Protein 6AI4 (pdb70)

Organism: Escherichia coli O145:H28 (strain RM12581) (NCBI:txid1248823)

B-factor: mean 49.54, std 16.61, range [21.65, 126.53]

Secondary structure (DSSP, 8-state):
--EEEETTEEEEEEEE-TT--EEEEEE-S-GGGS-TT--SS---SS--HHHHHHHHHHHTTTS-EEEEEES---HHHHHHHHHHHHH-TTEEEEEGGGS--GGG---HHHHHHHHHHHHHSS-TTSS-HHHHHHHHHHHHT--STT--HHHHHHH--SHHHHHHHHHHHHHHGGGGG----S-EEEE-TT-EE-S----EEEETTEEEEEE--TT--EEEEEEEEESSTT-HHHHHHHHHHHT-SSPPTT--HHHHHHHHHTT--TTS-HHHHHHHHB---TTEE-/-EEEETTEEEEEEEE-TT--EEEEEE-S-GGGS-TT--SS--SSS--HHHHHHHHHHHTTTS-EEEEEES---HHHHHHHHHHHHH-TTEEEEEGGGS--GGG---HHHHHHHHHHHHH----HHHHHHHHHHHHT--TTT--HHHHHHH--SHHHHHHHHHHHHHHTTGGG----SSEEE--TT-EE-S----EEEETTEEEEEE---EEEEEEEEESSTT-HHHHHHHHHHHH-SSPPTT--HHHHHHHHHTT--TTS-HHHHHHHHB---TTEE-

Foldseek 3Di:
DDWDDDPPDIFDWDKQALQFEEEEEDEALCQVPDDFLAQSDDDDPVQNLVVQQVLVCVQSVNYAYEYEYEYDHDVRNVVSQVVVCVVGVRYDYQYPVPDPLVVLKDFQLVLLVVVLVVQVPDDPPPGDPVVNVVSVVVNVPDDPVRRILLSVLSVDRDVSVVVVVVLSCQQQAQVSVCVHDAKYKYAYSRKHFQHRQGMDIFGLFKAFAWDCPPVDTHTDRRIMIGNHHRRQLSVQLSVVVSNDRDDDPPPPSSVVSNCVVSVNDPPGDPVVVCVRRHDDTPRMDD/DWDDDPPGIFDWDKAALQQAAEEEDEDLCQVPDDFLDQSDDCDPVQNLVCQQVQLCVQSVVYAYEYEYADDHDVRNVVSVVVVCVVGVRYYYQYPVPDDLVVLKDFLLVLLCVVLVVDVVPHDVVVNVVSVVVNVVADPVRRILVVVLSVDRDVSVRLVVVLSVQLCQFVSVCSHDFWYWYAYSRKHFQHRFGMDIFGNQWAFAWDDVIGTDNRIITGRHHNDQLSVQLSVVSSNDSDQDPPNRSNVVSNCVVSVNDPPDDPVRVCVRRHDDTPRMDD

Sequence (564 aa):
SQTVSFAGKEYELKVIDEKTPILFQWFEPNPERYKKDEVPIVNTKQHPYLDNVTNAARIESDRMIGIFVDGDFSVNQKTAFSKLERDFENVMIIYREDVDFSMYDRKLSDIYHDIICEQRLRTEDKRDEYLLNLLEKELREISKAQDSLISMYAKKRNHAWFDFFRNLALLKAGEIFRSFGEGCIYLDMDMILTGKLGTIYAPDGISMHVDRRNDSVNIENSAIIVNRSNHPALLEGLSFMHSKVDAHPYYDGLGKGVKKYFNFTPLHNYNHFCDFIEFNHPNIIMQTVSFAGKEYELKVIDEKTPILFQWFEPNPERYKKDEVPIVNTKQHPYLDNVTNAARIESDRMIGIFVDGDFSVNQKTAFSKLERDFENVMIIYREDVDFSMYDRKLSDIYHDIICEQRLRRDEYLLNLLEKELREISKAQDSLISMYAKKRNHAWFDFFRNLALLKAGEIFRSFGEGCIYLDMDMILTGKLGTIYAPDGISMHVDRSVNIENSAIIVNRSNHPALLEGLSFMHSKVDAHPYYDGLGKGVKKYFNFTPLHNYNHFCDFIEFNHPNIIM

Nearest PDB structures (foldseek):
  5h5y-assembly1_A  TM=1.003E+00  e=2.023E-59  Escherichia coli
  6e66-assembly1_A  TM=9.365E-01  e=4.242E-40  Escherichia coli
  7ym7-assembly2_B  TM=9.101E-01  e=6.483E-37  Salmonella enterica
  5h61-assembly2_B  TM=8.926E-01  e=1.991E-37  Escherichia coli
  5h62-assembly1_A  TM=8.994E-01  e=8.845E-37  Escherichia coli

Solvent-accessible surface area: 28976 Å² total; per-residue (Å²): 158,125,62,52,73,13,44,87,121,127,13,105,44,57,74,2,72,98,82,5,0,0,0,1,7,42,13,0,56,56,20,129,136,38,166,149,98,69,20,0,4,31,60,75,155,122,81,30,37,22,72,8,0,9,12,1,2,130,31,4,70,88,6,34,0,0,0,0,0,10,13,105,20,53,123,35,14,85,78,6,1,53,127,14,63,209,81,45,171,14,5,41,13,10,32,41,116,109,25,85,7,77,108,12,48,66,119,8,21,58,0,12,98,72,37,5,57,76,24,114,132,121,72,158,126,145,86,66,101,172,63,7,92,76,15,51,99,66,38,173,122,41,51,201,95,92,24,23,2,20,37,52,11,16,120,47,80,83,152,27,2,54,55,12,0,19,14,0,0,0,2,22,0,2,57,6,6,214,106,79,30,121,4,0,0,6,1,47,5,44,6,23,1,7,17,121,8,22,61,13,127,0,6,18,0,0,2,2,18,4,40,103,63,138,145,53,36,71,27,65,32,31,0,0,0,0,30,61,28,61,0,47,0,5,73,49,3,16,70,50,19,32,46,78,17,79,28,142,120,219,39,54,8,4,1,84,0,0,57,118,57,0,80,22,46,139,170,65,73,83,84,107,0,0,91,25,0,34,8,97,30,127,45,10,45,29,189,82,48,66,16,52,72,133,120,14,102,50,57,83,3,90,106,120,2,0,0,0,0,10,41,13,10,74,58,6,150,190,48,142,180,100,62,21,0,3,32,53,69,108,120,77,17,35,26,58,3,0,8,17,0,1,142,28,4,82,104,5,37,0,0,0,0,0,11,16,95,21,54,122,52,14,85,72,9,1,60,115,13,66,160,80,39,176,14,6,46,11,7,39,39,112,110,25,88,6,74,112,14,48,69,123,12,29,56,1,15,101,74,50,4,72,114,42,130,135,235,165,61,107,174,70,11,83,82,17,43,84,65,28,155,133,36,67,209,89,86,17,18,0,22,44,30,9,13,130,43,79,68,80,8,2,60,52,9,0,11,5,0,0,0,0,22,1,5,104,4,1,217,96,81,32,133,1,0,0,6,1,44,5,68,3,16,0,13,19,120,9,27,67,14,126,0,6,17,0,0,2,2,18,3,45,135,134,33,85,28,56,31,29,0,0,0,0,30,62,33,71,0,46,0,2,77,40,0,17,63,35,20,33,54,69,29,63,24,136,90,219,52,55,8,2,1,93,0,0,57,123,62,0,89,22,42,133,158,65,68,79,80,109,0,0,88,27,0,36,3,107,25,111,40,10,64,55

Radius of gyration: 30.47 Å; Cα contacts (8 Å, |Δi|>4): 987; chains: 2; bounding box: 61×102×57 Å

Structure (mmCIF, N/CA/C/O backbone):
data_6AI4
#
_entry.id   6AI4
#
_cell.length_a   67.820
_cell.length_b   95.520
_cell.length_c   120.080
_cell.angle_alpha   90.00
_cell.angle_beta   90.00
_cell.angle_gamma   90.00
#
_symmetry.space_group_name_H-M   'P 21 2 21'
#
loop_
_entity.id
_entity.type
_entity.pdbx_description
1 polymer 'Non-LEE encoded effector protein NleB'
2 water water
#
loop_
_atom_site.group_PDB
_atom_site.id
_atom_site.type_symbol
_atom_site.label_atom_id
_atom_site.label_alt_id
_atom_site.label_comp_id
_atom_site.label_asym_id
_atom_site.label_entity_id
_atom_site.label_seq_id
_atom_site.pdbx_PDB_ins_code
_atom_site.Cartn_x
_atom_site.Cartn_y
_atom_site.Cartn_z
_atom_site.occupancy
_atom_site.B_iso_or_equiv
_atom_site.auth_seq_id
_atom_site.auth_comp_id
_atom_site.auth_asym_id
_atom_site.auth_atom_id
_atom_site.pdbx_PDB_model_num
ATOM 1 N N . SER A 1 21 ? 19.888 65.695 29.729 1.00 103.61 21 SER A N 1
ATOM 2 C CA . SER A 1 21 ? 21.211 65.730 29.034 1.00 94.86 21 SER A CA 1
ATOM 3 C C . SER A 1 21 ? 21.029 65.485 27.531 1.00 88.57 21 SER A C 1
ATOM 4 O O . SER A 1 21 ? 21.558 66.242 26.722 1.00 89.24 21 SER A O 1
ATOM 7 N N . GLN A 1 22 ? 20.281 64.427 27.191 1.00 74.35 22 GLN A N 1
ATOM 8 C CA . GLN A 1 22 ? 20.315 63.810 25.864 1.00 69.62 22 GLN A CA 1
ATOM 9 C C . GLN A 1 22 ? 19.398 64.597 24.909 1.00 62.51 22 GLN A C 1
ATOM 10 O O . GLN A 1 22 ? 18.176 64.575 25.030 1.00 52.80 22 GLN A O 1
ATOM 16 N N . THR A 1 23 ? 20.020 65.347 23.997 1.00 56.54 23 THR A N 1
ATOM 17 C CA . THR A 1 23 ? 19.313 66.165 23.033 1.00 50.93 23 THR A CA 1
ATOM 18 C C . THR A 1 23 ? 19.701 65.712 21.629 1.00 48.32 23 THR A C 1
ATOM 19 O O . THR A 1 23 ? 20.805 65.214 21.407 1.00 48.28 23 THR A O 1
ATOM 23 N N . VAL A 1 24 ? 18.760 65.888 20.701 1.00 43.84 24 VAL A N 1
ATOM 24 C CA . VAL A 1 24 ? 18.966 65.616 19.289 1.00 42.47 24 VAL A CA 1
ATOM 25 C C . VAL A 1 24 ? 18.597 66.900 18.546 1.00 39.59 24 VAL A C 1
ATOM 26 O O . VAL A 1 24 ? 17.997 67.820 19.112 1.00 46.85 24 VAL A O 1
ATOM 30 N N . SER A 1 25 ? 18.951 66.980 17.269 1.00 40.52 25 SER A N 1
ATOM 31 C CA . SER A 1 25 ? 18.576 68.154 16.543 1.00 44.30 25 SER A CA 1
ATOM 32 C C . SER A 1 25 ? 18.079 67.815 15.137 1.00 39.47 25 SER A C 1
ATOM 33 O O . SER A 1 25 ? 18.510 66.879 14.508 1.00 40.22 25 SER A O 1
ATOM 36 N N . PHE A 1 26 ? 17.145 68.640 14.664 1.00 41.68 26 PHE A N 1
ATOM 37 C CA . PHE A 1 26 ? 16.684 68.599 13.292 1.00 38.13 26 PHE A CA 1
ATOM 38 C C . PHE A 1 26 ? 16.424 70.024 12.797 1.00 35.99 26 PHE A C 1
ATOM 39 O O . PHE A 1 26 ? 15.870 70.863 13.522 1.00 40.33 26 PHE A O 1
ATOM 47 N N . ALA A 1 27 ? 16.807 70.266 11.539 1.00 40.52 27 ALA A N 1
ATOM 48 C CA . ALA A 1 27 ? 16.541 71.526 10.828 1.00 46.37 27 ALA A CA 1
ATOM 49 C C . ALA A 1 27 ? 17.121 72.705 11.619 1.00 41.04 27 ALA A C 1
ATOM 50 O O . ALA A 1 27 ? 16.479 73.760 11.716 1.00 42.64 27 ALA A O 1
ATOM 52 N N . GLY A 1 28 ? 18.298 72.485 12.227 1.00 40.48 28 GLY A N 1
ATOM 53 C CA . GLY A 1 28 ? 19.012 73.510 12.993 1.00 41.97 28 GLY A CA 1
ATOM 54 C C . GLY A 1 28 ? 18.403 73.841 14.351 1.00 43.99 28 GLY A C 1
ATOM 55 O O . GLY A 1 28 ? 18.743 74.862 14.939 1.00 40.76 28 GLY A O 1
ATOM 56 N N . LYS A 1 29 ? 17.543 72.978 14.898 1.00 45.27 29 LYS A N 1
ATOM 57 C CA . LYS A 1 29 ? 16.971 73.233 16.223 1.00 38.63 29 LYS A CA 1
ATOM 58 C C . LYS A 1 29 ? 17.151 71.997 17.117 1.00 43.86 29 LYS A C 1
ATOM 59 O O . LYS A 1 29 ? 17.000 70.846 16.680 1.00 39.26 29 LYS A O 1
ATOM 65 N N . GLU A 1 30 ? 17.442 72.258 18.397 1.00 46.51 30 GLU A N 1
ATOM 66 C CA . GLU A 1 30 ? 17.742 71.217 19.374 1.00 45.63 30 GLU A CA 1
ATOM 67 C C . GLU A 1 30 ? 16.463 70.816 20.115 1.00 42.41 30 GLU A C 1
ATOM 68 O O . GLU A 1 30 ? 15.632 71.685 20.463 1.00 39.62 30 GLU A O 1
ATOM 74 N N . TYR A 1 31 ? 16.323 69.503 20.357 1.00 35.98 31 TYR A N 1
ATOM 75 C CA . TYR A 1 31 ? 15.176 68.977 21.072 1.00 36.99 31 TYR A CA 1
ATOM 76 C C . TYR A 1 31 ? 15.650 67.991 22.143 1.00 36.29 31 TYR A C 1
ATOM 77 O O . TYR A 1 31 ? 16.514 67.164 21.905 1.00 37.60 31 TYR A O 1
ATOM 86 N N . GLU A 1 32 ? 15.017 68.065 23.308 1.00 37.28 32 GLU A N 1
ATOM 87 C CA . GLU 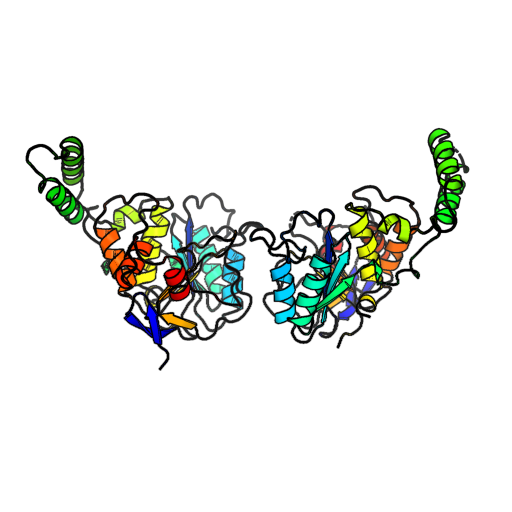A 1 32 ? 15.222 67.106 24.373 1.00 39.88 32 GLU A CA 1
ATOM 88 C C . GLU A 1 32 ? 14.641 65.758 23.946 1.00 38.80 32 GLU A C 1
ATOM 89 O O . GLU A 1 32 ? 13.520 65.692 23.429 1.00 40.48 32 GLU A O 1
ATOM 95 N N . LEU A 1 33 ? 15.393 64.677 24.158 1.00 35.36 33 LEU A N 1
ATOM 96 C CA . LEU A 1 33 ? 14.789 63.358 24.169 1.00 34.63 33 LEU A CA 1
ATOM 97 C C . LEU A 1 33 ? 14.012 63.206 25.470 1.00 33.93 33 LEU A C 1
ATOM 98 O O . LEU A 1 33 ? 14.578 63.360 26.512 1.00 39.27 33 LEU A O 1
ATOM 103 N N . LYS A 1 34 ? 12.707 62.960 25.374 1.00 31.34 34 LYS A N 1
ATOM 104 C CA . LYS A 1 34 ? 11.877 62.835 26.546 1.00 32.75 34 LYS A CA 1
ATOM 105 C C . LYS A 1 34 ? 11.522 61.371 26.742 1.00 33.05 34 LYS A C 1
ATOM 106 O O . LYS A 1 34 ? 11.461 60.589 25.789 1.00 34.29 34 LYS A O 1
ATOM 112 N N . VAL A 1 35 ? 11.313 60.996 27.997 1.00 32.64 35 VAL A N 1
ATOM 113 C CA . VAL A 1 35 ? 11.184 59.587 28.306 1.00 32.99 35 VAL A CA 1
ATOM 114 C C . VAL A 1 35 ? 9.719 59.164 28.141 1.00 29.18 35 VAL A C 1
ATOM 115 O O . VAL A 1 35 ? 8.817 59.859 28.521 1.00 27.92 35 VAL A O 1
ATOM 119 N N . ILE A 1 36 ? 9.539 58.010 27.518 1.00 32.12 36 ILE A N 1
ATOM 120 C CA . ILE A 1 36 ? 8.270 57.321 27.454 1.00 33.57 36 ILE A CA 1
ATOM 121 C C . ILE A 1 36 ? 8.410 56.111 28.364 1.00 28.61 36 ILE A C 1
ATOM 122 O O . ILE A 1 36 ? 8.967 55.125 27.970 1.00 26.82 36 ILE A O 1
ATOM 127 N N . ASP A 1 37 ? 7.916 56.237 29.599 1.00 32.87 37 ASP A N 1
ATOM 128 C CA . ASP A 1 37 ? 8.395 55.341 30.682 1.00 33.42 37 ASP A CA 1
ATOM 129 C C . ASP A 1 37 ? 7.647 54.003 30.619 1.00 34.61 37 ASP A C 1
ATOM 130 O O . ASP A 1 37 ? 6.692 53.819 29.859 1.00 35.63 37 ASP A O 1
ATOM 135 N N . GLU A 1 38 ? 8.080 53.066 31.471 1.00 35.83 38 GLU A N 1
ATOM 136 C CA . GLU A 1 38 ? 7.652 51.670 31.417 1.00 34.20 38 GLU A CA 1
ATOM 137 C C . GLU A 1 38 ? 6.210 51.464 31.906 1.00 32.16 38 GLU A C 1
ATOM 138 O O . GLU A 1 38 ? 5.760 50.377 31.830 1.00 34.27 38 GLU A O 1
ATOM 144 N N . LYS A 1 39 ? 5.497 52.475 32.389 1.00 36.21 39 LYS A N 1
ATOM 145 C CA . LYS A 1 39 ? 4.053 52.277 32.648 1.00 39.45 39 LYS A CA 1
ATOM 146 C C . LYS A 1 39 ? 3.178 52.959 31.585 1.00 38.42 39 LYS A C 1
ATOM 147 O O . LYS A 1 39 ? 1.950 53.020 31.769 1.00 42.65 39 LYS A O 1
ATOM 153 N N . THR A 1 40 ? 3.779 53.430 30.488 1.00 32.83 40 THR A N 1
ATOM 154 C CA . THR A 1 40 ? 3.014 53.931 29.388 1.00 31.15 40 THR A CA 1
ATOM 155 C C . THR A 1 40 ? 2.196 52.785 28.806 1.00 28.91 40 THR A C 1
ATOM 156 O O . THR A 1 40 ? 2.734 51.734 28.441 1.00 28.79 40 THR A O 1
ATOM 160 N N . PRO A 1 41 ? 0.871 52.947 28.665 1.00 27.63 41 PRO A N 1
ATOM 161 C CA . PRO A 1 41 ? 0.051 51.884 28.103 1.00 29.72 41 PRO A CA 1
ATOM 162 C C . PRO A 1 41 ? 0.171 51.788 26.584 1.00 26.09 41 PRO A C 1
ATOM 163 O O . PRO A 1 41 ? 0.598 52.745 25.932 1.00 30.55 41 PRO A O 1
ATOM 167 N N . ILE A 1 42 ? -0.272 50.649 26.057 1.00 25.77 42 ILE A N 1
ATOM 168 C CA . ILE A 1 42 ? -0.304 50.388 24.648 1.00 29.20 42 ILE A CA 1
ATOM 169 C C . ILE A 1 42 ? -1.758 50.445 24.184 1.00 31.25 42 ILE A C 1
ATOM 170 O O . ILE A 1 42 ? -2.631 49.833 24.801 1.00 29.77 42 ILE A O 1
ATOM 175 N N . LEU A 1 43 ? -1.996 51.143 23.076 1.00 30.14 43 LEU A N 1
ATOM 176 C CA . LEU A 1 43 ? -3.308 51.224 22.466 1.00 30.21 43 LEU A CA 1
ATOM 177 C C . LEU A 1 43 ? -3.268 50.621 21.058 1.00 31.74 43 LEU A C 1
ATOM 178 O O . LEU A 1 43 ? -2.392 50.962 20.231 1.00 32.10 43 LEU A O 1
ATOM 183 N N . PHE A 1 44 ? -4.203 49.714 20.787 1.00 30.14 44 PHE A N 1
ATOM 184 C CA . PHE A 1 44 ? -4.483 49.270 19.448 1.00 28.83 44 PHE A CA 1
ATOM 185 C C . PHE A 1 44 ? -5.884 49.762 19.074 1.00 29.15 44 PHE A C 1
ATOM 186 O O . PHE A 1 44 ? -6.707 50.029 19.961 1.00 32.25 44 PHE A O 1
ATOM 194 N N . GLN A 1 45 ? -6.181 49.833 17.772 1.00 26.54 45 GLN A N 1
ATOM 195 C CA . GLN A 1 45 ? -7.465 50.323 17.346 1.00 27.01 45 GLN A CA 1
ATOM 196 C C . GLN A 1 45 ? -8.062 49.373 16.302 1.00 27.75 45 GLN A C 1
ATOM 197 O O . GLN A 1 45 ? -7.393 48.965 15.375 1.00 24.45 45 GLN A O 1
ATOM 203 N N . TRP A 1 46 ? -9.361 49.061 16.429 1.00 23.78 46 TRP A N 1
ATOM 204 C CA . TRP A 1 46 ? -10.037 48.314 15.425 1.00 25.91 46 TRP A CA 1
ATOM 205 C C . TRP A 1 46 ? -11.417 48.916 15.222 1.00 26.87 46 TRP A C 1
ATOM 206 O O . TRP A 1 46 ? -12.211 48.875 16.124 1.00 22.71 46 TRP A O 1
ATOM 217 N N . PHE A 1 47 ? -11.689 49.465 14.031 1.00 26.22 47 PHE A N 1
ATOM 218 C CA . PHE A 1 47 ? -12.994 49.988 13.724 1.00 26.48 47 PHE A CA 1
ATOM 219 C C . PHE A 1 47 ? -13.656 49.082 12.688 1.00 29.44 47 PHE A C 1
ATOM 220 O O . PHE A 1 47 ? -13.105 48.849 11.608 1.00 28.49 47 PHE A O 1
ATOM 228 N N . GLU A 1 48 ? -14.859 48.591 13.025 1.00 27.15 48 GLU A N 1
ATOM 229 C CA . GLU A 1 48 ? -15.418 47.465 12.321 1.00 28.70 48 GLU A CA 1
ATOM 230 C C . GLU A 1 48 ? -16.641 47.885 11.516 1.00 26.55 48 GLU A C 1
ATOM 231 O O . GLU A 1 48 ? -17.716 48.101 12.062 1.00 27.41 48 GLU A O 1
ATOM 237 N N . PRO A 1 49 ? -16.532 48.014 10.183 1.00 30.09 49 PRO A N 1
ATOM 238 C CA . PRO A 1 49 ? -17.700 48.421 9.400 1.00 30.87 49 PRO A CA 1
ATOM 239 C C . PRO A 1 49 ? -18.790 47.345 9.282 1.00 31.05 49 PRO A C 1
ATOM 240 O O . PRO A 1 49 ? -19.961 47.689 9.101 1.00 33.66 49 PRO A O 1
ATOM 244 N N . ASN A 1 50 ? -18.415 46.069 9.417 1.00 29.85 50 ASN A N 1
ATOM 245 C CA . ASN A 1 50 ? -19.319 44.976 9.176 1.00 32.64 50 ASN A CA 1
ATOM 246 C C . ASN A 1 50 ? -19.229 43.952 10.300 1.00 34.90 50 ASN A C 1
ATOM 247 O O . ASN A 1 50 ? -18.638 42.885 10.139 1.00 33.03 50 ASN A O 1
ATOM 252 N N . PRO A 1 51 ? -19.837 44.230 11.474 1.00 35.68 51 PRO A N 1
ATOM 253 C CA . PRO A 1 51 ? -19.800 43.268 12.566 1.00 35.74 51 PRO A CA 1
ATOM 254 C C . PRO A 1 51 ? -20.535 41.960 12.263 1.00 36.01 51 PRO A C 1
ATOM 255 O O . PRO A 1 51 ? -20.442 41.044 13.060 1.00 31.81 51 PRO A O 1
ATOM 259 N N . GLU A 1 52 ? -21.238 41.881 11.130 1.00 39.92 52 GLU A N 1
ATOM 260 C CA . GLU A 1 52 ? -21.989 40.660 10.810 1.00 41.33 52 GLU A CA 1
ATOM 261 C C . GLU A 1 52 ? -21.086 39.597 10.178 1.00 39.93 52 GLU A C 1
ATOM 262 O O . GLU A 1 52 ? -21.549 38.489 9.996 1.00 41.49 52 GLU A O 1
ATOM 268 N N . ARG A 1 53 ? -19.825 39.946 9.860 1.00 44.67 53 ARG A N 1
ATOM 269 C CA . ARG A 1 53 ? -18.806 39.029 9.305 1.00 44.37 53 ARG A CA 1
ATOM 270 C C . ARG A 1 53 ? -18.206 38.080 10.357 1.00 41.24 53 ARG A C 1
ATOM 271 O O . ARG A 1 53 ? -17.187 37.460 10.083 1.00 42.73 53 ARG A O 1
ATOM 279 N N . TYR A 1 54 ? -18.805 37.945 11.542 1.00 39.71 54 TYR A N 1
ATOM 280 C CA . TYR A 1 54 ? -18.187 37.159 12.611 1.00 43.64 54 TYR A CA 1
ATOM 281 C C . TYR A 1 54 ? -19.196 36.142 13.153 1.00 43.63 54 TYR A C 1
ATOM 282 O O . TYR A 1 54 ? -20.382 36.405 13.219 1.00 48.20 54 TYR A O 1
ATOM 291 N N . LYS A 1 55 ? -18.699 34.961 13.509 1.00 44.32 55 LYS A N 1
ATOM 292 C CA . LYS A 1 55 ? -19.534 33.911 14.068 1.00 50.04 55 LYS A CA 1
ATOM 293 C C . LYS A 1 55 ? -20.111 34.356 15.411 1.00 45.28 55 LYS A C 1
ATOM 294 O O . LYS A 1 55 ? -19.703 35.352 15.981 1.00 47.56 55 LYS A O 1
ATOM 300 N N . LYS A 1 56 ? -21.088 33.596 15.895 1.00 51.01 56 LYS A N 1
ATOM 301 C CA . LYS A 1 56 ? -21.636 33.796 17.219 1.00 50.43 56 LYS A CA 1
ATOM 302 C C . LYS A 1 56 ? -20.538 33.678 18.282 1.00 48.43 56 LYS A C 1
ATOM 303 O O . LYS A 1 56 ? -19.722 32.739 18.254 1.00 44.71 56 LYS A O 1
ATOM 309 N N . ASP A 1 57 ? -20.538 34.638 19.214 1.00 47.35 57 ASP A N 1
ATOM 310 C CA . ASP A 1 57 ? -19.675 34.641 20.401 1.00 48.91 57 ASP A CA 1
ATOM 311 C C . ASP A 1 57 ? -18.207 34.956 20.088 1.00 46.45 57 ASP A C 1
ATOM 312 O O . ASP A 1 57 ? -17.389 34.868 20.993 1.00 42.18 57 ASP A O 1
ATOM 317 N N . GLU A 1 58 ? -17.849 35.307 18.847 1.00 43.76 58 GLU A N 1
ATOM 318 C CA . GLU A 1 58 ? -16.467 35.666 18.612 1.00 44.47 58 GLU A CA 1
ATOM 319 C C . GLU A 1 58 ? -16.302 37.191 18.654 1.00 40.07 58 GLU A C 1
ATOM 320 O O . GLU A 1 58 ? -17.199 37.961 18.263 1.00 33.51 58 GLU A O 1
ATOM 326 N N . VAL A 1 59 ? -15.115 37.592 19.130 1.00 37.17 59 VAL A N 1
ATOM 327 C CA . VAL A 1 59 ? -14.677 38.964 19.203 1.00 33.49 59 VAL A CA 1
ATOM 328 C C . VAL A 1 59 ? -14.643 39.538 17.794 1.00 31.70 59 VAL A C 1
ATOM 329 O O . VAL A 1 59 ? -13.969 39.017 16.910 1.00 30.15 59 VAL A O 1
ATOM 333 N N . PRO A 1 60 ? -15.393 40.616 17.519 1.00 29.99 60 PRO A N 1
ATOM 334 C CA . PRO A 1 60 ? -15.500 41.121 16.152 1.00 32.82 60 PRO A CA 1
ATOM 335 C C . PRO A 1 60 ? -14.244 41.884 15.688 1.00 32.03 60 PRO A C 1
ATOM 336 O O . PRO A 1 60 ? -14.332 43.010 15.207 1.00 31.85 60 PRO A O 1
ATOM 340 N N . ILE A 1 61 ? -13.089 41.245 15.872 1.00 32.11 61 ILE A N 1
ATOM 341 C CA . ILE A 1 61 ? -11.808 41.669 15.354 1.00 32.55 61 ILE A CA 1
ATOM 342 C C . ILE A 1 61 ? -11.260 40.547 14.465 1.00 35.95 61 ILE A C 1
ATOM 343 O O . ILE A 1 61 ? -11.385 39.375 14.820 1.00 38.64 61 ILE A O 1
ATOM 348 N N . VAL A 1 62 ? -10.617 40.916 13.346 1.00 33.26 62 VAL A N 1
ATOM 349 C CA . VAL A 1 62 ? -10.025 39.923 12.448 1.00 38.45 62 VAL A CA 1
ATOM 350 C C . VAL A 1 62 ? -8.965 39.104 13.191 1.00 33.21 62 VAL A C 1
ATOM 351 O O . VAL A 1 62 ? -8.236 39.604 14.015 1.00 35.40 62 VAL A 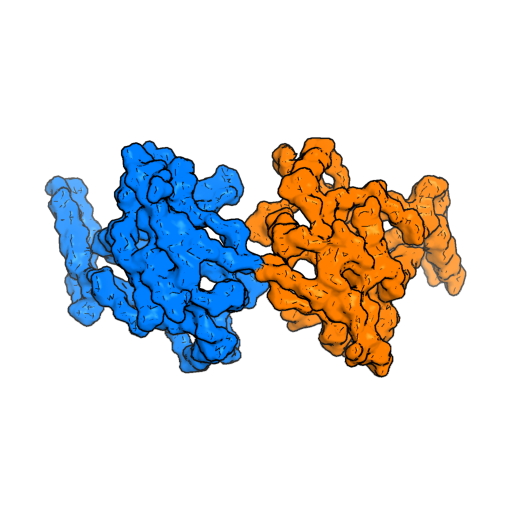O 1
ATOM 355 N N . ASN A 1 63 ? -8.890 37.812 12.884 1.00 36.42 63 ASN A N 1
ATOM 356 C CA . ASN A 1 63 ? -7.899 36.939 13.550 1.00 40.75 63 ASN A CA 1
ATOM 357 C C . ASN A 1 63 ? -7.531 35.712 12.685 1.00 42.51 63 ASN A C 1
ATOM 358 O O . ASN A 1 63 ? -7.339 34.600 13.193 1.00 39.39 63 ASN A O 1
ATOM 363 N N . THR A 1 64 ? -7.341 35.928 11.390 1.00 45.71 64 THR A N 1
ATOM 364 C CA . THR A 1 64 ? -6.937 34.868 10.466 1.00 45.61 64 THR A CA 1
ATOM 365 C C . THR A 1 64 ? -5.428 34.628 10.568 1.00 46.64 64 THR A C 1
ATOM 366 O O . THR A 1 64 ? -4.732 35.292 11.327 1.00 45.61 64 THR A O 1
ATOM 370 N N . LYS A 1 65 ? -4.930 33.665 9.789 1.00 53.67 65 LYS A N 1
ATOM 371 C CA . LYS A 1 65 ? -3.495 33.390 9.729 1.00 53.60 65 LYS A CA 1
ATOM 372 C C . LYS A 1 65 ? -2.770 34.562 9.061 1.00 47.47 65 LYS A C 1
ATOM 373 O O . LYS A 1 65 ? -1.729 34.987 9.526 1.00 50.66 65 LYS A O 1
ATOM 379 N N . GLN A 1 66 ? -3.338 35.078 7.972 1.00 48.34 66 GLN A N 1
ATOM 380 C CA . GLN A 1 66 ? -2.784 36.249 7.308 1.00 50.60 66 GLN A CA 1
ATOM 381 C C . GLN A 1 66 ? -2.803 37.459 8.259 1.00 50.42 66 GLN A C 1
ATOM 382 O O . GLN A 1 66 ? -1.771 38.111 8.438 1.00 50.77 66 GLN A O 1
ATOM 388 N N . HIS A 1 67 ? -3.972 37.762 8.851 1.00 46.20 67 HIS A N 1
ATOM 389 C CA . HIS A 1 67 ? -4.138 38.915 9.756 1.00 40.81 67 HIS A CA 1
ATOM 390 C C . HIS A 1 67 ? -4.534 38.443 11.158 1.00 36.18 67 HIS A C 1
ATOM 391 O O . HIS A 1 67 ? -5.688 38.596 11.571 1.00 31.80 67 HIS A O 1
ATOM 398 N N . PRO A 1 68 ? -3.577 37.932 11.966 1.00 34.00 68 PRO A N 1
ATOM 399 C CA . PRO A 1 68 ? -3.867 37.442 13.315 1.00 32.50 68 PRO A CA 1
ATOM 400 C C . PRO A 1 68 ? -3.941 38.573 14.347 1.00 30.63 68 PRO A C 1
ATOM 401 O O . PRO A 1 68 ? -3.238 38.557 15.370 1.00 31.30 68 PRO A O 1
ATOM 405 N N . TYR A 1 69 ? -4.775 39.566 14.051 1.00 29.66 69 TYR A N 1
ATOM 406 C CA . TYR A 1 69 ? -4.703 40.821 14.770 1.00 34.44 69 TYR A CA 1
ATOM 407 C C . TYR A 1 69 ? -5.050 40.621 16.249 1.00 34.73 69 TYR A C 1
ATOM 408 O O . TYR A 1 69 ? -4.472 41.254 17.124 1.00 32.75 69 TYR A O 1
ATOM 417 N N . LEU A 1 70 ? -6.006 39.736 16.539 1.00 37.51 70 LEU A N 1
ATOM 418 C CA . LEU A 1 70 ? -6.459 39.609 17.924 1.00 34.75 70 LEU A CA 1
ATOM 419 C C . LEU A 1 70 ? -5.391 38.902 18.746 1.00 31.30 70 LEU A C 1
ATOM 420 O O . LEU A 1 70 ? -5.132 39.303 19.873 1.00 28.46 70 LEU A O 1
ATOM 425 N N . ASP A 1 71 ? -4.777 37.881 18.152 1.00 32.19 71 ASP A N 1
ATOM 426 C CA . ASP A 1 71 ? -3.702 37.152 18.823 1.00 35.30 71 ASP A CA 1
ATOM 427 C C . ASP A 1 71 ? -2.520 38.091 19.054 1.00 30.89 71 ASP A C 1
ATOM 428 O O . ASP A 1 71 ? -1.921 38.066 20.135 1.00 30.77 71 ASP A O 1
ATOM 433 N N . ASN A 1 72 ? -2.208 38.933 18.058 1.00 29.88 72 ASN A N 1
ATOM 434 C CA . ASN A 1 72 ? -1.131 39.941 18.235 1.00 30.37 72 ASN A CA 1
ATOM 435 C C . ASN A 1 72 ? -1.432 40.831 19.436 1.00 25.81 72 ASN A C 1
ATOM 436 O O . ASN A 1 72 ? -0.572 41.076 20.279 1.00 27.61 72 ASN A O 1
ATOM 441 N N . VAL A 1 73 ? -2.679 41.251 19.564 1.00 26.81 73 VAL A N 1
ATOM 442 C CA . VAL A 1 73 ? -3.050 42.103 20.685 1.00 27.51 73 VAL A CA 1
ATOM 443 C C . VAL A 1 73 ? -2.961 41.304 21.985 1.00 26.62 73 VAL A C 1
ATOM 444 O O . VAL A 1 73 ? -2.512 41.816 23.015 1.00 28.56 73 VAL A O 1
ATOM 448 N N . THR A 1 74 ? -3.394 40.052 21.973 1.00 27.89 74 THR A N 1
ATOM 449 C CA . THR A 1 74 ? -3.333 39.323 23.245 1.00 27.38 74 THR A CA 1
ATOM 450 C C . THR A 1 74 ? -1.898 38.918 23.564 1.00 28.97 74 THR A C 1
ATOM 451 O O . THR A 1 74 ? -1.531 38.851 24.732 1.00 28.77 74 THR A O 1
ATOM 455 N N . ASN A 1 75 ? -1.112 38.652 22.516 1.00 30.48 75 ASN A N 1
ATOM 456 C CA . ASN A 1 75 ? 0.330 38.397 22.632 1.00 29.44 75 ASN A CA 1
ATOM 457 C C . ASN A 1 75 ? 0.999 39.567 23.358 1.00 33.02 75 ASN A C 1
ATOM 458 O O . ASN A 1 75 ? 1.798 39.355 24.275 1.00 36.13 75 ASN A O 1
ATOM 463 N N . ALA A 1 76 ? 0.686 40.807 22.938 1.00 31.86 76 ALA A N 1
ATOM 464 C CA . ALA A 1 76 ? 1.315 41.988 23.524 1.00 29.37 76 ALA A CA 1
ATOM 465 C C . ALA A 1 76 ? 0.955 42.115 25.014 1.00 28.98 76 ALA A C 1
ATOM 466 O O . ALA A 1 76 ? 1.817 42.436 25.838 1.00 28.01 76 ALA A O 1
ATOM 468 N N . ALA A 1 77 ? -0.317 41.887 25.353 1.00 28.21 77 ALA A N 1
ATOM 469 C CA . ALA A 1 77 ? -0.793 41.981 26.746 1.00 29.96 77 ALA A CA 1
ATOM 470 C C . ALA A 1 77 ? -0.137 40.911 27.625 1.00 32.58 77 ALA A C 1
ATOM 471 O O . ALA A 1 77 ? 0.183 41.180 28.782 1.00 31.81 77 ALA A O 1
ATOM 473 N N . ARG A 1 78 ? 0.006 39.700 27.081 1.00 33.13 78 ARG A N 1
ATOM 474 C CA . ARG A 1 78 ? 0.755 38.634 27.736 1.00 41.21 78 ARG A CA 1
ATOM 475 C C . ARG A 1 78 ? 2.178 39.115 28.053 1.00 39.40 78 ARG A C 1
ATOM 476 O O . ARG A 1 78 ? 2.620 39.033 29.199 1.00 44.38 78 ARG A O 1
ATOM 484 N N . ILE A 1 79 ? 2.900 39.586 27.028 1.00 38.40 79 ILE A N 1
ATOM 485 C CA . ILE A 1 79 ? 4.295 40.021 27.205 1.00 36.62 79 ILE A CA 1
ATOM 486 C C . ILE A 1 79 ? 4.366 41.226 28.152 1.00 33.87 79 ILE A C 1
ATOM 487 O O . ILE A 1 79 ? 5.205 41.284 29.026 1.00 30.48 79 ILE A O 1
ATOM 492 N N . GLU A 1 80 ? 3.535 42.242 27.932 1.00 35.68 80 GLU A N 1
ATOM 493 C CA . GLU A 1 80 ? 3.641 43.479 28.753 1.00 33.45 80 GLU A CA 1
ATOM 494 C C . GLU A 1 80 ? 2.683 43.408 29.947 1.00 36.40 80 GLU A C 1
ATOM 495 O O . GLU A 1 80 ? 1.804 44.255 30.119 1.00 35.11 80 GLU A O 1
ATOM 501 N N . SER A 1 81 ? 2.926 42.417 30.810 1.00 39.64 81 SER A N 1
ATOM 502 C CA . SER A 1 81 ? 2.039 42.064 31.930 1.00 37.37 81 SER A CA 1
ATOM 503 C C . SER A 1 81 ? 1.807 43.230 32.906 1.00 34.78 81 SER A C 1
ATOM 504 O O . SER A 1 81 ? 0.790 43.248 33.580 1.00 38.73 81 SER A O 1
ATOM 507 N N . ASP A 1 82 ? 2.739 44.177 33.016 1.00 39.10 82 ASP A N 1
ATOM 508 C CA . ASP A 1 82 ? 2.610 45.301 33.935 1.00 36.78 82 ASP A CA 1
ATOM 509 C C . ASP A 1 82 ? 2.214 46.613 33.252 1.00 38.37 82 ASP A C 1
ATOM 510 O O . ASP A 1 82 ? 2.272 47.678 33.907 1.00 40.29 82 ASP A O 1
ATOM 515 N N . ARG A 1 83 ? 1.795 46.582 31.981 1.00 33.46 83 ARG A N 1
ATOM 516 C CA . ARG A 1 83 ? 1.237 47.771 31.386 1.00 35.09 83 ARG A CA 1
ATOM 517 C C . ARG A 1 83 ? -0.225 47.512 31.044 1.00 31.67 83 ARG A C 1
ATOM 518 O O . ARG A 1 83 ? -0.649 46.382 30.831 1.00 32.25 83 ARG A O 1
ATOM 526 N N . MET A 1 84 ? -0.989 48.590 30.946 1.00 33.33 84 MET A N 1
ATOM 527 C CA . MET A 1 84 ? -2.366 48.477 30.457 1.00 33.88 84 MET A CA 1
ATOM 528 C C . MET A 1 84 ? -2.368 48.415 28.912 1.00 32.95 84 MET A C 1
ATOM 529 O O . MET A 1 84 ? -1.738 49.235 28.253 1.00 34.32 84 MET A O 1
ATOM 534 N N . ILE A 1 85 ? -2.960 47.358 28.348 1.00 31.86 85 ILE A N 1
ATOM 535 C CA . ILE A 1 85 ? -3.150 47.233 26.897 1.00 33.07 85 ILE A CA 1
ATOM 536 C C . ILE A 1 85 ? -4.601 47.619 26.573 1.00 35.74 85 ILE A C 1
ATOM 537 O O . ILE A 1 85 ? -5.560 47.101 27.169 1.00 35.28 85 ILE A O 1
ATOM 542 N N . GLY A 1 86 ? -4.757 48.551 25.637 1.00 30.62 86 GLY A N 1
ATOM 543 C CA . GLY A 1 86 ? -6.054 49.065 25.271 1.00 29.49 86 GLY A CA 1
ATOM 544 C C . GLY A 1 86 ? -6.431 48.655 23.859 1.00 27.90 86 GLY A C 1
ATOM 545 O O . GLY A 1 86 ? -5.573 48.513 22.985 1.00 29.46 86 GLY A O 1
ATOM 546 N N . ILE A 1 87 ? -7.732 48.452 23.656 1.00 26.16 87 ILE A N 1
ATOM 547 C CA . ILE A 1 87 ? -8.254 48.177 22.325 1.00 31.24 87 ILE A CA 1
ATOM 548 C C . ILE A 1 87 ? -9.372 49.175 22.088 1.00 28.21 87 ILE A C 1
ATOM 549 O O . ILE A 1 87 ? -10.401 49.092 22.711 1.00 28.85 87 ILE A O 1
ATOM 554 N N . PHE A 1 88 ? -9.117 50.121 21.193 1.00 30.27 88 PHE A N 1
ATOM 555 C CA . PHE A 1 88 ? -10.019 51.188 20.920 1.00 28.75 88 PHE A CA 1
ATOM 556 C C . PHE A 1 88 ? -10.875 50.779 19.721 1.00 29.05 88 PHE A C 1
ATOM 557 O O . PHE A 1 88 ? -10.336 50.593 18.634 1.00 26.80 88 PHE A O 1
ATOM 565 N N . VAL A 1 89 ? -12.190 50.608 19.940 1.00 27.44 89 VAL A N 1
ATOM 566 C CA . VAL A 1 89 ? -13.070 49.964 18.966 1.00 26.45 89 VAL A CA 1
ATOM 567 C C . VAL A 1 89 ? -14.285 50.851 18.646 1.00 27.22 89 VAL A C 1
ATOM 568 O O . VAL A 1 89 ? -14.682 51.718 19.401 1.00 27.04 89 VAL A O 1
ATOM 572 N N . ASP A 1 90 ? -14.916 50.572 17.508 1.00 25.52 90 ASP A N 1
ATOM 573 C CA . ASP A 1 90 ? -16.120 51.234 17.117 1.00 27.44 90 ASP A CA 1
ATOM 574 C C . ASP A 1 90 ? -16.808 50.399 16.042 1.00 27.64 90 ASP A C 1
ATOM 575 O O . ASP A 1 90 ? -16.187 49.582 15.364 1.00 30.53 90 ASP A O 1
ATOM 580 N N . GLY A 1 91 ? -18.115 50.613 15.913 1.00 29.44 91 GLY A N 1
ATOM 581 C CA . GLY A 1 91 ? -18.938 49.808 15.045 1.00 31.88 91 GLY A CA 1
ATOM 582 C C . GLY A 1 91 ? -20.235 49.474 15.753 1.00 31.75 91 GLY A C 1
ATOM 583 O O . GLY A 1 91 ? -20.385 49.692 16.949 1.00 30.48 91 GLY A O 1
ATOM 584 N N . ASP A 1 92 ? -21.195 48.969 14.999 1.00 34.25 92 ASP A N 1
ATOM 585 C CA . ASP A 1 92 ? -22.537 48.693 15.548 1.00 34.60 92 ASP A CA 1
ATOM 586 C C . ASP A 1 92 ? -22.574 47.250 16.064 1.00 32.49 92 ASP A C 1
ATOM 587 O O . ASP A 1 92 ? -23.228 46.417 15.506 1.00 35.53 92 ASP A O 1
ATOM 592 N N . PHE A 1 93 ? -21.785 46.981 17.100 1.00 31.67 93 PHE A N 1
ATOM 593 C CA . PHE A 1 93 ? -21.647 45.679 17.675 1.00 36.50 93 PHE A CA 1
ATOM 594 C C . PHE A 1 93 ? -22.967 45.249 18.321 1.00 35.67 93 PHE A C 1
ATOM 595 O O . PHE A 1 93 ? -23.642 46.037 18.955 1.00 40.92 93 PHE A O 1
ATOM 603 N N . SER A 1 94 ? -23.265 43.963 18.204 1.00 34.21 94 SER A N 1
ATOM 604 C CA . SER A 1 94 ? -24.432 43.368 18.854 1.00 39.54 94 SER A CA 1
ATOM 605 C C . SER A 1 94 ? -24.188 43.220 20.363 1.00 40.00 94 SER A C 1
ATOM 606 O O . SER A 1 94 ? -23.061 43.431 20.854 1.00 39.60 94 SER A O 1
ATOM 609 N N . VAL A 1 95 ? -25.243 42.871 21.106 1.00 40.21 95 VAL A N 1
ATOM 610 C CA . VAL A 1 95 ? -25.058 42.533 22.525 1.00 42.01 95 VAL A CA 1
ATOM 611 C C . VAL A 1 95 ? -24.123 41.322 22.642 1.00 37.31 95 VAL A C 1
ATOM 612 O O . VAL A 1 95 ? -23.340 41.218 23.580 1.00 35.15 95 VAL A O 1
ATOM 616 N N . ASN A 1 96 ? -24.197 40.399 21.690 1.00 36.66 96 ASN A N 1
ATOM 617 C CA . ASN A 1 96 ? -23.374 39.204 21.752 1.00 39.74 96 ASN A CA 1
ATOM 618 C C . ASN A 1 96 ? -21.868 39.517 21.604 1.00 40.75 96 ASN A C 1
ATOM 619 O O . ASN A 1 96 ? -21.015 38.902 22.290 1.00 36.82 96 ASN A O 1
ATOM 624 N N . GLN A 1 97 ? -21.529 40.454 20.712 1.00 35.13 97 GLN A N 1
ATOM 625 C CA . GLN A 1 97 ? -20.134 40.908 20.571 1.00 32.58 97 GLN A CA 1
ATOM 626 C C . GLN A 1 97 ? -19.694 41.687 21.814 1.00 28.76 97 GLN A C 1
ATOM 627 O O . GLN A 1 97 ? -18.552 41.547 22.302 1.00 29.72 97 GLN A O 1
ATOM 633 N N . LYS A 1 98 ? -20.580 42.534 22.323 1.00 29.43 98 LYS A N 1
ATOM 634 C CA . LYS A 1 98 ? -20.333 43.235 23.581 1.00 32.93 98 LYS A CA 1
ATOM 635 C C . LYS A 1 98 ? -19.954 42.225 24.669 1.00 34.40 98 LYS A C 1
ATOM 636 O O . LYS A 1 98 ? -18.978 42.429 25.421 1.00 33.30 98 LYS A O 1
ATOM 642 N N . THR A 1 99 ? -20.688 41.108 24.715 1.00 33.79 99 THR A N 1
ATOM 643 C CA . THR A 1 99 ? -20.410 40.027 25.666 1.00 32.26 99 THR A CA 1
ATOM 644 C C . THR A 1 99 ? -19.006 39.444 25.424 1.00 33.08 99 THR A C 1
ATOM 645 O O . THR A 1 99 ? -18.206 39.305 26.337 1.00 34.91 99 THR A O 1
ATOM 649 N N . ALA A 1 100 ? -18.719 39.088 24.177 1.00 32.90 100 ALA A N 1
ATOM 650 C CA . ALA A 1 100 ? -17.398 38.499 23.830 1.00 33.88 100 ALA A CA 1
ATOM 651 C C . ALA A 1 100 ? -16.253 39.482 24.104 1.00 29.92 100 ALA A C 1
ATOM 652 O O . ALA A 1 100 ? -15.176 39.077 24.496 1.00 32.16 100 ALA A O 1
ATOM 654 N N . PHE A 1 101 ? -16.490 40.775 23.863 1.00 32.98 101 PHE A N 1
ATOM 655 C CA . PHE A 1 101 ? -15.561 41.809 24.285 1.00 32.52 101 PHE A CA 1
ATOM 656 C C . PHE A 1 101 ? -15.358 41.808 25.806 1.00 34.61 101 PHE A C 1
ATOM 657 O O . PHE A 1 101 ? -14.235 41.984 26.282 1.00 30.84 101 PHE A O 1
ATOM 665 N N . SER A 1 102 ? -16.450 41.638 26.564 1.00 32.12 102 SER A N 1
ATOM 666 C CA . SER A 1 102 ? -16.345 41.639 28.022 1.00 32.20 102 SER A CA 1
ATOM 667 C C . SER A 1 102 ? -15.609 40.391 28.521 1.00 29.81 102 SER A C 1
ATOM 668 O O . SER A 1 102 ? -14.849 40.463 29.457 1.00 31.31 102 SER A O 1
ATOM 671 N N . LYS A 1 103 ? -15.825 39.244 27.876 1.00 34.28 103 LYS A N 1
ATOM 672 C CA . LYS A 1 103 ? -15.093 38.048 28.223 1.00 39.25 103 LYS A CA 1
ATOM 673 C C . LYS A 1 103 ? -13.587 38.246 27.987 1.00 43.78 103 LYS A C 1
ATOM 674 O O . LYS A 1 103 ? -12.749 37.833 28.812 1.00 38.32 103 LYS A O 1
ATOM 680 N N . LEU A 1 104 ? -13.239 38.864 26.852 1.00 43.19 104 LEU A N 1
ATOM 681 C CA . LEU A 1 104 ? -11.846 39.191 26.565 1.00 38.82 104 LEU A CA 1
ATOM 682 C C . LEU A 1 104 ? -11.261 40.061 27.686 1.00 39.10 104 LEU A C 1
ATOM 683 O O . LEU A 1 104 ? -10.165 39.816 28.161 1.00 39.81 104 LEU A O 1
ATOM 688 N N . GLU A 1 105 ? -11.983 41.089 28.118 1.00 36.24 105 GLU A N 1
ATOM 689 C CA . GLU A 1 105 ? -11.486 41.912 29.226 1.00 42.77 105 GLU A CA 1
ATOM 690 C C . GLU A 1 105 ? -11.182 41.040 30.454 1.00 48.19 105 GLU A C 1
ATOM 691 O O . GLU A 1 105 ? -10.183 41.258 31.149 1.00 53.54 105 GLU A O 1
ATOM 697 N N . ARG A 1 106 ? -12.035 40.048 30.725 1.00 50.90 106 ARG A N 1
ATOM 698 C CA . ARG A 1 106 ? -11.913 39.257 31.951 1.00 48.83 106 ARG A CA 1
ATOM 699 C C . ARG A 1 106 ? -10.876 38.147 31.839 1.00 45.25 106 ARG A C 1
ATOM 700 O O . ARG A 1 106 ? -10.400 37.687 32.858 1.00 47.78 106 ARG A O 1
ATOM 708 N N . ASP A 1 107 ? -10.531 37.719 30.629 1.00 44.20 107 ASP A N 1
ATOM 709 C CA . ASP A 1 107 ? -9.498 36.673 30.487 1.00 46.85 107 ASP A CA 1
ATOM 710 C C . ASP A 1 107 ? -8.085 37.256 30.643 1.00 44.93 107 ASP A C 1
ATOM 711 O O . ASP A 1 107 ? -7.125 36.513 30.761 1.00 43.85 107 ASP A O 1
ATOM 716 N N . PHE A 1 108 ? -7.962 38.587 30.634 1.00 49.72 108 PHE A N 1
ATOM 717 C CA . PHE A 1 108 ? -6.664 39.250 30.644 1.00 49.12 108 PHE A CA 1
ATOM 718 C C . PHE A 1 108 ? -6.723 40.404 31.641 1.00 47.35 108 PHE A C 1
ATOM 719 O O . PHE A 1 108 ? -7.374 41.417 31.405 1.00 60.59 108 PHE A O 1
ATOM 727 N N . GLU A 1 109 ? -6.019 40.237 32.747 1.00 46.55 109 GLU A N 1
ATOM 728 C CA . GLU A 1 109 ? -5.866 41.243 33.769 1.00 50.97 109 GLU A CA 1
ATOM 729 C C . GLU A 1 109 ? -5.694 42.650 33.167 1.00 50.02 109 GLU A C 1
ATOM 730 O O . GLU A 1 109 ? -6.213 43.632 33.710 1.00 50.84 109 GLU A O 1
ATOM 736 N N . ASN A 1 110 ? -4.923 42.777 32.078 1.00 42.41 110 ASN A N 1
ATOM 737 C CA . ASN A 1 110 ? -4.424 44.091 31.687 1.00 38.73 110 ASN A CA 1
ATOM 738 C C . ASN A 1 110 ? -4.948 44.556 30.316 1.00 37.33 110 ASN A C 1
ATOM 739 O O . ASN A 1 110 ? -4.344 45.436 29.705 1.00 42.81 110 ASN A O 1
ATOM 744 N N . VAL A 1 111 ? -6.079 44.019 29.851 1.00 36.92 111 VAL A N 1
ATOM 745 C CA . VAL A 1 111 ? -6.735 44.444 28.611 1.00 35.99 111 VAL A CA 1
ATOM 746 C C . VAL A 1 111 ? -8.037 45.167 28.966 1.00 35.84 111 VAL A C 1
ATOM 747 O O . VAL A 1 111 ? -8.856 44.628 29.687 1.00 35.35 111 VAL A O 1
ATOM 751 N N . MET A 1 112 ? -8.244 46.360 28.402 1.00 38.28 112 MET A N 1
ATOM 752 C CA . MET A 1 112 ? -9.546 46.964 28.456 1.00 41.23 112 MET A CA 1
ATOM 753 C C . MET A 1 112 ? -10.030 47.341 27.056 1.00 38.42 112 MET A C 1
ATOM 754 O O . MET A 1 112 ? -9.253 47.765 26.222 1.00 34.64 112 MET A O 1
ATOM 759 N N . ILE A 1 113 ? -11.346 47.189 26.855 1.00 32.76 113 ILE A N 1
ATOM 760 C CA . ILE A 1 113 ? -12.024 47.590 25.644 1.00 30.63 113 ILE A CA 1
ATOM 761 C C . ILE A 1 113 ? -12.522 49.015 25.833 1.00 29.31 113 ILE A C 1
ATOM 762 O O . ILE A 1 113 ? -13.089 49.337 26.842 1.00 32.61 113 ILE A O 1
ATOM 767 N N . ILE A 1 114 ? -12.238 49.878 24.859 1.00 28.24 114 ILE A N 1
ATOM 768 C CA . ILE A 1 114 ? -12.585 51.273 24.903 1.00 27.35 114 ILE A CA 1
ATOM 769 C C . ILE A 1 114 ? -13.501 51.524 23.699 1.00 32.03 114 ILE A C 1
ATOM 770 O O . ILE A 1 114 ? -13.053 51.519 22.549 1.00 27.52 114 ILE A O 1
ATOM 775 N N . TYR A 1 115 ? -14.808 51.642 23.961 1.00 26.74 115 TYR A N 1
ATOM 776 C CA . TYR A 1 115 ? -15.776 51.916 22.899 1.00 25.45 115 TYR A CA 1
ATOM 777 C C . TYR A 1 115 ? -15.786 53.397 22.582 1.00 24.96 115 TYR A C 1
ATOM 778 O O . TYR A 1 115 ? -15.947 54.248 23.465 1.00 26.83 115 TYR A O 1
ATOM 787 N N . ARG A 1 116 ? -15.687 53.712 21.292 1.00 27.38 116 ARG A N 1
ATOM 788 C CA . ARG A 1 116 ? -15.643 55.120 20.858 1.00 28.58 116 ARG A CA 1
ATOM 789 C C . ARG A 1 116 ? -16.809 55.919 21.468 1.00 31.22 116 ARG A C 1
ATOM 790 O O . ARG A 1 116 ? -16.603 57.001 22.047 1.00 32.77 116 ARG A O 1
ATOM 798 N N . GLU A 1 117 ? -18.034 55.410 21.334 1.00 29.54 117 GLU A N 1
ATOM 799 C CA . GLU A 1 117 ? -19.204 56.159 21.841 1.00 36.62 117 GLU A CA 1
ATOM 800 C C . GLU A 1 117 ? -19.091 56.490 23.346 1.00 33.59 117 GLU A C 1
ATOM 801 O O . GLU A 1 117 ? -19.688 57.433 23.799 1.00 34.97 117 GLU A O 1
ATOM 807 N N . ASP A 1 118 ? -18.291 55.746 24.106 1.00 35.48 118 ASP A N 1
ATOM 808 C CA . ASP A 1 118 ? -18.147 55.993 25.557 1.00 35.85 118 ASP A CA 1
ATOM 809 C C . ASP A 1 118 ? -17.081 57.031 25.900 1.00 38.94 118 ASP A C 1
ATOM 810 O O . ASP A 1 118 ? -17.022 57.437 27.045 1.00 43.85 118 ASP A O 1
ATOM 815 N N . VAL A 1 119 ? -16.240 57.454 24.943 1.00 33.96 119 VAL A N 1
ATOM 816 C CA . VAL A 1 119 ? -15.187 58.418 25.228 1.00 31.31 119 VAL A CA 1
ATOM 817 C C . VAL A 1 119 ? -15.705 59.832 24.959 1.00 31.67 119 VAL A C 1
ATOM 818 O O . VAL A 1 119 ? -16.248 60.098 23.895 1.00 33.55 119 VAL A O 1
ATOM 822 N N . ASP A 1 120 ? -15.497 60.746 25.915 1.00 32.68 120 ASP A N 1
ATOM 823 C CA . ASP A 1 120 ? -15.751 62.163 25.692 1.00 33.39 120 ASP A CA 1
ATOM 824 C C . ASP A 1 120 ? -14.587 62.718 24.870 1.00 35.57 120 ASP A C 1
ATOM 825 O O . ASP A 1 120 ? -13.473 62.908 25.381 1.00 36.45 120 ASP A O 1
ATOM 830 N N . PHE A 1 121 ? -14.845 62.940 23.577 1.00 34.26 121 PHE A N 1
ATOM 831 C CA . PHE A 1 121 ? -13.896 63.656 22.735 1.00 32.30 121 PHE A CA 1
ATOM 832 C C . PHE A 1 121 ? -14.314 65.120 22.541 1.00 31.93 121 PHE A C 1
ATOM 833 O O . PHE A 1 121 ? -13.727 65.788 21.722 1.00 28.03 121 PHE A O 1
ATOM 841 N N . SER A 1 122 ? -15.306 65.614 23.281 1.00 32.70 122 SER A N 1
ATOM 842 C CA . SER A 1 122 ? -15.962 66.914 22.954 1.00 34.15 122 SER A CA 1
ATOM 843 C C . SER A 1 122 ? -14.959 68.049 22.997 1.00 34.28 122 SER A C 1
ATOM 844 O O . SER A 1 122 ? -15.133 69.046 22.331 1.00 36.53 122 SER A O 1
ATOM 847 N N . MET A 1 123 ? -13.874 67.883 23.751 1.00 38.26 123 MET A N 1
ATOM 848 C CA . MET A 1 123 ? -12.888 68.942 23.871 1.00 36.24 123 MET A CA 1
ATOM 849 C C . MET A 1 123 ? -12.190 69.214 22.532 1.00 38.28 123 MET A C 1
ATOM 850 O O . MET A 1 123 ? -11.548 70.263 22.367 1.00 40.65 123 MET A O 1
ATOM 855 N N . TYR A 1 124 ? -12.317 68.308 21.560 1.00 36.97 124 TYR A N 1
ATOM 856 C CA . TYR A 1 124 ? -11.603 68.457 20.286 1.00 34.12 124 TYR A CA 1
ATOM 857 C C . TYR A 1 124 ? -12.551 68.774 19.131 1.00 32.29 124 TYR A C 1
ATOM 858 O O . TYR A 1 124 ? -12.118 68.900 17.970 1.00 31.79 124 TYR A O 1
ATOM 867 N N . ASP A 1 125 ? -13.837 68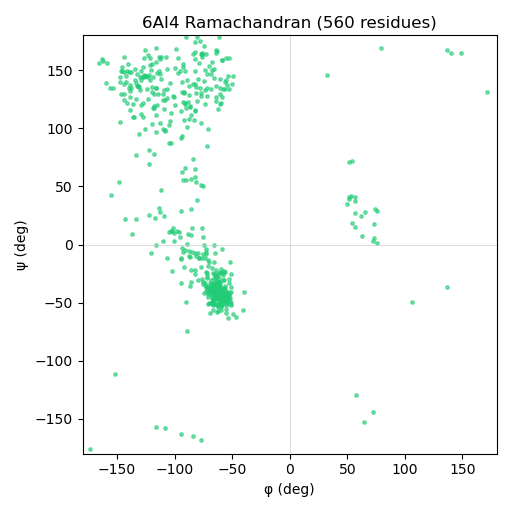.935 19.423 1.00 30.06 125 ASP A N 1
ATOM 868 C CA . ASP A 1 125 ? -14.812 69.136 18.376 1.00 30.90 125 ASP A CA 1
ATOM 869 C C . ASP A 1 125 ? -14.755 70.561 17.837 1.00 34.62 125 ASP A C 1
ATOM 870 O O . ASP A 1 125 ? -14.148 71.444 18.432 1.00 37.26 125 ASP A O 1
ATOM 875 N N . ARG A 1 126 ? -15.383 70.758 16.670 1.00 36.27 126 ARG A N 1
ATOM 876 C CA . ARG A 1 126 ? -15.628 72.064 16.094 1.00 35.69 126 ARG A CA 1
ATOM 877 C C . ARG A 1 126 ? -16.964 71.967 15.354 1.00 37.62 126 ARG A C 1
ATOM 878 O O . ARG A 1 126 ? -17.346 70.896 14.862 1.00 34.02 126 ARG A O 1
ATOM 886 N N . LYS A 1 127 ? -17.685 73.084 15.297 1.00 35.28 127 LYS A N 1
ATOM 887 C CA . LYS A 1 127 ? -18.951 73.083 14.591 1.00 39.11 127 LYS A CA 1
ATOM 888 C C . LYS A 1 127 ? -18.661 73.082 13.092 1.00 36.96 127 LYS A C 1
ATOM 889 O O . LYS A 1 127 ? -17.748 73.767 12.619 1.00 37.38 127 LYS A O 1
ATOM 895 N N . LEU A 1 128 ? -19.461 72.330 12.338 1.00 36.59 128 LEU A N 1
ATOM 896 C CA . LEU A 1 128 ? -19.374 72.375 10.893 1.00 37.00 128 LEU A CA 1
ATOM 897 C C . LEU A 1 128 ? -19.599 73.801 10.360 1.00 37.76 128 LEU A C 1
ATOM 898 O O . LEU A 1 128 ? -18.910 74.219 9.422 1.00 33.84 128 LEU A O 1
ATOM 903 N N . SER A 1 129 ? -20.519 74.563 10.964 1.00 40.52 129 SER A N 1
ATOM 904 C CA . SER A 1 129 ? -20.803 75.926 10.473 1.00 40.09 129 SER A CA 1
ATOM 905 C C . SER A 1 129 ? -19.554 76.788 10.596 1.00 36.87 129 SER A C 1
ATOM 906 O O . SER A 1 129 ? -19.160 77.476 9.623 1.00 36.11 129 SER A O 1
ATOM 909 N N . ASP A 1 130 ? -18.897 76.716 11.754 1.00 37.66 130 ASP A N 1
ATOM 910 C CA . ASP A 1 130 ? -17.626 77.447 11.926 1.00 39.19 130 ASP A CA 1
ATOM 911 C C . ASP A 1 130 ? -16.647 77.118 10.791 1.00 37.70 130 ASP A C 1
ATOM 912 O O . ASP A 1 130 ? -15.975 78.019 10.274 1.00 40.59 130 ASP A O 1
ATOM 917 N N . ILE A 1 131 ? -16.569 75.841 10.385 1.00 36.22 131 ILE A N 1
ATOM 918 C CA . ILE A 1 131 ? -15.592 75.424 9.361 1.00 31.05 131 ILE A CA 1
ATOM 919 C C . ILE A 1 131 ? -16.009 75.988 8.001 1.00 30.28 131 ILE A C 1
ATOM 920 O O . ILE A 1 131 ? -15.205 76.578 7.296 1.00 30.27 131 ILE A O 1
ATOM 925 N N . TYR A 1 132 ? -17.272 75.790 7.627 1.00 31.88 132 TYR A N 1
ATOM 926 C CA . TYR A 1 132 ? -17.805 76.386 6.392 1.00 34.67 132 TYR A CA 1
ATOM 927 C C . TYR A 1 132 ? -17.557 77.900 6.366 1.00 36.44 132 TYR A C 1
ATOM 928 O O . TYR A 1 132 ? -17.036 78.436 5.368 1.00 38.16 132 TYR A O 1
ATOM 937 N N . HIS A 1 133 ? -17.856 78.585 7.477 1.00 40.67 133 HIS A N 1
ATOM 938 C CA . HIS A 1 133 ? -17.627 80.036 7.547 1.00 43.24 133 HIS A CA 1
ATOM 939 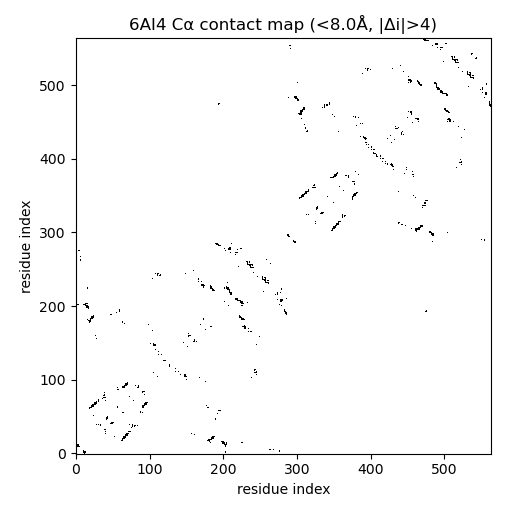C C . HIS A 1 133 ? -16.192 80.376 7.145 1.00 42.79 133 HIS A C 1
ATOM 940 O O . HIS A 1 133 ? -15.977 81.287 6.349 1.00 42.07 133 HIS A O 1
ATOM 947 N N . ASP A 1 134 ? -15.217 79.631 7.672 1.00 41.78 134 ASP A N 1
ATOM 948 C CA . ASP A 1 134 ? -13.822 79.894 7.338 1.00 41.04 134 ASP A CA 1
ATOM 949 C C . ASP A 1 134 ? -13.598 79.672 5.840 1.00 41.64 134 ASP A C 1
ATOM 950 O O . ASP A 1 134 ? -13.197 80.584 5.118 1.00 43.34 134 ASP A O 1
ATOM 955 N N . ILE A 1 135 ? -13.899 78.460 5.370 1.00 38.02 135 ILE A N 1
ATOM 956 C CA . ILE A 1 135 ? -13.672 78.119 3.967 1.00 39.93 135 ILE A CA 1
ATOM 957 C C . ILE A 1 135 ? -14.329 79.173 3.066 1.00 35.14 135 ILE A C 1
ATOM 958 O O . ILE A 1 135 ? -13.718 79.658 2.120 1.00 38.82 135 ILE A O 1
ATOM 963 N N . ILE A 1 136 ? -15.593 79.495 3.346 1.00 37.44 136 ILE A N 1
ATOM 964 C CA . ILE A 1 136 ? -16.328 80.416 2.497 1.00 42.50 136 ILE A CA 1
ATOM 965 C C . ILE A 1 136 ? -15.640 81.789 2.488 1.00 41.84 136 ILE A C 1
ATOM 966 O O . ILE A 1 136 ? -15.444 82.383 1.439 1.00 46.34 136 ILE A O 1
ATOM 971 N N . CYS A 1 137 ? -15.212 82.266 3.655 1.00 47.06 137 CYS A N 1
ATOM 972 C CA . CYS A 1 137 ? -14.464 83.504 3.701 1.00 52.34 137 CYS A CA 1
ATOM 973 C C . CYS A 1 137 ? -13.229 83.443 2.797 1.00 55.14 137 CYS A C 1
ATOM 974 O O . CYS A 1 137 ? -13.066 84.265 1.888 1.00 57.47 137 CYS A O 1
ATOM 977 N N . GLU A 1 138 ? -12.344 82.480 3.053 1.00 49.83 138 GLU A N 1
ATOM 978 C CA . GLU A 1 138 ? -11.098 82.401 2.299 1.00 55.51 138 GLU A CA 1
ATOM 979 C C . GLU A 1 138 ? -11.385 82.391 0.784 1.00 58.35 138 GLU A C 1
ATOM 980 O O . GLU A 1 138 ? -10.581 82.918 -0.003 1.00 60.61 138 GLU A O 1
ATOM 986 N N . GLN A 1 139 ? -12.508 81.796 0.369 1.00 54.58 139 GLN A N 1
ATOM 987 C CA . GLN A 1 139 ? -12.875 81.764 -1.051 1.00 58.19 139 GLN A CA 1
ATOM 988 C C . GLN A 1 139 ? -13.202 83.182 -1.550 1.00 59.44 139 GLN A C 1
ATOM 989 O O . GLN A 1 139 ? -12.700 83.610 -2.591 1.00 65.46 139 GLN A O 1
ATOM 995 N N . ARG A 1 140 ? -14.031 83.912 -0.799 1.00 59.89 140 ARG A N 1
ATOM 996 C CA . ARG A 1 140 ? -14.422 85.279 -1.171 1.00 63.39 140 ARG A CA 1
ATOM 997 C C . ARG A 1 140 ? -13.224 86.239 -1.176 1.00 65.39 140 ARG A C 1
ATOM 998 O O . ARG A 1 140 ? -13.296 87.279 -1.813 1.00 70.35 140 ARG A O 1
ATOM 1006 N N . LEU A 1 141 ? -12.146 85.910 -0.457 1.00 69.12 141 LEU A N 1
ATOM 1007 C CA . LEU A 1 141 ? -10.958 86.773 -0.398 1.00 71.49 141 LEU A CA 1
ATOM 1008 C C . LEU A 1 141 ? -10.049 86.449 -1.587 1.00 76.16 141 LEU A C 1
ATOM 1009 O O . LEU A 1 141 ? -8.869 86.114 -1.437 1.00 68.61 141 LEU A O 1
ATOM 1014 N N . ARG A 1 142 ? -10.641 86.568 -2.774 1.00 82.04 142 ARG A N 1
ATOM 1015 C CA . ARG A 1 142 ? -9.982 86.352 -4.042 1.00 94.87 142 ARG A CA 1
ATOM 1016 C C . ARG A 1 142 ? -10.598 87.347 -5.035 1.00 100.66 142 ARG A C 1
ATOM 1017 O O . ARG A 1 142 ? -11.758 87.750 -4.891 1.00 103.31 142 ARG A O 1
ATOM 1025 N N . THR A 1 143 ? -9.815 87.728 -6.040 1.00 103.42 143 THR A N 1
ATOM 1026 C CA . THR A 1 143 ? -10.154 88.834 -6.936 1.00 102.89 143 THR A CA 1
ATOM 1027 C C . THR A 1 143 ? -11.530 88.623 -7.573 1.00 100.83 143 THR A C 1
ATOM 1028 O O . THR A 1 143 ? -12.017 87.507 -7.679 1.00 96.26 143 THR A O 1
ATOM 1032 N N . GLU A 1 144 ? -12.112 89.715 -8.068 1.00 107.31 144 GLU A N 1
ATOM 1033 C CA . GLU A 1 144 ? -13.507 89.736 -8.542 1.00 105.42 144 GLU A CA 1
ATOM 1034 C C . GLU A 1 144 ? -13.795 88.591 -9.530 1.00 100.14 144 GLU A C 1
ATOM 1035 O O . GLU A 1 144 ? -14.946 88.180 -9.655 1.00 94.74 144 GLU A O 1
ATOM 1041 N N . ASP A 1 145 ? -12.770 88.082 -10.232 1.00 98.74 145 ASP A N 1
ATOM 1042 C CA . ASP A 1 145 ? -13.017 87.181 -11.359 1.00 97.34 145 ASP A CA 1
ATOM 1043 C C . ASP A 1 145 ? -12.091 85.958 -11.420 1.00 92.61 145 ASP A C 1
ATOM 1044 O O . ASP A 1 145 ? -12.147 85.233 -12.414 1.00 96.80 145 ASP A O 1
ATOM 1049 N N . LYS A 1 146 ? -11.279 85.688 -10.393 1.00 90.32 146 LYS A N 1
ATOM 1050 C CA . LYS A 1 146 ? -10.610 84.377 -10.308 1.00 84.86 146 LYS A CA 1
ATOM 1051 C C . LYS A 1 146 ? -11.214 83.538 -9.168 1.00 78.07 146 LYS A C 1
ATOM 1052 O O . LYS A 1 146 ? -10.571 82.643 -8.632 1.00 77.31 146 LYS A O 1
ATOM 1058 N N . ARG A 1 147 ? -12.467 83.822 -8.808 1.00 75.46 147 ARG A N 1
ATOM 1059 C CA . ARG A 1 147 ? -13.145 83.114 -7.739 1.00 71.67 147 ARG A CA 1
ATOM 1060 C C . ARG A 1 147 ? -13.938 81.933 -8.293 1.00 63.76 147 ARG A C 1
ATOM 1061 O O . ARG A 1 147 ? -14.379 81.926 -9.430 1.00 69.10 147 ARG A O 1
ATOM 1069 N N . ASP A 1 148 ? -14.162 80.958 -7.420 1.00 52.55 148 ASP A N 1
ATOM 1070 C CA . ASP A 1 148 ? -14.823 79.761 -7.789 1.00 49.15 148 ASP A CA 1
ATOM 1071 C C . ASP A 1 148 ? -16.310 79.910 -7.458 1.00 47.75 148 ASP A C 1
ATOM 1072 O O . ASP A 1 148 ? -16.763 79.571 -6.371 1.00 48.41 148 ASP A O 1
ATOM 1077 N N . GLU A 1 149 ? -17.087 80.386 -8.427 1.00 48.86 149 GLU A N 1
ATOM 1078 C CA . GLU A 1 149 ? -18.517 80.535 -8.204 1.00 47.94 149 GLU A CA 1
ATOM 1079 C C . GLU A 1 149 ? -19.169 79.171 -7.992 1.00 43.34 149 GLU A C 1
ATOM 1080 O O . GLU A 1 149 ? -20.068 79.043 -7.158 1.00 42.94 149 GLU A O 1
ATOM 1086 N N . TYR A 1 150 ? -18.739 78.151 -8.746 1.00 44.50 150 TYR A N 1
ATOM 1087 C CA . TYR A 1 150 ? -19.295 76.822 -8.532 1.00 42.56 150 TYR A CA 1
ATOM 1088 C C . TYR A 1 150 ? -19.051 76.361 -7.093 1.00 38.14 150 TYR A C 1
ATOM 1089 O O . TYR A 1 150 ? -19.969 75.882 -6.436 1.00 38.58 150 TYR A O 1
ATOM 1098 N N . LEU A 1 151 ? -17.815 76.496 -6.607 1.00 36.47 151 LEU A N 1
ATOM 1099 C CA . LEU A 1 151 ? -17.493 75.960 -5.270 1.00 36.54 151 LEU A CA 1
ATOM 1100 C C . LEU A 1 151 ? -18.268 76.738 -4.192 1.00 36.07 151 LEU A C 1
ATOM 1101 O O . LEU A 1 151 ? -18.882 76.139 -3.302 1.00 35.16 151 LEU A O 1
ATOM 1106 N N . LEU A 1 152 ? -18.253 78.074 -4.269 1.00 39.77 152 LEU A N 1
ATOM 1107 C CA . LEU A 1 152 ? -18.944 78.912 -3.265 1.00 38.84 152 LEU A CA 1
ATOM 1108 C C . LEU A 1 152 ? -20.433 78.576 -3.206 1.00 43.62 152 LEU A C 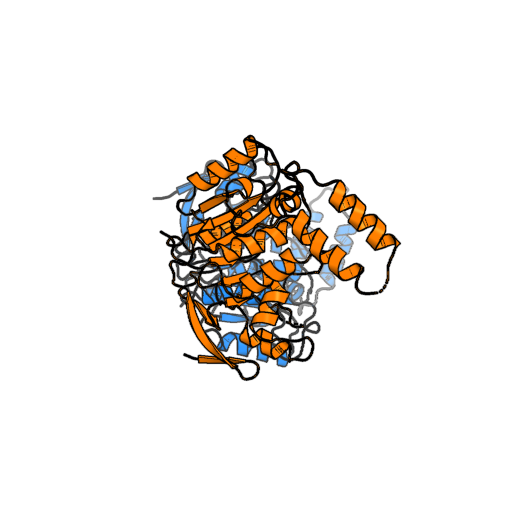1
ATOM 1109 O O . LEU A 1 152 ? -21.014 78.555 -2.112 1.00 40.78 152 LEU A O 1
ATOM 1114 N N . ASN A 1 153 ? -21.040 78.279 -4.361 1.00 45.24 153 ASN A N 1
ATOM 1115 C CA . ASN A 1 153 ? -22.469 77.964 -4.365 1.00 45.02 153 ASN A CA 1
ATOM 1116 C C . ASN A 1 153 ? -22.713 76.658 -3.619 1.00 41.86 153 ASN A C 1
ATOM 1117 O O . ASN A 1 153 ? -23.623 76.569 -2.789 1.00 41.87 153 ASN A O 1
ATOM 1122 N N . LEU A 1 154 ? -21.899 75.642 -3.901 1.00 38.04 154 LEU A N 1
ATOM 1123 C CA . LEU A 1 154 ? -22.075 74.391 -3.220 1.00 41.65 154 LEU A CA 1
ATOM 1124 C C . LEU A 1 154 ? -21.779 74.553 -1.714 1.00 36.28 154 LEU A C 1
ATOM 1125 O O . LEU A 1 154 ? -22.463 73.990 -0.879 1.00 35.48 154 LEU A O 1
ATOM 1130 N N . LEU A 1 155 ? -20.766 75.347 -1.360 1.00 36.75 155 LEU A N 1
ATOM 1131 C CA . LEU A 1 155 ? -20.427 75.518 0.066 1.00 35.98 155 LEU A CA 1
ATOM 1132 C C . LEU A 1 155 ? -21.570 76.211 0.827 1.00 39.39 155 LEU A C 1
ATOM 1133 O O . LEU A 1 155 ? -21.938 75.790 1.941 1.00 33.03 155 LEU A O 1
ATOM 1138 N N . GLU A 1 156 ? -22.110 77.295 0.255 1.00 42.64 156 GLU A N 1
ATOM 1139 C CA . GLU A 1 156 ? -23.170 78.063 0.924 1.00 44.85 156 GLU A CA 1
ATOM 1140 C C . GLU A 1 156 ? -24.434 77.220 1.047 1.00 43.32 156 GLU A C 1
ATOM 1141 O O . GLU A 1 156 ? -25.135 77.288 2.045 1.00 47.41 156 GLU A O 1
ATOM 1147 N N . LYS A 1 157 ? -24.716 76.411 0.033 1.00 47.66 157 LYS A N 1
ATOM 1148 C CA . LYS A 1 157 ? -25.852 75.516 0.111 1.00 50.10 157 LYS A CA 1
ATOM 1149 C C . LYS A 1 157 ? -25.597 74.432 1.162 1.00 48.08 157 LYS A C 1
ATOM 1150 O O . LYS A 1 157 ? -26.478 74.075 1.922 1.00 52.32 157 LYS A O 1
ATOM 1156 N N . GLU A 1 158 ? -24.380 73.915 1.229 1.00 53.59 158 GLU A N 1
ATOM 1157 C CA . GLU A 1 158 ? -24.059 72.921 2.264 1.00 50.50 158 GLU A CA 1
ATOM 1158 C C . GLU A 1 158 ? -24.156 73.556 3.656 1.00 45.82 158 GLU A C 1
ATOM 1159 O O . GLU A 1 158 ? -24.567 72.894 4.615 1.00 46.76 158 GLU A O 1
ATOM 1165 N N . LEU A 1 159 ? -23.775 74.829 3.770 1.00 40.37 159 LEU A N 1
ATOM 1166 C CA . LEU A 1 159 ? -23.872 75.511 5.061 1.00 43.93 159 LEU A CA 1
ATOM 1167 C C . LEU A 1 159 ? -25.333 75.576 5.517 1.00 45.99 159 LEU A C 1
ATOM 1168 O O . LEU A 1 159 ? -25.618 75.257 6.657 1.00 45.23 159 LEU A O 1
ATOM 1173 N N . ARG A 1 160 ? -26.242 75.972 4.619 1.00 45.56 160 ARG A N 1
ATOM 1174 C CA . ARG A 1 160 ? -27.658 76.165 4.980 1.00 50.46 160 ARG A CA 1
ATOM 1175 C C . ARG A 1 160 ? -28.279 74.859 5.482 1.00 51.04 160 ARG A C 1
ATOM 1176 O O . ARG A 1 160 ? -29.140 74.897 6.352 1.00 66.48 160 ARG A O 1
ATOM 1184 N N . GLU A 1 161 ? -27.835 73.707 4.968 1.00 51.20 161 GLU A N 1
ATOM 1185 C CA . GLU A 1 161 ? -28.529 72.443 5.248 1.00 53.56 161 GLU A CA 1
ATOM 1186 C C . GLU A 1 161 ? -28.077 71.765 6.551 1.00 53.80 161 GLU A C 1
ATOM 1187 O O . GLU A 1 161 ? -28.505 70.649 6.802 1.00 54.60 161 GLU A O 1
ATOM 1193 N N . ILE A 1 162 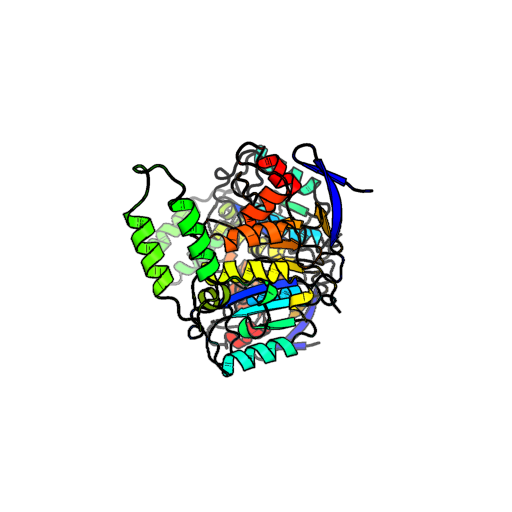? -27.253 72.413 7.378 1.00 53.42 162 ILE A N 1
ATOM 1194 C CA . ILE A 1 162 ? -26.781 71.779 8.618 1.00 54.20 162 ILE A CA 1
ATOM 1195 C C . ILE A 1 162 ? -27.806 72.026 9.728 1.00 53.82 162 ILE A C 1
ATOM 1196 O O . ILE A 1 162 ? -28.050 73.163 10.122 1.00 50.62 162 ILE A O 1
ATOM 1201 N N . SER A 1 163 ? -28.373 70.946 10.262 1.00 60.10 163 SER A N 1
ATOM 1202 C CA . SER A 1 163 ? -29.197 71.060 11.463 1.00 66.23 163 SER A CA 1
ATOM 1203 C C . SER A 1 163 ? -28.313 71.444 12.660 1.00 70.35 163 SER A C 1
ATOM 1204 O O . SER A 1 163 ? -27.129 71.113 12.716 1.00 66.25 163 SER A O 1
ATOM 1207 N N . LYS A 1 164 ? -28.894 72.159 13.624 1.00 68.91 164 LYS A N 1
ATOM 1208 C CA . LYS A 1 164 ? -28.195 72.447 14.865 1.00 71.36 164 LYS A CA 1
ATOM 1209 C C . LYS A 1 164 ? -27.987 71.150 15.666 1.00 71.18 164 LYS A C 1
ATOM 1210 O O . LYS A 1 164 ? -27.112 71.096 16.531 1.00 69.46 164 LYS A O 1
ATOM 1216 N N . ALA A 1 165 ? -28.781 70.110 15.385 1.00 68.39 165 ALA A N 1
ATOM 1217 C CA . ALA A 1 165 ? -28.541 68.791 15.986 1.00 69.08 165 ALA A CA 1
ATOM 1218 C C . ALA A 1 165 ? -27.173 68.248 15.540 1.00 69.33 165 ALA A C 1
ATOM 1219 O O . ALA A 1 165 ? -26.430 67.700 16.343 1.00 73.40 165 ALA A O 1
ATOM 1221 N N . GLN A 1 166 ? -26.845 68.418 14.254 1.00 66.70 166 GLN A N 1
ATOM 1222 C CA . GLN A 1 166 ? -25.710 67.739 13.634 1.00 66.19 166 GLN A CA 1
ATOM 1223 C C . GLN A 1 166 ? -24.618 68.733 13.225 1.00 56.72 166 GLN A C 1
ATOM 1224 O O . GLN A 1 166 ? -23.905 68.495 12.265 1.00 55.65 166 GLN A O 1
ATOM 1230 N N . ASP A 1 167 ? -24.468 69.829 13.967 1.00 50.69 167 ASP A N 1
ATOM 1231 C CA . ASP A 1 167 ? -23.452 70.815 13.656 1.00 49.08 167 ASP A CA 1
ATOM 1232 C C . ASP A 1 167 ? -22.174 70.492 14.442 1.00 47.37 167 ASP A C 1
ATOM 1233 O O . ASP A 1 167 ? -21.644 71.339 15.135 1.00 50.33 167 ASP A O 1
ATOM 1238 N N . SER A 1 168 ? -21.680 69.261 14.270 1.00 45.34 168 SER A N 1
ATOM 1239 C CA . SER A 1 168 ? -20.532 68.701 15.012 1.00 41.60 168 SER A CA 1
ATOM 1240 C C . SER A 1 168 ? -19.625 67.969 14.019 1.00 33.06 168 SER A C 1
ATOM 1241 O O . SER A 1 168 ? -20.041 67.031 13.379 1.00 32.93 168 SER A O 1
ATOM 1244 N N . LEU A 1 169 ? -18.370 68.383 13.910 1.00 34.36 169 LEU A N 1
ATOM 1245 C CA . LEU A 1 169 ? -17.402 67.633 13.094 1.00 31.23 169 LEU A CA 1
ATOM 1246 C C . LEU A 1 169 ? -17.330 66.199 13.629 1.00 29.07 169 LEU A C 1
ATOM 1247 O O . LEU A 1 169 ? -17.465 65.237 12.879 1.00 29.23 169 LEU A O 1
ATOM 1252 N N . ILE A 1 170 ? -17.233 66.046 14.946 1.00 30.79 170 ILE A N 1
ATOM 1253 C CA . ILE A 1 170 ? -17.072 64.726 15.528 1.00 33.14 170 ILE A CA 1
ATOM 1254 C C . ILE A 1 170 ? -18.276 63.856 15.178 1.00 36.30 170 ILE A C 1
ATOM 1255 O O . ILE A 1 170 ? -18.111 62.683 14.760 1.00 32.36 170 ILE A O 1
ATOM 1260 N N . SER A 1 171 ? -19.486 64.396 15.350 1.00 40.91 171 SER A N 1
ATOM 1261 C CA . SER A 1 171 ? -20.684 63.582 15.132 1.00 43.20 171 SER A CA 1
ATOM 1262 C C . SER A 1 171 ? -20.763 63.134 13.663 1.00 40.06 171 SER A C 1
ATOM 1263 O O . SER A 1 171 ? -21.221 62.029 13.366 1.00 43.49 171 SER A O 1
ATOM 1266 N N . MET A 1 172 ? -20.302 63.979 12.743 1.00 37.44 172 MET A N 1
ATOM 1267 C CA . MET A 1 172 ? -20.287 63.592 11.339 1.00 37.63 172 MET A CA 1
ATOM 1268 C C . MET A 1 172 ? -19.302 62.430 11.115 1.00 36.29 172 MET A C 1
ATOM 1269 O O . MET A 1 172 ? -19.616 61.495 10.371 1.00 40.86 172 MET A O 1
ATOM 1274 N N . TYR A 1 173 ? -18.125 62.447 11.764 1.00 34.04 173 TYR A N 1
ATOM 1275 C CA . TYR A 1 173 ? -17.186 61.338 11.573 1.00 30.92 173 TYR A CA 1
ATOM 1276 C C . TYR A 1 173 ? -17.649 60.067 12.286 1.00 31.63 173 TYR A C 1
ATOM 1277 O O . TYR A 1 173 ? -17.433 58.989 11.749 1.00 31.34 173 TYR A O 1
ATOM 1286 N N . ALA A 1 174 ? -18.329 60.183 13.441 1.00 30.47 174 ALA A N 1
ATOM 1287 C CA . ALA A 1 174 ? -18.840 58.988 14.126 1.00 30.90 174 ALA A CA 1
ATOM 1288 C C . ALA A 1 174 ? -19.825 58.199 13.244 1.00 34.47 174 ALA A C 1
ATOM 1289 O O . ALA A 1 174 ? -20.078 57.041 13.508 1.00 36.85 174 ALA A O 1
ATOM 1291 N N . LYS A 1 175 ? -20.419 58.833 12.226 1.00 37.07 175 LYS A N 1
ATOM 1292 C CA . LYS A 1 175 ? -21.391 58.166 11.374 1.00 41.54 175 LYS A CA 1
ATOM 1293 C C . LYS A 1 175 ? -20.689 57.407 10.248 1.00 41.79 175 LYS A C 1
ATOM 1294 O O . LYS A 1 175 ? -21.183 56.368 9.827 1.00 48.74 175 LYS A O 1
ATOM 1300 N N . LYS A 1 176 ? -19.551 57.924 9.771 1.00 41.73 176 LYS A N 1
ATOM 1301 C CA . LYS A 1 176 ? -18.830 57.311 8.671 1.00 39.48 176 LYS A CA 1
ATOM 1302 C C . LYS A 1 176 ? -18.420 55.872 9.011 1.00 39.93 176 LYS A C 1
ATOM 1303 O O . LYS A 1 176 ? -18.321 55.489 10.187 1.00 38.01 176 LYS A O 1
ATOM 1309 N N . ARG A 1 177 ? -18.156 55.082 7.964 1.00 39.08 177 ARG A N 1
ATOM 1310 C CA . ARG A 1 177 ? -17.823 53.655 8.141 1.00 39.01 177 ARG A CA 1
ATOM 1311 C C . ARG A 1 177 ? -16.612 53.217 7.312 1.00 38.54 177 ARG A C 1
ATOM 1312 O O . ARG A 1 177 ? -16.429 52.024 7.106 1.00 41.17 177 ARG A O 1
ATOM 1320 N N . ASN A 1 178 ? -15.755 54.158 6.918 1.00 38.21 178 ASN A N 1
ATOM 1321 C CA . ASN A 1 178 ? -14.612 53.886 6.024 1.00 37.38 178 ASN A CA 1
ATOM 1322 C C . ASN A 1 178 ? -13.299 54.163 6.768 1.00 34.04 178 ASN A C 1
ATOM 1323 O O . ASN A 1 178 ? -13.257 54.155 7.989 1.00 33.97 178 ASN A O 1
ATOM 1328 N N . HIS A 1 179 ? -12.230 54.429 6.017 1.00 34.85 179 HIS A N 1
ATOM 1329 C CA . HIS A 1 179 ? -10.913 54.680 6.573 1.00 37.65 179 HIS A CA 1
ATOM 1330 C C . HIS A 1 179 ? -10.835 56.049 7.253 1.00 32.47 179 HIS A C 1
ATOM 1331 O O . HIS A 1 179 ? -10.145 56.179 8.264 1.00 31.50 179 HIS A O 1
ATOM 1338 N N . ALA A 1 180 ? -11.516 57.052 6.707 1.00 26.87 180 ALA A N 1
ATOM 1339 C CA . ALA A 1 180 ? -11.566 58.392 7.335 1.00 27.49 180 ALA A CA 1
ATOM 1340 C C . ALA A 1 180 ? -12.188 58.317 8.742 1.00 27.12 180 ALA A C 1
ATOM 1341 O O . ALA A 1 180 ? -11.752 59.017 9.620 1.00 27.14 180 ALA A O 1
ATOM 1343 N N . TRP A 1 181 ? -13.189 57.453 8.933 1.00 25.84 181 TRP A N 1
ATOM 1344 C CA . TRP A 1 181 ? -13.718 57.089 10.250 1.00 25.47 181 TRP A CA 1
ATOM 1345 C C . TRP A 1 181 ? -12.582 56.703 11.204 1.00 24.69 181 TRP A C 1
ATOM 1346 O O . TRP A 1 181 ? -12.374 57.345 12.238 1.00 24.59 181 TRP A O 1
ATOM 1357 N N . PHE A 1 182 ? -11.823 55.678 10.840 1.00 25.14 182 PHE A N 1
ATOM 1358 C CA . PHE A 1 182 ? -10.691 55.177 11.614 1.00 27.38 182 PHE A CA 1
ATOM 1359 C C . PHE A 1 182 ? -9.665 56.281 11.911 1.00 26.06 182 PHE A C 1
ATOM 1360 O O . PHE A 1 182 ? -9.227 56.440 13.063 1.00 25.05 182 PHE A O 1
ATOM 1368 N N . ASP A 1 183 ? -9.223 57.001 10.882 1.00 25.11 183 ASP A N 1
ATOM 1369 C CA . ASP A 1 183 ? -8.108 57.939 11.010 1.00 28.64 183 ASP A CA 1
ATOM 1370 C C . ASP A 1 183 ? -8.501 59.143 11.889 1.00 31.02 183 ASP A C 1
ATOM 1371 O O . ASP A 1 183 ? -7.696 59.643 12.699 1.00 28.74 183 ASP A O 1
ATOM 1376 N N . PHE A 1 184 ? -9.731 59.613 11.724 1.00 26.12 184 PHE A N 1
ATOM 1377 C CA . PHE A 1 184 ? -10.219 60.765 12.482 1.00 27.30 184 PHE A CA 1
ATOM 1378 C C . PHE A 1 184 ? -10.163 60.454 13.984 1.00 28.08 184 PHE A C 1
ATOM 1379 O O . PHE A 1 184 ? -9.564 61.208 14.779 1.00 27.03 184 PHE A O 1
ATOM 1387 N N . PHE A 1 185 ? -10.746 59.330 14.383 1.00 27.59 185 PHE A N 1
ATOM 1388 C CA . PHE A 1 185 ? -10.755 58.976 15.785 1.00 30.82 185 PHE A CA 1
ATOM 1389 C C . PHE A 1 185 ? -9.414 58.413 16.284 1.00 31.85 185 PHE A C 1
ATOM 1390 O O . PHE A 1 185 ? -9.177 58.437 17.484 1.00 31.14 185 PHE A O 1
ATOM 1398 N N . ARG A 1 186 ? -8.546 57.944 15.390 1.00 29.10 186 ARG A N 1
ATOM 1399 C CA . ARG A 1 186 ? -7.176 57.678 15.772 1.00 27.26 186 ARG A CA 1
ATOM 1400 C C . ARG A 1 186 ? -6.469 58.972 16.200 1.00 29.11 186 ARG A C 1
ATOM 1401 O O . ARG A 1 186 ? -5.711 58.997 17.183 1.00 28.29 186 ARG A O 1
ATOM 1409 N N . ASN A 1 187 ? -6.652 60.048 15.430 1.00 28.99 187 ASN A N 1
ATOM 1410 C CA . ASN A 1 187 ? -6.004 61.276 15.776 1.00 25.65 187 ASN A CA 1
ATOM 1411 C C . ASN A 1 187 ? -6.483 61.750 17.147 1.00 26.25 187 ASN A C 1
ATOM 1412 O O . ASN A 1 187 ? -5.648 62.131 18.006 1.00 22.07 187 ASN A O 1
ATOM 1417 N N . LEU A 1 188 ? -7.801 61.708 17.395 1.00 23.97 188 LEU A N 1
ATOM 1418 C CA . LEU A 1 188 ? -8.326 62.153 18.668 1.00 25.34 188 LEU A CA 1
ATOM 1419 C C . LEU A 1 188 ? -7.849 61.271 19.841 1.00 28.22 188 LEU A C 1
ATOM 1420 O O . LEU A 1 188 ? -7.547 61.788 20.920 1.00 31.87 188 LEU A O 1
ATOM 1425 N N . ALA A 1 189 ? -7.784 59.953 19.662 1.00 29.16 189 ALA A N 1
ATOM 1426 C CA . ALA A 1 189 ? -7.275 59.063 20.707 1.00 27.41 189 ALA A CA 1
ATOM 1427 C C . ALA A 1 189 ? -5.807 59.386 21.037 1.00 29.12 189 ALA A C 1
ATOM 1428 O O . ALA A 1 189 ? -5.398 59.321 22.171 1.00 25.96 189 ALA A O 1
ATOM 1430 N N . LEU A 1 190 ? -5.023 59.757 20.027 1.00 30.29 190 LEU A N 1
ATOM 1431 C CA . LEU A 1 190 ? -3.636 60.075 20.259 1.00 31.06 190 LEU A CA 1
ATOM 1432 C C . LEU A 1 190 ? -3.510 61.354 21.096 1.00 33.20 190 LEU A C 1
ATOM 1433 O O . LEU A 1 190 ? -2.603 61.454 21.899 1.00 32.02 190 LEU A O 1
ATOM 1438 N N . LEU A 1 191 ? -4.426 62.308 20.918 1.00 32.05 191 LEU A N 1
ATOM 1439 C CA . LEU A 1 191 ? -4.409 63.509 21.737 1.00 32.68 191 LEU A CA 1
ATOM 1440 C C . LEU A 1 191 ? -4.814 63.169 23.169 1.00 31.83 191 LEU A C 1
ATOM 1441 O O . LEU A 1 191 ? -4.295 63.739 24.122 1.00 33.58 191 LEU A O 1
ATOM 1446 N N . LYS A 1 192 ? -5.744 62.246 23.339 1.00 34.69 192 LYS A N 1
ATOM 1447 C CA . LYS A 1 192 ? -6.116 61.874 24.696 1.00 36.35 192 LYS A CA 1
ATOM 1448 C C . LYS A 1 192 ? -4.981 61.096 25.373 1.00 35.29 192 LYS A C 1
ATOM 1449 O O . LYS A 1 192 ? -4.758 61.256 26.571 1.00 35.93 192 LYS A O 1
ATOM 1455 N N . ALA A 1 193 ? -4.327 60.223 24.600 1.00 34.03 193 ALA A N 1
ATOM 1456 C CA . ALA A 1 193 ? -3.195 59.423 25.027 1.00 35.94 193 ALA A CA 1
ATOM 1457 C C . ALA A 1 193 ? -3.625 58.591 26.247 1.00 35.66 193 ALA A C 1
ATOM 1458 O O . ALA A 1 193 ? -4.674 57.924 26.206 1.00 32.87 193 ALA A O 1
ATOM 1460 N N . GLY A 1 194 ? -2.859 58.616 27.336 1.00 34.25 194 GLY A N 1
ATOM 1461 C CA . GLY A 1 194 ? -3.204 57.829 28.518 1.00 31.94 194 GLY A CA 1
ATOM 1462 C C . GLY A 1 194 ? -4.592 58.142 29.064 1.00 33.08 194 GLY A C 1
ATOM 1463 O O . GLY A 1 194 ? -5.236 57.271 29.638 1.00 33.23 194 GLY A O 1
ATOM 1464 N N . GLU A 1 195 ? -5.063 59.382 28.906 1.00 37.34 195 GLU A N 1
ATOM 1465 C CA . GLU A 1 195 ? -6.372 59.748 29.422 1.00 40.31 195 GLU A CA 1
ATOM 1466 C C . GLU A 1 195 ? -7.459 58.844 28.831 1.00 40.80 195 GLU A C 1
ATOM 1467 O O . GLU A 1 195 ? -8.456 58.577 29.494 1.00 44.27 195 GLU A O 1
ATOM 1473 N N . ILE A 1 196 ? -7.282 58.349 27.603 1.00 38.27 196 ILE A N 1
ATOM 1474 C CA . ILE A 1 196 ? -8.333 57.519 27.013 1.00 37.14 196 ILE A CA 1
ATOM 1475 C C . ILE A 1 196 ? -8.599 56.307 27.911 1.00 36.60 196 ILE A C 1
ATOM 1476 O O . ILE A 1 196 ? -9.647 55.715 27.841 1.00 40.27 196 ILE A O 1
ATOM 1481 N N . PHE A 1 197 ? -7.624 55.897 28.714 1.00 39.35 197 PHE A N 1
ATOM 1482 C CA . PHE A 1 197 ? -7.826 54.729 29.573 1.00 42.20 197 PHE A CA 1
ATOM 1483 C C . PHE A 1 197 ? -8.627 55.046 30.849 1.00 42.31 197 PHE A C 1
ATOM 1484 O O . PHE A 1 197 ? -8.934 54.139 31.580 1.00 41.31 197 PHE A O 1
ATOM 1492 N N . ARG A 1 198 ? -8.923 56.322 31.128 1.00 51.80 198 ARG A N 1
ATOM 1493 C CA . ARG A 1 198 ? -9.843 56.719 32.211 1.00 58.66 198 ARG A CA 1
ATOM 1494 C C . ARG A 1 198 ? -11.291 56.376 31.827 1.00 69.16 198 ARG A C 1
ATOM 1495 O O . ARG A 1 198 ? -11.621 55.230 31.464 1.00 73.10 198 ARG A O 1
ATOM 1503 N N . SER A 1 209 ? -2.167 50.268 36.898 1.00 57.24 209 SER A N 1
ATOM 1504 C CA . SER A 1 209 ? -1.815 51.688 36.789 1.00 66.40 209 SER A CA 1
ATOM 1505 C C . SER A 1 209 ? -1.437 52.035 35.341 1.00 63.81 209 SER A C 1
ATOM 1506 O O . SER A 1 209 ? -1.117 51.161 34.548 1.00 55.11 209 SER A O 1
ATOM 1509 N N . PHE A 1 210 ? -1.469 53.329 35.008 1.00 70.57 210 PHE A N 1
ATOM 1510 C CA . PHE A 1 210 ? -1.005 53.794 33.693 1.00 69.22 210 PHE A CA 1
ATOM 1511 C C . PHE A 1 210 ? -0.591 55.260 33.796 1.00 60.84 210 PHE A C 1
ATOM 1512 O O . PHE A 1 210 ? -1.312 56.069 34.375 1.00 68.19 210 PHE A O 1
ATOM 1520 N N . GLY A 1 211 ? 0.568 55.575 33.214 1.00 54.20 211 GLY A N 1
ATOM 1521 C CA . GLY A 1 211 ? 1.026 56.953 33.083 1.00 51.41 211 GLY A CA 1
ATOM 1522 C C . GLY A 1 211 ? 0.295 57.677 31.965 1.00 48.68 211 GLY A C 1
ATOM 1523 O O . GLY A 1 211 ? -0.683 57.189 31.417 1.00 50.58 211 GLY A O 1
ATOM 1524 N N . GLU A 1 212 ? 0.798 58.855 31.603 1.00 49.10 212 GLU A N 1
ATOM 1525 C CA . GLU A 1 212 ? 0.015 59.794 30.807 1.00 52.03 212 GLU A CA 1
ATOM 1526 C C . GLU A 1 212 ? 0.280 59.667 29.294 1.00 48.28 212 GLU A C 1
ATOM 1527 O O . GLU A 1 212 ? -0.466 60.254 28.501 1.00 45.45 212 GLU A O 1
ATOM 1533 N N . GLY A 1 213 ? 1.312 58.933 28.881 1.00 38.79 213 GLY A N 1
ATOM 1534 C CA . GLY A 1 213 ? 1.620 58.845 27.474 1.00 33.35 213 GLY A CA 1
ATOM 1535 C C . GLY A 1 213 ? 0.787 57.777 26.804 1.00 33.10 213 GLY A C 1
ATOM 1536 O O . GLY A 1 213 ? -0.206 57.300 27.354 1.00 32.44 213 GLY A O 1
ATOM 1537 N N . CYS A 1 214 ? 1.201 57.393 25.593 1.00 29.72 214 CYS A N 1
ATOM 1538 C CA . CYS A 1 214 ? 0.580 56.321 24.922 1.00 25.32 214 CYS A CA 1
ATOM 1539 C C . CYS A 1 214 ? 1.504 55.758 23.837 1.00 22.97 214 CYS A C 1
ATOM 1540 O O . CYS A 1 214 ? 2.134 56.502 23.128 1.00 22.93 214 CYS A O 1
ATOM 1543 N N . ILE A 1 215 ? 1.533 54.431 23.718 1.00 23.66 215 ILE A N 1
ATOM 1544 C CA . ILE A 1 215 ? 2.208 53.730 22.649 1.00 26.76 215 ILE A CA 1
ATOM 1545 C C . ILE A 1 215 ? 1.119 53.155 21.738 1.00 24.59 215 ILE A C 1
ATOM 1546 O O . ILE A 1 215 ? 0.539 52.109 22.011 1.00 24.75 215 ILE A O 1
ATOM 1551 N N . TYR A 1 216 ? 0.859 53.866 20.649 1.00 26.73 216 TYR A N 1
ATOM 1552 C CA . TYR A 1 216 ? -0.150 53.440 19.689 1.00 25.46 216 TYR A CA 1
ATOM 1553 C C . TYR A 1 216 ? 0.496 52.484 18.694 1.00 25.27 216 TYR A C 1
ATOM 1554 O O . TYR A 1 216 ? 1.410 52.845 18.025 1.00 27.93 216 TYR A O 1
ATOM 1563 N N . LEU A 1 217 ? -0.004 51.248 18.631 1.00 27.67 217 LEU A N 1
ATOM 1564 C CA . LEU A 1 217 ? 0.507 50.270 17.688 1.00 23.93 217 LEU A CA 1
ATOM 1565 C C . LEU A 1 217 ? -0.622 49.772 16.779 1.00 30.00 217 LEU A C 1
ATOM 1566 O O . LEU A 1 217 ? -1.780 49.625 17.181 1.00 27.25 217 LEU A O 1
ATOM 1571 N N . ASP A 1 218 ? -0.245 49.485 15.536 1.00 28.41 218 ASP A N 1
ATOM 1572 C CA . ASP A 1 218 ? -1.045 48.734 14.628 1.00 29.56 218 ASP A CA 1
ATOM 1573 C C . ASP A 1 218 ? -1.145 47.273 15.107 1.00 29.34 218 ASP A C 1
ATOM 1574 O O . ASP A 1 218 ? -0.212 46.700 15.647 1.00 26.98 218 ASP A O 1
ATOM 1579 N N . MET A 1 219 ? -2.293 46.649 14.848 1.00 31.38 219 MET A N 1
ATOM 1580 C CA . MET A 1 219 ? -2.542 45.282 15.313 1.00 33.48 219 MET A CA 1
ATOM 1581 C C . MET A 1 219 ? -1.692 44.269 14.538 1.00 34.06 219 MET A C 1
ATOM 1582 O O . MET A 1 219 ? -1.609 43.151 14.968 1.00 31.19 219 MET A O 1
ATOM 1587 N N . ASP A 1 220 ? -1.066 44.641 13.415 1.00 34.41 220 ASP A N 1
ATOM 1588 C CA . ASP A 1 220 ? -0.259 43.671 12.699 1.00 33.39 220 ASP A CA 1
ATOM 1589 C C . ASP A 1 220 ? 1.170 43.637 13.227 1.00 34.85 220 ASP A C 1
ATOM 1590 O O . ASP A 1 220 ? 1.926 42.782 12.811 1.00 38.00 220 ASP A O 1
ATOM 1595 N N . MET A 1 221 ? 1.508 44.544 14.151 1.00 35.34 221 MET A N 1
ATOM 1596 C CA . MET A 1 221 ? 2.806 44.552 14.811 1.00 34.42 221 MET A CA 1
ATOM 1597 C C . MET A 1 221 ? 2.851 43.484 15.903 1.00 37.40 221 MET A C 1
ATOM 1598 O O . MET A 1 221 ? 1.878 43.293 16.648 1.00 41.09 221 MET A O 1
ATOM 1603 N N . ILE A 1 222 ? 3.961 42.741 15.936 1.00 35.84 222 ILE A N 1
ATOM 1604 C CA . ILE A 1 222 ? 4.150 41.614 16.820 1.00 33.44 222 ILE A CA 1
ATOM 1605 C C . ILE A 1 222 ? 5.270 41.937 17.789 1.00 31.56 222 ILE A C 1
ATOM 1606 O O . ILE A 1 222 ? 6.402 42.106 17.382 1.00 36.27 222 ILE A O 1
ATOM 1611 N N . LEU A 1 223 ? 4.944 41.930 19.072 1.00 29.87 223 LEU A N 1
ATOM 1612 C CA . LEU A 1 223 ? 5.948 42.027 20.102 1.00 30.31 223 LEU A CA 1
ATOM 1613 C C . LEU A 1 223 ? 6.607 40.662 20.319 1.00 35.44 223 LEU A C 1
ATOM 1614 O O . LEU A 1 223 ? 5.956 39.621 20.237 1.00 31.45 223 LEU A O 1
ATOM 1619 N N . THR A 1 224 ? 7.921 40.713 20.570 1.00 34.28 224 THR A N 1
ATOM 1620 C CA . THR A 1 224 ? 8.755 39.540 20.807 1.00 36.46 224 THR A CA 1
ATOM 1621 C C . THR A 1 224 ? 9.435 39.582 22.173 1.00 34.36 224 THR A C 1
ATOM 1622 O O . THR A 1 224 ? 10.094 38.616 22.513 1.00 44.04 224 THR A O 1
ATOM 1626 N N . GLY A 1 225 ? 9.317 40.700 22.896 1.00 33.49 225 GLY A N 1
ATOM 1627 C CA . GLY A 1 225 ? 9.836 40.870 24.246 1.00 33.32 225 GLY A CA 1
ATOM 1628 C C . GLY A 1 225 ? 9.379 42.203 24.814 1.00 35.68 225 GLY A C 1
ATOM 1629 O O . GLY A 1 225 ? 8.618 42.925 24.180 1.00 37.21 225 GLY A O 1
ATOM 1630 N N . LYS A 1 226 ? 9.847 42.533 26.015 1.00 35.89 226 LYS A N 1
ATOM 1631 C CA . LYS A 1 226 ? 9.477 43.747 26.685 1.00 37.81 226 LYS A CA 1
ATOM 1632 C C . LYS A 1 226 ? 10.011 44.968 25.924 1.00 39.60 226 LYS A C 1
ATOM 1633 O O . LYS A 1 226 ? 11.027 44.911 25.238 1.00 41.64 226 LYS A O 1
ATOM 1639 N N . LEU A 1 227 ? 9.299 46.089 26.048 1.00 39.59 227 LEU A N 1
ATOM 1640 C CA . LEU A 1 227 ? 9.705 47.340 25.407 1.00 35.24 227 LEU A CA 1
ATOM 1641 C C . LEU A 1 227 ? 10.678 48.143 26.266 1.00 32.52 227 LEU A C 1
ATOM 1642 O O . LEU A 1 227 ? 11.535 48.815 25.726 1.00 36.44 227 LEU A O 1
ATOM 1647 N N . GLY A 1 228 ? 10.502 48.106 27.575 1.00 35.26 228 GLY A N 1
ATOM 1648 C CA . GLY A 1 228 ? 11.293 48.920 28.454 1.00 35.45 228 GLY A CA 1
ATOM 1649 C C . GLY A 1 228 ? 11.042 50.397 28.234 1.00 37.88 228 GLY A C 1
ATOM 1650 O O . GLY A 1 228 ? 9.945 50.834 27.825 1.00 41.77 228 GLY A O 1
ATOM 1651 N N . THR A 1 229 ? 12.067 51.185 28.552 1.00 35.95 229 THR A N 1
ATOM 1652 C CA . THR A 1 229 ? 12.007 52.626 28.545 1.00 33.23 229 THR A CA 1
ATOM 1653 C C . THR A 1 229 ? 12.357 53.120 27.141 1.00 36.68 229 THR A C 1
ATOM 1654 O O . THR A 1 229 ? 13.385 52.693 26.588 1.00 35.12 229 THR A O 1
ATOM 1658 N N . ILE A 1 230 ? 11.490 53.979 26.578 1.00 34.86 230 ILE A N 1
ATOM 1659 C CA . ILE A 1 230 ? 11.618 54.529 25.211 1.00 35.42 230 ILE A CA 1
ATOM 1660 C C . ILE A 1 230 ? 11.877 56.029 25.348 1.00 31.96 230 ILE A C 1
ATOM 1661 O O . ILE A 1 230 ? 11.386 56.686 26.274 1.00 32.03 230 ILE A O 1
ATOM 1666 N N . TYR A 1 231 ? 12.617 56.580 24.386 1.00 29.16 231 TYR A N 1
ATOM 1667 C CA . TYR A 1 231 ? 12.871 58.023 24.279 1.00 29.31 231 TYR A CA 1
ATOM 1668 C C . TYR A 1 231 ? 12.398 58.524 22.905 1.00 28.95 231 TYR A C 1
ATOM 1669 O O . TYR A 1 231 ? 12.521 57.825 21.917 1.00 31.75 231 TYR A O 1
ATOM 1678 N N . ALA A 1 232 ? 11.864 59.744 22.846 1.00 27.53 232 ALA A N 1
ATOM 1679 C CA . ALA A 1 232 ? 11.400 60.321 21.584 1.00 27.66 232 ALA A CA 1
ATOM 1680 C C . ALA A 1 232 ? 11.697 61.809 21.604 1.00 28.73 232 ALA A C 1
ATOM 1681 O O . ALA A 1 232 ? 11.654 62.440 22.651 1.00 29.54 232 ALA A O 1
ATOM 1683 N N . PRO A 1 233 ? 11.979 62.411 20.435 1.00 27.52 233 PRO A N 1
ATOM 1684 C CA . PRO A 1 233 ? 12.190 63.859 20.351 1.00 28.92 233 PRO A CA 1
ATOM 1685 C C . PRO A 1 233 ? 10.940 64.656 20.755 1.00 32.86 233 PRO A C 1
ATOM 1686 O O . PRO A 1 233 ? 9.850 64.537 20.129 1.00 29.80 233 PRO A O 1
ATOM 1690 N N . ASP A 1 234 ? 11.078 65.416 21.839 1.00 31.80 234 ASP A N 1
ATOM 1691 C CA . ASP A 1 234 ? 9.976 66.130 22.412 1.00 34.65 234 ASP A CA 1
ATOM 1692 C C . ASP A 1 234 ? 8.852 65.155 22.763 1.00 32.12 234 ASP A C 1
ATOM 1693 O O . ASP A 1 234 ? 7.665 65.524 22.798 1.00 37.60 234 ASP A O 1
ATOM 1698 N N . GLY A 1 235 ? 9.234 63.902 23.024 1.00 33.22 235 GLY A N 1
ATOM 1699 C CA . GLY A 1 235 ? 8.298 62.856 23.422 1.00 32.04 235 GLY A CA 1
ATOM 1700 C C . GLY A 1 235 ? 7.273 62.474 22.347 1.00 29.49 235 GLY A C 1
ATOM 1701 O O . GLY A 1 235 ? 6.203 62.004 22.702 1.00 29.29 235 GLY A O 1
ATOM 1702 N N . ILE A 1 236 ? 7.616 62.640 21.063 1.00 25.97 236 ILE A N 1
ATOM 1703 C CA . ILE A 1 236 ? 6.824 62.089 19.974 1.00 27.85 236 ILE A CA 1
ATOM 1704 C C . ILE A 1 236 ? 7.746 61.365 18.992 1.00 27.80 236 ILE A C 1
ATOM 1705 O O . ILE A 1 236 ? 8.806 61.858 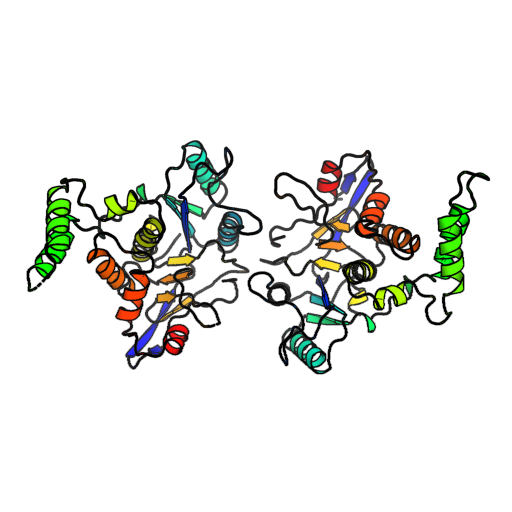18.679 1.00 31.54 236 ILE A O 1
ATOM 1710 N N . SER A 1 237 ? 7.312 60.174 18.545 1.00 28.30 237 SER A N 1
ATOM 1711 C CA . SER A 1 237 ? 7.932 59.425 17.475 1.00 29.24 237 SER A CA 1
ATOM 1712 C C . SER A 1 237 ? 6.871 58.693 16.640 1.00 28.95 237 SER A C 1
ATOM 1713 O O . SER A 1 237 ? 5.741 58.432 17.104 1.00 29.68 237 SER A O 1
ATOM 1716 N N . MET A 1 238 ? 7.284 58.298 15.427 1.00 26.84 238 MET A N 1
ATOM 1717 C CA . MET A 1 238 ? 6.440 57.697 14.434 1.00 25.05 238 MET A CA 1
ATOM 1718 C C . MET A 1 238 ? 7.207 56.607 13.680 1.00 27.88 238 MET A C 1
ATOM 1719 O O . MET A 1 238 ? 8.398 56.754 13.366 1.00 25.24 238 MET A O 1
ATOM 1724 N N . HIS A 1 239 ? 6.490 55.537 13.309 1.00 28.56 239 HIS A N 1
ATOM 1725 C CA . HIS A 1 239 ? 7.047 54.486 12.492 1.00 30.78 239 HIS A CA 1
ATOM 1726 C C . HIS A 1 239 ? 7.601 55.058 11.173 1.00 31.36 239 HIS A C 1
ATOM 1727 O O . HIS A 1 239 ? 6.950 55.869 10.506 1.00 30.66 239 HIS A O 1
ATOM 1734 N N . VAL A 1 240 ? 8.811 54.625 10.814 1.00 31.30 240 VAL A N 1
ATOM 1735 C CA . VAL A 1 240 ? 9.345 54.834 9.483 1.00 34.03 240 VAL A CA 1
ATOM 1736 C C . VAL A 1 240 ? 9.587 53.468 8.849 1.00 35.02 240 VAL A C 1
ATOM 1737 O O . VAL A 1 240 ? 10.397 52.672 9.346 1.00 34.19 240 VAL A O 1
ATOM 1741 N N . ASP A 1 241 ? 8.877 53.211 7.751 1.00 36.40 241 ASP A N 1
ATOM 1742 C CA . ASP A 1 241 ? 8.998 51.942 7.038 1.00 40.62 241 ASP A CA 1
ATOM 1743 C C . ASP A 1 241 ? 10.215 51.988 6.103 1.00 40.42 241 ASP A C 1
ATOM 1744 O O . ASP A 1 241 ? 10.239 52.756 5.150 1.00 40.23 241 ASP A O 1
ATOM 1749 N N . ARG A 1 242 ? 11.205 51.139 6.372 1.00 43.58 242 ARG A N 1
ATOM 1750 C CA . ARG A 1 242 ? 12.468 51.135 5.630 1.00 47.01 242 ARG A CA 1
ATOM 1751 C C . ARG A 1 242 ? 12.622 49.862 4.780 1.00 57.56 242 ARG A C 1
ATOM 1752 O O . ARG A 1 242 ? 13.687 49.243 4.770 1.00 59.54 242 ARG A O 1
ATOM 1760 N N . ARG A 1 243 ? 11.577 49.490 4.034 1.00 62.10 243 ARG A N 1
ATOM 1761 C CA . ARG A 1 243 ? 11.588 48.268 3.222 1.00 64.43 243 ARG A CA 1
ATOM 1762 C C . ARG A 1 243 ? 11.487 48.660 1.747 1.00 67.71 243 ARG A C 1
ATOM 1763 O O . ARG A 1 243 ? 10.832 49.644 1.407 1.00 67.29 243 ARG A O 1
ATOM 1771 N N . ASN A 1 244 ? 12.133 47.857 0.893 1.00 73.09 244 ASN A N 1
ATOM 1772 C CA . ASN A 1 244 ? 12.193 48.036 -0.570 1.00 71.02 244 ASN A CA 1
ATOM 1773 C C . ASN A 1 244 ? 13.138 49.185 -0.938 1.00 79.11 244 ASN A C 1
ATOM 1774 O O . ASN A 1 244 ? 12.929 49.857 -1.959 1.00 76.93 244 ASN A O 1
ATOM 1779 N N . ASP A 1 245 ? 14.165 49.395 -0.102 1.00 85.87 245 ASP A N 1
ATOM 1780 C CA . ASP A 1 245 ? 15.136 50.496 -0.229 1.00 85.66 245 ASP A CA 1
ATOM 1781 C C . ASP A 1 245 ? 14.435 51.861 -0.298 1.00 82.21 245 ASP A C 1
ATOM 1782 O O . ASP A 1 245 ? 15.044 52.848 -0.728 1.00 67.35 245 ASP A O 1
ATOM 1787 N N . SER A 1 246 ? 13.166 51.904 0.133 1.00 78.34 246 SER A N 1
ATOM 1788 C CA . SER A 1 246 ? 12.379 53.130 0.244 1.00 74.38 246 SER A CA 1
ATOM 1789 C C . SER A 1 246 ? 12.221 53.488 1.721 1.00 65.46 246 SER A C 1
ATOM 1790 O O . SER A 1 246 ? 12.426 52.645 2.605 1.00 59.49 246 SER A O 1
ATOM 1793 N N . VAL A 1 247 ? 11.873 54.755 1.963 1.00 52.51 247 VAL A N 1
ATOM 1794 C CA . VAL A 1 247 ? 11.758 55.282 3.295 1.00 47.50 247 VAL A CA 1
ATOM 1795 C C . VAL A 1 247 ? 10.476 56.096 3.394 1.00 43.00 247 VAL A C 1
ATOM 1796 O O . VAL A 1 247 ? 10.369 57.150 2.798 1.00 46.47 247 VAL A O 1
ATOM 1800 N N . ASN A 1 248 ? 9.495 55.585 4.138 1.00 42.12 248 ASN A N 1
ATOM 1801 C CA . ASN A 1 248 ? 8.209 56.260 4.246 1.00 44.06 248 ASN A CA 1
ATOM 1802 C C . ASN A 1 248 ? 7.850 56.377 5.723 1.00 41.05 248 ASN A C 1
ATOM 1803 O O . ASN A 1 248 ? 7.954 55.409 6.480 1.00 40.69 248 ASN A O 1
ATOM 1808 N N . ILE A 1 249 ? 7.426 57.576 6.114 1.00 38.29 249 ILE A N 1
ATOM 1809 C CA . ILE A 1 249 ? 6.796 57.760 7.400 1.00 39.19 249 ILE A CA 1
ATOM 1810 C C . ILE A 1 249 ? 5.382 57.174 7.326 1.00 36.25 249 ILE A C 1
ATOM 1811 O O . ILE A 1 249 ? 4.666 57.459 6.396 1.00 34.83 249 ILE A O 1
ATOM 1816 N N . GLU A 1 250 ? 5.013 56.387 8.344 1.00 36.45 250 GLU A N 1
ATOM 1817 C CA . GLU A 1 250 ? 3.725 55.703 8.437 1.00 36.95 250 GLU A CA 1
ATOM 1818 C C . GLU A 1 250 ? 3.057 56.041 9.762 1.00 33.32 250 GLU A C 1
ATOM 1819 O O . GLU A 1 250 ? 3.719 56.169 10.801 1.00 32.91 250 GLU A O 1
ATOM 1825 N N . ASN A 1 251 ? 1.730 56.125 9.759 1.00 31.14 251 ASN A N 1
ATOM 1826 C CA . ASN A 1 251 ? 0.999 56.419 11.010 1.00 31.65 251 ASN A CA 1
ATOM 1827 C C . ASN A 1 251 ? 0.683 55.127 11.776 1.00 32.96 251 ASN A C 1
ATOM 1828 O O . ASN A 1 251 ? -0.098 55.153 12.715 1.00 35.24 251 ASN A O 1
ATOM 1833 N N . SER A 1 252 ? 1.239 53.986 11.357 1.00 32.42 252 SER A N 1
ATOM 1834 C CA . SER A 1 252 ? 0.818 52.694 11.926 1.00 34.63 252 SER A CA 1
ATOM 1835 C C . SER A 1 252 ? 1.309 52.531 13.372 1.00 41.12 252 SER A C 1
ATOM 1836 O O . SER A 1 252 ? 0.777 51.714 14.112 1.00 41.06 252 SER A O 1
ATOM 1839 N N . ALA A 1 253 ? 2.309 53.325 13.765 1.00 37.75 253 ALA A N 1
ATOM 1840 C CA . ALA A 1 253 ? 2.825 53.302 15.116 1.00 34.42 253 ALA A CA 1
ATOM 1841 C C . ALA A 1 253 ? 3.208 54.730 15.496 1.00 31.91 253 ALA A C 1
ATOM 1842 O O . ALA A 1 253 ? 3.957 55.400 14.773 1.00 27.14 253 ALA A O 1
ATOM 1844 N N . ILE A 1 254 ? 2.640 55.203 16.601 1.00 26.73 254 ILE A N 1
ATOM 1845 C CA . ILE A 1 254 ? 2.952 56.513 17.124 1.00 27.76 254 ILE A CA 1
ATOM 1846 C C . ILE A 1 254 ? 3.093 56.435 18.641 1.00 25.03 254 ILE A C 1
ATOM 1847 O O . ILE A 1 254 ? 2.265 55.808 19.322 1.00 30.42 254 ILE A O 1
ATOM 1852 N N . ILE A 1 255 ? 4.158 57.082 19.133 1.00 27.34 255 ILE A N 1
ATOM 1853 C CA . ILE A 1 255 ? 4.528 57.180 20.561 1.00 30.25 255 ILE A CA 1
ATOM 1854 C C . ILE A 1 255 ? 4.402 58.633 21.002 1.00 27.58 255 ILE A C 1
ATOM 1855 O O . ILE A 1 255 ? 4.947 59.502 20.356 1.00 28.14 255 ILE A O 1
ATOM 1860 N N . VAL A 1 256 ? 3.701 58.881 22.113 1.00 28.34 256 VAL A N 1
ATOM 1861 C CA . VAL A 1 256 ? 3.619 60.229 22.668 1.00 28.64 256 VAL A CA 1
ATOM 1862 C C . VAL A 1 256 ? 3.891 60.142 24.172 1.00 27.83 256 VAL A C 1
ATOM 1863 O O . VAL A 1 256 ? 3.513 59.174 24.834 1.00 28.33 256 VAL A O 1
ATOM 1867 N N . ASN A 1 257 ? 4.514 61.181 24.714 1.00 26.66 257 ASN A N 1
ATOM 1868 C CA . ASN A 1 257 ? 4.867 61.145 26.143 1.00 28.17 257 ASN A CA 1
ATOM 1869 C C . ASN A 1 257 ? 3.783 61.797 27.000 1.00 30.35 257 ASN A C 1
ATOM 1870 O O . ASN A 1 257 ? 3.903 61.788 28.197 1.00 29.93 257 ASN A O 1
ATOM 1875 N N . ARG A 1 258 ? 2.726 62.362 26.398 1.00 32.86 258 ARG A N 1
ATOM 1876 C CA . ARG A 1 258 ? 1.778 63.157 27.159 1.00 33.75 258 ARG A CA 1
ATOM 1877 C C . ARG A 1 258 ? 0.519 63.366 26.325 1.00 36.33 258 ARG A C 1
ATOM 1878 O O . ARG A 1 258 ? 0.582 63.331 25.090 1.00 32.49 258 ARG A O 1
ATOM 1886 N N . SER A 1 259 ? -0.595 63.625 27.023 1.00 33.85 259 SER A N 1
ATOM 1887 C CA . SER A 1 259 ? -1.851 63.984 26.388 1.00 35.42 259 SER A CA 1
ATOM 1888 C C . SER A 1 259 ? -1.766 65.388 25.763 1.00 33.82 259 SER A C 1
ATOM 1889 O O . SER A 1 259 ? -0.960 66.222 26.162 1.00 33.61 259 SER A O 1
ATOM 1892 N N . ASN A 1 260 ? -2.578 65.620 24.719 1.00 30.97 260 ASN A N 1
ATOM 1893 C CA . ASN A 1 260 ? -2.637 66.899 23.987 1.00 29.73 260 ASN A CA 1
ATOM 1894 C C . ASN A 1 260 ? -1.246 67.359 23.537 1.00 30.34 260 ASN A C 1
ATOM 1895 O O . ASN A 1 260 ? -0.946 68.548 23.558 1.00 33.06 260 ASN A O 1
ATOM 1900 N N . HIS A 1 261 ? -0.420 66.429 23.074 1.00 30.75 261 HIS A N 1
ATOM 1901 C CA . HIS A 1 261 ? 0.912 66.800 22.570 1.00 30.69 261 HIS A CA 1
ATOM 1902 C C . HIS A 1 261 ? 0.773 67.899 21.524 1.00 33.44 261 HIS A C 1
ATOM 1903 O O . HIS A 1 261 ? -0.093 67.832 20.647 1.00 37.65 261 HIS A O 1
ATOM 1910 N N . PRO A 1 262 ? 1.592 68.966 21.594 1.00 34.68 262 PRO A N 1
ATOM 1911 C CA . PRO A 1 262 ? 1.441 70.075 20.656 1.00 35.38 262 PRO A CA 1
ATOM 1912 C C . PRO A 1 262 ? 1.693 69.697 19.189 1.00 32.36 262 PRO A C 1
ATOM 1913 O O . PRO A 1 262 ? 1.170 70.352 18.316 1.00 31.39 262 PRO A O 1
ATOM 1917 N N . ALA A 1 263 ? 2.513 68.683 18.914 1.00 34.94 263 ALA A N 1
ATOM 1918 C CA . ALA A 1 263 ? 2.688 68.268 17.509 1.00 33.79 263 ALA A CA 1
ATOM 1919 C C . ALA A 1 263 ? 1.376 67.696 16.955 1.00 31.05 263 ALA A C 1
ATOM 1920 O O . ALA A 1 263 ? 1.103 67.876 15.786 1.00 30.42 263 ALA A O 1
ATOM 1922 N N . LEU A 1 264 ? 0.583 67.054 17.820 1.00 30.96 264 LEU A N 1
ATOM 1923 C CA . LEU A 1 264 ? -0.726 66.528 17.479 1.00 30.36 264 LEU A CA 1
ATOM 1924 C C . LEU A 1 264 ? -1.784 67.639 17.477 1.00 33.50 264 LEU A C 1
ATOM 1925 O O . LEU A 1 264 ? -2.763 67.562 16.713 1.00 30.18 264 LEU A O 1
ATOM 1930 N N . LEU A 1 265 ? -1.632 68.685 18.298 1.00 37.06 265 LEU A N 1
ATOM 1931 C CA . LEU A 1 265 ? -2.598 69.795 18.219 1.00 35.16 265 LEU A CA 1
ATOM 1932 C C . LEU A 1 265 ? -2.457 70.520 16.884 1.00 30.53 265 LEU A C 1
ATOM 1933 O O . LEU A 1 265 ? -3.467 70.939 16.322 1.00 29.92 265 LEU A O 1
ATOM 1938 N N . GLU A 1 266 ? -1.238 70.619 16.354 1.00 31.16 266 GLU A N 1
ATOM 1939 C CA . GLU A 1 266 ? -1.084 71.071 14.973 1.00 32.30 266 GLU A CA 1
ATOM 1940 C C . GLU A 1 266 ? -1.943 70.210 14.036 1.00 30.64 266 GLU A C 1
ATOM 1941 O O . GLU A 1 266 ? -2.612 70.721 13.163 1.00 31.30 266 GLU A O 1
ATOM 1947 N N . GLY A 1 267 ? -1.946 68.898 14.222 1.00 28.37 267 GLY A N 1
ATOM 1948 C CA . GLY A 1 267 ? -2.752 68.067 13.372 1.00 29.55 267 GLY A CA 1
ATOM 1949 C C . GLY A 1 267 ? -4.227 68.341 13.575 1.00 30.77 267 GLY A C 1
ATOM 1950 O O . GLY A 1 267 ? -5.016 68.284 12.613 1.00 31.83 267 GLY A O 1
ATOM 1951 N N . LEU A 1 268 ? -4.614 68.653 14.811 1.00 30.15 268 LEU A N 1
ATOM 1952 C CA . LEU A 1 268 ? -6.022 68.982 15.079 1.00 33.74 268 LEU A CA 1
ATOM 1953 C C . LEU A 1 268 ? -6.406 70.239 14.279 1.00 35.98 268 LEU A C 1
ATOM 1954 O O . LEU A 1 268 ? -7.478 70.285 13.651 1.00 35.85 268 LEU A O 1
ATOM 1959 N N . SER A 1 269 ? -5.529 71.242 14.258 1.00 31.68 269 SER A N 1
ATOM 1960 C CA . SER A 1 269 ? -5.797 72.458 13.490 1.00 35.01 269 SER A CA 1
ATOM 1961 C C . SER A 1 269 ? -6.088 72.114 12.010 1.00 38.06 269 SER A C 1
ATOM 1962 O O . SER A 1 269 ? -7.134 72.504 11.469 1.00 35.80 269 SER A O 1
ATOM 1965 N N . PHE A 1 270 ? -5.228 71.315 11.366 1.00 33.97 270 PHE A N 1
ATOM 1966 C CA . PHE A 1 270 ? -5.520 70.836 9.988 1.00 32.44 270 PHE A CA 1
ATOM 1967 C C . PHE A 1 270 ? -6.892 70.132 9.888 1.00 31.46 270 PHE A C 1
ATOM 1968 O O . PHE A 1 270 ? -7.657 70.373 8.948 1.00 30.83 270 PHE A O 1
ATOM 1976 N N . MET A 1 271 ? -7.209 69.240 10.821 1.00 30.67 271 MET A N 1
ATOM 1977 C CA . MET A 1 271 ? -8.468 68.519 10.800 1.00 31.30 271 MET A CA 1
ATOM 1978 C C . MET A 1 271 ? -9.665 69.489 10.837 1.00 38.08 271 MET A C 1
ATOM 1979 O O . MET A 1 271 ? -10.666 69.259 10.153 1.00 34.94 271 MET A O 1
ATOM 1984 N N . HIS A 1 272 ? -9.543 70.561 11.638 1.00 36.73 272 HIS A N 1
ATOM 1985 C CA . HIS A 1 272 ? -10.558 71.588 11.821 1.00 36.71 272 HIS A CA 1
ATOM 1986 C C . HIS A 1 272 ? -10.690 72.542 10.615 1.00 33.07 272 HIS A C 1
ATOM 1987 O O . HIS A 1 272 ? -11.643 73.314 10.549 1.00 36.60 272 HIS A O 1
ATOM 1994 N N . SER A 1 273 ? -9.764 72.518 9.669 1.00 31.79 273 SER A N 1
ATOM 1995 C CA . SER A 1 273 ? -9.835 73.433 8.524 1.00 28.79 273 SER A CA 1
ATOM 1996 C C . SER A 1 273 ? -10.602 72.821 7.353 1.00 28.50 273 SER A C 1
ATOM 1997 O O . SER A 1 273 ? -10.758 73.480 6.343 1.00 31.29 273 SER A O 1
ATOM 2000 N N . LYS A 1 274 ? -11.007 71.554 7.463 1.00 32.36 274 LYS A N 1
ATOM 2001 C CA . LYS A 1 274 ? -11.698 70.835 6.390 1.00 33.67 274 LYS A CA 1
ATOM 2002 C C . LYS A 1 274 ? -12.981 70.251 6.962 1.00 29.45 274 LYS A C 1
ATOM 2003 O O . LYS A 1 274 ? -13.064 70.010 8.144 1.00 30.50 274 LYS A O 1
ATOM 2009 N N . VAL A 1 275 ? -13.978 70.070 6.092 1.00 32.46 275 VAL A N 1
ATOM 2010 C CA . VAL A 1 275 ? -15.173 69.346 6.432 1.00 35.78 275 VAL A CA 1
ATOM 2011 C C . VAL A 1 275 ? -14.931 67.872 6.094 1.00 36.63 275 VAL A C 1
ATOM 2012 O O . VAL A 1 275 ? -14.646 67.062 6.961 1.00 44.19 275 VAL A O 1
ATOM 2016 N N . ASP A 1 276 ? -14.952 67.540 4.809 1.00 42.49 276 ASP A N 1
ATOM 2017 C CA . ASP A 1 276 ? -14.609 66.195 4.384 1.00 40.26 276 ASP A CA 1
ATOM 2018 C C . ASP A 1 276 ? -13.213 66.212 3.768 1.00 39.95 276 ASP A C 1
ATOM 2019 O O . ASP A 1 276 ? -13.084 66.339 2.553 1.00 35.90 276 ASP A O 1
ATOM 2024 N N . ALA A 1 277 ? -12.196 66.054 4.628 1.00 36.90 277 ALA A N 1
ATOM 2025 C CA . ALA A 1 277 ? -10.788 65.896 4.210 1.00 38.02 277 ALA A CA 1
ATOM 2026 C C . ALA A 1 277 ? -10.635 64.709 3.248 1.00 38.34 277 ALA A C 1
ATOM 2027 O O . ALA A 1 277 ? -11.226 63.643 3.446 1.00 37.29 277 ALA A O 1
ATOM 2029 N N . HIS A 1 278 ? -9.805 64.895 2.217 1.00 38.22 278 HIS A N 1
ATOM 2030 C CA . HIS A 1 278 ? -9.595 63.882 1.195 1.00 36.36 278 HIS A CA 1
ATOM 2031 C C . HIS A 1 278 ? -8.643 62.798 1.682 1.00 36.04 278 HIS A C 1
ATOM 2032 O O . HIS A 1 278 ? -7.815 63.032 2.557 1.00 35.60 278 HIS A O 1
ATOM 2039 N N . PRO A 1 279 ? -8.704 61.582 1.109 1.00 38.01 279 PRO A N 1
ATOM 2040 C CA . PRO A 1 279 ? -7.740 60.551 1.479 1.00 40.94 279 PRO A CA 1
ATOM 2041 C C . PRO A 1 279 ? -6.335 61.115 1.247 1.00 44.05 279 PRO A C 1
ATOM 2042 O O . PRO A 1 279 ? -6.106 61.857 0.278 1.00 55.64 279 PRO A O 1
ATOM 2046 N N . TYR A 1 280 ? -5.412 60.786 2.137 1.00 45.70 280 TYR A N 1
ATOM 2047 C CA . TYR A 1 280 ? -3.999 61.201 1.993 1.00 49.46 280 TYR A CA 1
ATOM 2048 C C . TYR A 1 280 ? -3.798 62.703 2.261 1.00 45.13 280 TYR A C 1
ATOM 2049 O O . TYR A 1 280 ? -2.673 63.186 2.153 1.00 44.86 280 TYR A O 1
ATOM 2058 N N . TYR A 1 281 ? -4.848 63.449 2.645 1.00 40.72 281 TYR A N 1
ATOM 2059 C CA . TYR A 1 281 ? -4.619 64.755 3.281 1.00 37.59 281 TYR A CA 1
ATOM 2060 C C . TYR A 1 281 ? -3.681 64.600 4.504 1.00 36.02 281 TYR A C 1
ATOM 2061 O O . TYR A 1 281 ? -2.812 65.419 4.727 1.00 32.12 281 TYR A O 1
ATOM 2070 N N . ASP A 1 282 ? -3.888 63.547 5.296 1.00 32.77 282 ASP A N 1
ATOM 2071 C CA . ASP A 1 282 ? -3.025 63.205 6.409 1.00 32.43 282 ASP A CA 1
ATOM 2072 C C . ASP A 1 282 ? -2.798 64.411 7.331 1.00 28.74 282 ASP A C 1
ATOM 2073 O O . ASP A 1 282 ? -1.716 64.942 7.399 1.00 27.34 282 ASP A O 1
ATOM 2078 N N . GLY A 1 283 ? -3.843 64.799 8.067 1.00 26.82 283 GLY A N 1
ATOM 2079 C CA . GLY A 1 283 ? -3.747 65.862 9.042 1.00 27.41 283 GLY A CA 1
ATOM 2080 C C . GLY A 1 283 ? -2.701 65.557 10.102 1.00 28.44 283 GLY A C 1
ATOM 2081 O O . GLY A 1 283 ? -1.904 66.412 10.465 1.00 28.19 283 GLY A O 1
ATOM 2082 N N . LEU A 1 284 ? -2.692 64.308 10.568 1.00 29.94 284 LEU A N 1
ATOM 2083 C CA . LEU A 1 284 ? -1.744 63.839 11.587 1.00 28.59 284 LEU A CA 1
ATOM 2084 C C . LEU A 1 284 ? -0.305 64.151 11.143 1.00 26.93 284 LEU A C 1
ATOM 2085 O O . LEU A 1 284 ? 0.412 64.916 11.795 1.00 26.53 284 LEU A O 1
ATOM 2090 N N . GLY A 1 285 ? 0.104 63.546 10.038 1.00 23.70 285 GLY A N 1
ATOM 2091 C CA . GLY A 1 285 ? 1.428 63.733 9.517 1.00 30.04 285 GLY A CA 1
ATOM 2092 C C . GLY A 1 285 ? 1.737 65.189 9.264 1.00 31.59 285 GLY A C 1
ATOM 2093 O O . GLY A 1 285 ? 2.890 65.617 9.495 1.00 29.46 285 GLY A O 1
ATOM 2094 N N . LYS A 1 286 ? 0.734 65.951 8.796 1.00 31.67 286 LYS A N 1
ATOM 2095 C CA . LYS A 1 286 ? 0.987 67.383 8.474 1.00 30.51 286 LYS A CA 1
ATOM 2096 C C . LYS A 1 286 ? 1.281 68.181 9.747 1.00 26.10 286 LYS A C 1
ATOM 2097 O O . LYS A 1 286 ? 2.116 69.067 9.730 1.00 29.51 286 LYS A O 1
ATOM 2103 N N . GLY A 1 287 ? 0.546 67.917 10.821 1.00 25.84 287 GLY A N 1
ATOM 2104 C CA . GLY A 1 287 ? 0.800 68.606 12.061 1.00 28.14 287 GLY A CA 1
ATOM 2105 C C . GLY A 1 287 ? 2.205 68.310 12.612 1.00 27.12 287 GLY A C 1
ATOM 2106 O O . GLY A 1 287 ? 2.916 69.220 13.036 1.00 25.43 287 GLY A O 1
ATOM 2107 N N . VAL A 1 288 ? 2.586 67.033 12.636 1.00 25.57 288 VAL A N 1
ATOM 2108 C CA . VAL A 1 288 ? 3.854 66.646 13.197 1.00 27.62 288 VAL A CA 1
ATOM 2109 C C . VAL A 1 288 ? 4.969 67.341 12.402 1.00 27.23 288 VAL A C 1
ATOM 2110 O O . VAL A 1 288 ? 5.803 68.015 12.996 1.00 28.96 288 VAL A O 1
ATOM 2114 N N . LYS A 1 289 ? 4.923 67.241 11.073 1.00 27.82 289 LYS A N 1
ATOM 2115 C CA . LYS A 1 289 ? 5.941 67.873 10.218 1.00 30.57 289 LYS A CA 1
ATOM 2116 C C . LYS A 1 289 ? 5.966 69.394 10.446 1.00 31.42 289 LYS A C 1
ATOM 2117 O O . LYS A 1 289 ? 7.019 69.982 10.534 1.00 27.83 289 LYS A O 1
ATOM 2123 N N . LYS A 1 290 ? 4.797 70.012 10.590 1.00 30.40 290 LYS A N 1
ATOM 2124 C CA . LYS A 1 290 ? 4.733 71.454 10.810 1.00 33.39 290 LYS A CA 1
ATOM 2125 C C . LYS A 1 290 ? 5.371 71.813 12.163 1.00 32.43 290 LYS A C 1
ATOM 2126 O O . LYS A 1 290 ? 6.044 72.844 12.280 1.00 33.33 290 LYS A O 1
ATOM 2132 N N . TYR A 1 291 ? 5.116 70.996 13.189 1.00 29.71 291 TYR A N 1
ATOM 2133 C CA . TYR A 1 291 ? 5.622 71.243 14.522 1.00 29.01 291 TYR A CA 1
ATOM 2134 C C . TYR A 1 291 ? 7.161 71.237 14.534 1.00 29.54 291 TYR A C 1
ATOM 2135 O O . TYR A 1 291 ? 7.756 71.915 15.338 1.00 27.68 291 TYR A O 1
ATOM 2144 N N . PHE A 1 292 ? 7.786 70.432 13.675 1.00 28.41 292 PHE A N 1
ATOM 2145 C CA . PHE A 1 292 ? 9.242 70.272 13.672 1.00 29.05 292 PHE A CA 1
ATOM 2146 C C . PHE A 1 292 ? 9.861 71.072 12.533 1.00 29.29 292 PHE A C 1
ATOM 2147 O O . PHE A 1 292 ? 11.025 70.878 12.190 1.00 30.69 292 PHE A O 1
ATOM 2155 N N . ASN A 1 293 ? 9.050 71.933 11.918 1.00 34.45 293 ASN A N 1
ATOM 2156 C CA . ASN A 1 293 ? 9.447 72.714 10.757 1.00 32.81 293 ASN A CA 1
ATOM 2157 C C . ASN A 1 293 ? 10.003 71.792 9.672 1.00 32.91 293 ASN A C 1
ATOM 2158 O O . ASN A 1 293 ? 11.047 72.114 9.054 1.00 36.90 293 ASN A O 1
ATOM 2163 N N . PHE A 1 294 ? 9.359 70.633 9.455 1.00 27.83 294 PHE A N 1
ATOM 2164 C CA . PHE A 1 294 ? 9.684 69.823 8.291 1.00 29.63 294 PHE A CA 1
ATOM 2165 C C . PHE A 1 294 ? 8.820 70.247 7.091 1.00 34.08 294 PHE A C 1
ATOM 2166 O O . PHE A 1 294 ? 7.643 69.833 6.954 1.00 32.26 294 PHE A O 1
ATOM 2174 N N . THR A 1 295 ? 9.450 71.025 6.201 1.00 31.14 295 THR A N 1
ATOM 2175 C CA . THR A 1 295 ? 8.835 71.579 5.006 1.00 31.74 295 THR A CA 1
ATOM 2176 C C . THR A 1 295 ? 9.154 70.704 3.798 1.00 29.75 295 THR A C 1
ATOM 2177 O O . THR A 1 295 ? 10.129 69.947 3.814 1.00 27.16 295 THR A O 1
ATOM 2181 N N . PRO A 1 296 ? 8.357 70.830 2.702 1.00 28.67 296 PRO A N 1
ATOM 2182 C CA . PRO A 1 296 ? 8.589 70.053 1.486 1.00 28.25 296 PRO A CA 1
ATOM 2183 C C . PRO A 1 296 ? 9.964 70.269 0.844 1.00 26.26 296 PRO A C 1
ATOM 2184 O O . PRO A 1 296 ? 10.282 69.602 -0.088 1.00 29.67 296 PRO A O 1
ATOM 2188 N N . LEU A 1 297 ? 10.755 71.187 1.397 1.00 31.85 297 LEU A N 1
ATOM 2189 C CA . LEU A 1 297 ? 12.089 71.528 0.909 1.00 32.25 297 LEU A CA 1
ATOM 2190 C C . LEU A 1 297 ? 13.216 71.014 1.791 1.00 31.09 297 LEU A C 1
ATOM 2191 O O . LEU A 1 297 ? 14.370 71.072 1.361 1.00 30.96 297 LEU A O 1
ATOM 2196 N N . HIS A 1 298 ? 12.896 70.528 2.995 1.00 33.14 298 HIS A N 1
ATOM 2197 C CA . HIS A 1 298 ? 13.892 69.966 3.911 1.00 29.79 298 HIS A CA 1
ATOM 2198 C C . HIS A 1 298 ? 14.274 68.544 3.487 1.00 30.11 298 HIS A C 1
ATOM 2199 O O . HIS A 1 298 ? 13.719 67.996 2.564 1.00 30.07 298 HIS A O 1
ATOM 2206 N N . ASN A 1 299 ? 15.247 67.959 4.190 1.00 27.70 299 ASN A N 1
ATOM 2207 C CA . ASN A 1 299 ? 15.801 66.654 3.848 1.00 29.42 299 ASN A CA 1
ATOM 2208 C C . ASN A 1 299 ? 14.876 65.568 4.431 1.00 30.59 299 ASN A C 1
ATOM 2209 O O . ASN A 1 299 ? 14.707 65.464 5.635 1.00 25.85 299 ASN A O 1
ATOM 2214 N N . TYR A 1 300 ? 14.243 64.796 3.552 1.00 32.15 300 TYR A N 1
ATOM 2215 C CA . TYR A 1 300 ? 13.252 63.820 3.951 1.00 31.19 300 TYR A CA 1
ATOM 2216 C C . TYR A 1 300 ? 13.923 62.722 4.797 1.00 29.99 300 TYR A C 1
ATOM 2217 O O . TYR A 1 300 ? 13.411 62.320 5.829 1.00 27.71 300 TYR A O 1
ATOM 2226 N N . ASN A 1 301 ? 15.097 62.276 4.371 1.00 28.38 301 ASN A N 1
ATOM 2227 C CA . ASN A 1 301 ? 15.782 61.180 5.018 1.00 34.49 301 ASN A CA 1
ATOM 2228 C C . ASN A 1 301 ? 16.234 61.567 6.428 1.00 33.42 301 ASN A C 1
ATOM 2229 O O . ASN A 1 301 ? 16.197 60.707 7.334 1.00 32.07 301 ASN A O 1
ATOM 2234 N N . HIS A 1 302 ? 16.678 62.820 6.613 1.00 30.55 302 HIS A N 1
ATOM 2235 C CA . HIS A 1 302 ? 17.133 63.252 7.934 1.00 29.93 302 HIS A CA 1
ATOM 2236 C C . HIS A 1 302 ? 15.933 63.320 8.874 1.00 27.19 302 HIS A C 1
ATOM 2237 O O . HIS A 1 302 ? 16.027 63.067 10.070 1.00 26.22 302 HIS A O 1
ATOM 2244 N N . PHE A 1 303 ? 14.806 63.763 8.346 1.00 26.69 303 PHE A N 1
ATOM 2245 C CA . PHE A 1 303 ? 13.650 63.853 9.226 1.00 28.74 303 PHE A CA 1
ATOM 2246 C C . PHE A 1 303 ? 13.198 62.436 9.618 1.00 26.52 303 PHE A C 1
ATOM 2247 O O . PHE A 1 303 ? 12.862 62.231 10.776 1.00 26.20 303 PHE A O 1
ATOM 2255 N N . CYS A 1 304 ? 13.259 61.477 8.676 1.00 24.89 304 CYS A N 1
ATOM 2256 C CA . CYS A 1 304 ? 12.978 60.061 9.005 1.00 25.95 304 CYS A CA 1
ATOM 2257 C C . CYS A 1 304 ? 13.909 59.560 10.116 1.00 29.25 304 CYS A C 1
ATOM 2258 O O . CYS A 1 304 ? 13.441 58.990 11.098 1.00 29.56 304 CYS A O 1
ATOM 2261 N N . ASP A 1 305 ? 15.222 59.804 9.987 1.00 29.96 305 ASP A N 1
ATOM 2262 C CA . ASP A 1 305 ? 16.154 59.381 11.027 1.00 29.40 305 ASP A CA 1
ATOM 2263 C C . ASP A 1 305 ? 15.712 59.935 12.371 1.00 28.46 305 ASP A C 1
ATOM 2264 O O . ASP A 1 305 ? 15.734 59.224 13.366 1.00 30.92 305 ASP A O 1
ATOM 2269 N N . PHE A 1 306 ? 15.362 61.222 12.380 1.00 25.58 306 PHE A N 1
ATOM 2270 C CA . PHE A 1 306 ? 15.109 61.943 13.596 1.00 26.44 306 PHE A CA 1
ATOM 2271 C C . PHE A 1 306 ? 13.800 61.485 14.281 1.00 25.17 306 PHE A C 1
ATOM 2272 O O . PHE A 1 306 ? 13.729 61.485 15.505 1.00 25.21 306 PHE A O 1
ATOM 2280 N N . ILE A 1 307 ? 12.743 61.196 13.503 1.00 23.82 307 ILE A N 1
ATOM 2281 C CA . ILE A 1 307 ? 11.374 61.035 14.052 1.00 23.89 307 ILE A CA 1
ATOM 2282 C C . ILE A 1 307 ? 11.066 59.576 14.415 1.00 23.10 307 ILE A C 1
ATOM 2283 O O . ILE A 1 307 ? 10.111 59.308 15.132 1.00 27.00 307 ILE A O 1
ATOM 2288 N N . GLU A 1 308 ? 11.829 58.648 13.848 1.00 24.90 308 GLU A N 1
ATOM 2289 C CA . GLU A 1 308 ? 11.517 57.238 13.754 1.00 29.50 308 GLU A CA 1
ATOM 2290 C C . GLU A 1 308 ? 11.355 56.585 15.131 1.00 30.12 308 GLU A C 1
ATOM 2291 O O . GLU A 1 308 ? 12.184 56.740 16.016 1.00 27.62 308 GLU A O 1
ATOM 2297 N N . PHE A 1 309 ? 10.299 55.789 15.254 1.00 30.70 309 PHE A N 1
ATOM 2298 C CA . PHE A 1 309 ? 10.186 54.825 16.303 1.00 33.97 309 PHE A CA 1
ATOM 2299 C C . PHE A 1 309 ? 10.488 53.437 15.733 1.00 32.18 309 PHE A C 1
ATOM 2300 O O . PHE A 1 309 ? 9.747 52.945 14.877 1.00 34.68 309 PHE A O 1
ATOM 2308 N N . ASN A 1 310 ? 11.605 52.853 16.179 1.00 33.38 310 ASN A N 1
ATOM 2309 C CA . ASN A 1 310 ? 11.940 51.445 15.885 1.00 38.39 310 ASN A CA 1
ATOM 2310 C C . ASN A 1 310 ? 12.279 50.780 17.218 1.00 33.28 310 ASN A C 1
ATOM 2311 O O . ASN A 1 310 ? 12.741 51.407 18.163 1.00 34.14 310 ASN A O 1
ATOM 2316 N N . HIS A 1 311 ? 12.006 49.493 17.304 1.00 36.10 311 HIS A N 1
ATOM 2317 C CA . HIS A 1 311 ? 12.261 48.783 18.526 1.00 35.08 311 HIS A CA 1
ATOM 2318 C C . HIS A 1 311 ? 12.670 47.374 18.171 1.00 32.69 311 HIS A C 1
ATOM 2319 O O . HIS A 1 311 ? 12.037 46.734 17.335 1.00 33.25 311 HIS A O 1
ATOM 2326 N N . PRO A 1 312 ? 13.797 46.885 18.726 1.00 41.79 312 PRO A N 1
ATOM 2327 C CA . PRO A 1 312 ? 14.224 45.512 18.453 1.00 40.34 312 PRO A CA 1
ATOM 2328 C C . PRO A 1 312 ? 13.117 44.474 18.726 1.00 41.73 312 PRO A C 1
ATOM 2329 O O . PRO A 1 312 ? 13.058 43.458 18.037 1.00 40.96 312 PRO A O 1
ATOM 2333 N N . ASN A 1 313 ? 12.211 44.751 19.671 1.00 39.57 313 ASN A N 1
ATOM 2334 C CA . ASN A 1 313 ? 11.247 43.741 20.097 1.00 36.76 313 ASN A CA 1
ATOM 2335 C C . ASN A 1 313 ? 9.864 43.932 19.478 1.00 36.99 313 ASN A C 1
ATOM 2336 O O . ASN A 1 313 ? 8.900 43.302 19.930 1.00 38.63 313 ASN A O 1
ATOM 2341 N N . ILE A 1 314 ? 9.751 44.771 18.445 1.00 33.98 314 ILE A N 1
ATOM 2342 C CA . ILE A 1 314 ? 8.530 44.868 17.693 1.00 34.82 314 ILE A CA 1
ATOM 2343 C C . ILE A 1 314 ? 8.881 44.574 16.241 1.00 36.67 314 ILE A C 1
ATOM 2344 O O . ILE A 1 314 ? 9.734 45.233 15.673 1.00 46.69 314 ILE A O 1
ATOM 2349 N N . ILE A 1 315 ? 8.192 43.597 15.658 1.00 33.70 315 ILE A N 1
ATOM 2350 C CA . ILE A 1 315 ? 8.248 43.350 14.258 1.00 37.98 315 ILE A CA 1
ATOM 2351 C C . ILE A 1 315 ? 7.221 44.257 13.577 1.00 42.08 315 ILE A C 1
ATOM 2352 O O . ILE A 1 315 ? 6.002 44.083 13.759 1.00 41.69 315 ILE A O 1
ATOM 2357 N N . MET A 1 316 ? 7.711 45.232 12.811 1.00 44.26 316 MET A N 1
ATOM 2358 C CA . MET A 1 316 ? 6.863 46.255 12.230 1.00 46.32 316 MET A CA 1
ATOM 2359 C C . MET A 1 316 ? 6.712 46.018 10.727 1.00 46.68 316 MET A C 1
ATOM 2360 O O . MET A 1 316 ? 7.697 45.709 10.060 1.00 54.88 316 MET A O 1
ATOM 2365 N N . GLN B 1 22 ? 5.931 10.751 33.946 1.00 69.74 22 GLN B N 1
ATOM 2366 C CA . GLN B 1 22 ? 4.558 10.933 33.388 1.00 77.53 22 GLN B CA 1
ATOM 2367 C C . GLN B 1 22 ? 4.396 10.108 32.102 1.00 83.17 22 GLN B C 1
ATOM 2368 O O . GLN B 1 22 ? 5.349 9.908 31.338 1.00 74.12 22 GLN B O 1
ATOM 2374 N N . THR B 1 23 ? 3.157 9.653 31.874 1.00 80.87 23 THR B N 1
ATOM 2375 C CA . THR B 1 23 ? 2.840 8.666 30.850 1.00 76.75 23 THR B CA 1
ATOM 2376 C C . THR B 1 23 ? 1.628 9.130 30.036 1.00 73.77 23 THR B C 1
ATOM 2377 O O . THR B 1 23 ? 0.639 9.615 30.583 1.00 71.06 23 THR B O 1
ATOM 2381 N N . VAL B 1 24 ? 1.730 8.960 28.717 1.00 73.31 24 VAL B N 1
ATOM 2382 C CA . VAL B 1 24 ? 0.616 9.112 27.799 1.00 72.04 24 VAL B CA 1
ATOM 2383 C C . VAL B 1 24 ? 0.472 7.800 27.024 1.00 74.12 24 VAL B C 1
ATOM 2384 O O . VAL B 1 24 ? 1.401 6.979 26.970 1.00 72.11 24 VAL B O 1
ATOM 2388 N N . SER B 1 25 ? -0.690 7.631 26.394 1.00 71.30 25 SER B N 1
ATOM 2389 C CA . SER B 1 25 ? -0.969 6.451 25.596 1.00 76.91 25 SER B CA 1
ATOM 2390 C C . SER B 1 25 ? -1.758 6.855 24.348 1.00 73.80 25 SER B C 1
ATOM 2391 O O . SER B 1 25 ? -2.515 7.820 24.363 1.00 72.49 25 SER B O 1
ATOM 2394 N N . PHE B 1 26 ? -1.560 6.099 23.267 1.00 71.92 26 PHE B N 1
ATOM 2395 C CA . PHE B 1 26 ? -2.372 6.245 22.069 1.00 67.47 26 PHE B CA 1
ATOM 2396 C C . PHE B 1 26 ? -2.523 4.884 21.392 1.00 65.87 26 PHE B C 1
ATOM 2397 O O . PHE B 1 26 ? -1.561 4.112 21.305 1.00 57.92 26 PHE B O 1
ATOM 2405 N N . ALA B 1 27 ? -3.735 4.618 20.896 1.00 69.39 27 ALA B N 1
ATOM 2406 C CA . ALA B 1 27 ? -4.057 3.399 20.127 1.00 75.24 27 ALA B CA 1
ATOM 2407 C C . ALA B 1 27 ? -3.849 2.131 20.972 1.00 73.21 27 ALA B C 1
ATOM 2408 O O . ALA B 1 27 ? -3.622 1.055 20.415 1.00 72.60 27 ALA B O 1
ATOM 2410 N N . GLY B 1 28 ? -3.934 2.269 22.302 1.00 75.85 28 GLY B N 1
ATOM 2411 C CA . GLY B 1 28 ? -3.764 1.160 23.235 1.00 76.37 28 GLY B CA 1
ATOM 2412 C C . GLY B 1 28 ? -2.440 1.210 23.975 1.00 75.94 28 GLY B C 1
ATOM 2413 O O . GLY B 1 28 ? -2.405 1.082 25.206 1.00 85.50 28 GLY B O 1
ATOM 2414 N N . LYS B 1 29 ? -1.352 1.384 23.220 1.00 67.22 29 LYS B N 1
ATOM 2415 C CA . LYS B 1 29 ? 0.003 1.327 23.742 1.00 68.58 29 LYS B CA 1
ATOM 2416 C C . LYS B 1 29 ? 0.282 2.572 24.592 1.00 73.56 29 LYS B C 1
ATOM 2417 O O . LYS B 1 29 ? -0.220 3.662 24.319 1.00 81.33 29 LYS B O 1
ATOM 2423 N N . GLU B 1 30 ? 1.093 2.394 25.636 1.00 73.02 30 GLU B N 1
ATOM 2424 C CA . GLU B 1 30 ? 1.500 3.504 26.482 1.00 68.64 30 GLU B CA 1
ATOM 2425 C C . GLU B 1 30 ? 2.901 3.953 26.064 1.00 64.76 30 GLU B C 1
ATOM 2426 O O . GLU B 1 30 ? 3.707 3.166 25.531 1.00 60.66 30 GLU B O 1
ATOM 2432 N N . TYR B 1 31 ? 3.171 5.240 26.284 1.00 62.23 31 TYR B N 1
ATOM 2433 C CA . TYR B 1 31 ? 4.443 5.838 25.914 1.00 57.58 31 TYR B CA 1
ATOM 2434 C C . TYR B 1 31 ? 4.870 6.794 27.031 1.00 56.28 31 TYR B C 1
ATOM 2435 O O . TYR B 1 31 ? 4.037 7.406 27.705 1.00 54.26 31 TYR B O 1
ATOM 2444 N N . GLU B 1 32 ? 6.181 6.910 27.219 1.00 53.17 32 GLU B N 1
ATOM 2445 C CA . GLU B 1 32 ? 6.735 7.819 28.199 1.00 56.58 32 GLU B CA 1
ATOM 2446 C C . GLU B 1 32 ? 6.802 9.229 27.590 1.00 61.65 32 GLU B C 1
ATOM 2447 O O . GLU B 1 32 ? 6.950 9.389 26.374 1.00 58.92 32 GLU B O 1
ATOM 2453 N N . LEU B 1 33 ? 6.662 10.250 28.442 1.00 61.17 33 LEU B N 1
ATOM 2454 C CA . LEU B 1 33 ? 6.937 11.640 28.044 1.00 58.98 33 LEU B CA 1
ATOM 2455 C C . LEU B 1 33 ? 8.397 11.948 28.374 1.00 53.39 33 LEU B C 1
ATOM 2456 O O . LEU B 1 33 ? 8.745 12.110 29.532 1.00 55.95 33 LEU B O 1
ATOM 2461 N N . LYS B 1 34 ? 9.228 12.027 27.338 1.00 50.49 34 LYS B N 1
ATOM 2462 C CA . LYS B 1 34 ? 10.654 12.250 27.502 1.00 54.64 34 LYS B CA 1
ATOM 2463 C C . LYS B 1 34 ? 10.962 13.742 27.355 1.00 56.53 34 LYS B C 1
ATOM 2464 O O . LYS B 1 34 ? 10.296 14.473 26.629 1.00 58.67 34 LYS B O 1
ATOM 2470 N N . VAL B 1 35 ? 12.004 14.172 28.067 1.00 57.86 35 VAL B N 1
ATOM 2471 C CA . VAL B 1 35 ? 12.328 15.568 28.238 1.00 54.58 35 VAL B CA 1
ATOM 2472 C C . VAL B 1 35 ? 13.280 15.996 27.122 1.00 53.25 35 VAL B C 1
ATOM 2473 O O . VAL B 1 35 ? 14.079 15.217 26.621 1.00 54.18 35 VAL B O 1
ATOM 2477 N N . ILE B 1 36 ? 13.177 17.269 26.755 1.00 59.44 36 ILE B N 1
ATOM 2478 C CA . ILE B 1 36 ? 14.039 17.903 25.765 1.00 60.53 36 ILE B CA 1
ATOM 2479 C C . ILE B 1 36 ? 14.633 19.136 26.447 1.00 59.42 36 ILE B C 1
ATOM 2480 O O . ILE B 1 36 ? 13.949 20.160 26.577 1.00 51.79 36 ILE B O 1
ATOM 2485 N N . ASP B 1 37 ? 15.876 18.992 26.932 1.00 64.59 37 ASP B N 1
ATOM 2486 C CA . ASP B 1 37 ? 16.529 19.987 27.788 1.00 64.26 37 ASP B CA 1
ATOM 2487 C C . ASP B 1 37 ? 16.478 21.373 27.139 1.00 67.26 37 ASP B C 1
ATOM 2488 O O . ASP B 1 37 ? 16.385 21.538 25.910 1.00 62.29 37 ASP B O 1
ATOM 2493 N N . GLU B 1 38 ? 16.666 22.392 27.971 1.00 67.32 38 GLU B N 1
ATOM 2494 C CA . GLU B 1 38 ? 16.825 23.738 27.446 1.00 61.02 38 GLU B CA 1
ATOM 2495 C C . GLU B 1 38 ? 18.220 23.926 26.829 1.00 52.00 38 GLU B C 1
ATOM 2496 O O . GLU B 1 38 ? 18.543 25.015 26.443 1.00 55.17 38 GLU B O 1
ATOM 2502 N N . LYS B 1 39 ? 19.036 22.877 26.711 1.00 53.43 39 LYS B N 1
ATOM 2503 C CA . LYS B 1 39 ? 20.241 22.937 25.863 1.00 55.27 39 LYS B CA 1
ATOM 2504 C C . LYS B 1 39 ? 20.008 22.257 24.499 1.00 51.46 39 LYS B C 1
ATOM 2505 O O . LYS B 1 39 ? 20.930 22.165 23.687 1.00 45.71 39 LYS B O 1
ATOM 2511 N N . THR B 1 40 ? 18.793 21.771 24.234 1.00 52.06 40 THR B N 1
ATOM 2512 C CA . THR B 1 40 ? 18.501 21.224 22.927 1.00 48.63 40 THR B CA 1
ATOM 2513 C C . THR B 1 40 ? 18.620 22.345 21.902 1.00 43.33 40 THR B C 1
ATOM 2514 O O . THR B 1 40 ? 17.959 23.372 22.015 1.00 45.72 40 THR B O 1
ATOM 2518 N N . PRO B 1 41 ? 19.462 22.201 20.867 1.00 40.27 41 PRO B N 1
ATOM 2519 C CA . PRO B 1 41 ? 19.640 23.274 19.898 1.00 39.76 41 PRO B CA 1
ATOM 2520 C C . PRO B 1 41 ? 18.459 23.356 18.919 1.00 38.49 41 PRO B C 1
ATOM 2521 O O . PRO B 1 41 ? 17.654 22.441 18.831 1.00 40.75 41 PRO B O 1
ATOM 2525 N N . ILE B 1 42 ? 18.373 24.488 18.221 1.00 40.17 42 ILE B N 1
ATOM 2526 C CA . ILE B 1 42 ? 17.282 24.799 17.304 1.00 41.59 42 ILE B CA 1
ATOM 2527 C C . ILE B 1 42 ? 17.842 24.747 15.883 1.00 41.32 42 ILE B C 1
ATOM 2528 O O . ILE B 1 42 ? 18.896 25.333 15.610 1.00 45.99 42 ILE B O 1
ATOM 2533 N N . LEU B 1 43 ? 17.116 24.064 14.990 1.00 40.93 43 LEU B N 1
ATOM 2534 C CA . LEU B 1 43 ? 17.526 23.928 13.605 1.00 38.71 43 LEU B CA 1
ATOM 2535 C C . LEU B 1 43 ? 16.463 24.535 12.685 1.00 38.93 43 LEU B C 1
ATOM 2536 O O . LEU B 1 43 ? 15.264 24.319 12.883 1.00 35.44 43 LEU B O 1
ATOM 2541 N N . PHE B 1 44 ? 16.938 25.307 11.699 1.00 38.33 44 PHE B N 1
ATOM 2542 C CA . PHE B 1 44 ? 16.159 25.794 10.580 1.00 37.09 44 PHE B CA 1
ATOM 2543 C C . PHE B 1 44 ? 16.800 25.244 9.317 1.00 35.36 44 PHE B C 1
ATOM 2544 O O . PHE B 1 44 ? 17.989 24.937 9.312 1.00 38.17 44 PHE B O 1
ATOM 2552 N N . GLN B 1 45 ? 16.012 25.121 8.257 1.00 36.81 45 GLN B N 1
ATOM 2553 C CA . GLN B 1 45 ? 16.540 24.667 6.996 1.00 36.20 45 GLN B CA 1
ATOM 2554 C C . GLN B 1 45 ? 16.112 25.612 5.864 1.00 38.06 45 GLN B C 1
ATOM 2555 O O . GLN B 1 45 ? 14.991 26.087 5.810 1.00 34.07 45 GLN B O 1
ATOM 2561 N N . TRP B 1 46 ? 17.023 25.798 4.907 1.00 38.77 46 TRP B N 1
ATOM 2562 C CA . TRP B 1 46 ? 16.791 26.617 3.763 1.00 40.30 46 TRP B CA 1
ATOM 2563 C C . TRP B 1 46 ? 17.563 26.019 2.588 1.00 41.59 46 TRP B C 1
ATOM 2564 O O . TRP B 1 46 ? 18.796 26.092 2.541 1.00 43.05 46 TRP B O 1
ATOM 2575 N N . PHE B 1 47 ? 16.838 25.379 1.669 1.00 41.57 47 PHE B N 1
ATOM 2576 C CA . PHE B 1 47 ? 17.431 24.845 0.464 1.00 48.09 47 PHE B CA 1
ATOM 2577 C C . PHE B 1 47 ? 16.954 25.705 -0.697 1.00 48.19 47 PHE B C 1
ATOM 2578 O O . PHE B 1 47 ? 15.761 25.730 -0.994 1.00 41.38 47 PHE B O 1
ATOM 2586 N N . GLU B 1 48 ? 17.909 26.379 -1.345 1.00 46.76 48 GLU B N 1
ATOM 2587 C CA . GLU B 1 48 ? 17.609 27.507 -2.221 1.00 49.00 48 GLU B CA 1
ATOM 2588 C C . GLU B 1 48 ? 17.723 27.077 -3.679 1.00 49.26 48 GLU B C 1
ATOM 2589 O O . GLU B 1 48 ? 18.832 26.962 -4.206 1.00 48.92 48 GLU B O 1
ATOM 2595 N N . PRO B 1 49 ? 16.589 26.905 -4.396 1.00 50.69 49 PRO B N 1
ATOM 2596 C CA . PRO B 1 49 ? 16.643 26.584 -5.819 1.00 55.71 49 PRO B CA 1
ATOM 2597 C C . PRO B 1 49 ? 17.229 27.711 -6.688 1.00 57.77 49 PRO B C 1
ATOM 2598 O O . PRO B 1 49 ? 17.867 27.429 -7.694 1.00 57.54 49 PRO B O 1
ATOM 2602 N N . ASN B 1 50 ? 16.987 28.970 -6.305 1.00 62.45 50 ASN B N 1
ATOM 2603 C CA . ASN B 1 50 ? 17.275 30.144 -7.140 1.00 64.10 50 ASN B CA 1
ATOM 2604 C C . ASN B 1 50 ? 18.215 31.090 -6.408 1.00 58.72 50 ASN B C 1
ATOM 2605 O O . ASN B 1 50 ? 17.825 32.188 -6.007 1.00 53.72 50 ASN B O 1
ATOM 2610 N N . PRO B 1 51 ? 19.487 30.695 -6.205 1.00 59.02 51 PRO B N 1
ATOM 2611 C CA . PRO B 1 51 ? 20.413 31.565 -5.496 1.00 56.63 51 PRO B CA 1
ATOM 2612 C C . PRO B 1 51 ? 20.732 32.850 -6.278 1.00 54.58 51 PRO B C 1
ATOM 2613 O O . PRO B 1 51 ? 21.054 33.867 -5.664 1.00 50.87 51 PRO B O 1
ATOM 2617 N N . GLU B 1 52 ? 20.598 32.827 -7.607 1.00 56.73 52 GLU B N 1
ATOM 2618 C CA . GLU B 1 52 ? 20.936 34.017 -8.417 1.00 55.69 52 GLU B CA 1
ATOM 2619 C C . GLU B 1 52 ? 19.886 35.124 -8.260 1.00 59.30 52 GLU B C 1
ATOM 2620 O O . GLU B 1 52 ? 20.106 36.229 -8.754 1.00 62.47 52 GLU B O 1
ATOM 2626 N N . ARG B 1 53 ? 18.762 34.841 -7.588 1.00 65.38 53 ARG B N 1
ATOM 2627 C CA . ARG B 1 53 ? 17.671 35.815 -7.454 1.00 67.46 53 ARG B CA 1
ATOM 2628 C C . ARG B 1 53 ? 17.773 36.609 -6.148 1.00 58.90 53 ARG B C 1
ATOM 2629 O O . ARG B 1 53 ? 16.766 37.077 -5.656 1.00 63.00 53 ARG B O 1
ATOM 2637 N N . TYR B 1 54 ? 18.987 36.795 -5.623 1.00 55.03 54 TYR B N 1
ATOM 2638 C CA . TYR B 1 54 ? 19.203 37.699 -4.508 1.00 54.78 54 TYR B CA 1
ATOM 2639 C C . TYR B 1 54 ? 20.117 38.838 -4.956 1.00 57.47 54 TYR B C 1
ATOM 2640 O O . TYR B 1 54 ? 20.723 38.790 -6.029 1.00 55.40 54 TYR B O 1
ATOM 2649 N N . LYS B 1 55 ? 20.224 39.857 -4.110 1.00 57.25 55 LYS B N 1
ATOM 2650 C CA . LYS B 1 55 ? 21.088 40.988 -4.417 1.00 63.62 55 LYS B CA 1
ATOM 2651 C C . LYS B 1 55 ? 22.534 40.659 -4.046 1.00 60.00 55 LYS B C 1
ATOM 2652 O O . LYS B 1 55 ? 22.800 39.756 -3.264 1.00 61.93 55 LYS B O 1
ATOM 2658 N N . LYS B 1 56 ? 23.468 41.405 -4.638 1.00 61.71 56 LYS B N 1
ATOM 2659 C CA . LYS B 1 56 ? 24.858 41.292 -4.259 1.00 57.99 56 LYS B CA 1
ATOM 2660 C C . LYS B 1 56 ? 24.965 41.489 -2.744 1.00 57.77 56 LYS B C 1
ATOM 2661 O O . LYS B 1 56 ? 24.192 42.254 -2.159 1.00 54.38 56 LYS B O 1
ATOM 2667 N N . ASP B 1 57 ? 25.905 40.752 -2.136 1.00 55.88 57 ASP B N 1
ATOM 2668 C CA . ASP B 1 57 ? 26.247 40.808 -0.705 1.00 53.98 57 ASP B CA 1
ATOM 2669 C C . ASP B 1 57 ? 25.069 40.402 0.194 1.00 53.08 57 ASP B C 1
ATOM 2670 O O . ASP B 1 57 ? 25.186 40.516 1.415 1.00 52.29 57 ASP B O 1
ATOM 2675 N N . GLU B 1 58 ? 23.964 39.912 -0.389 1.00 48.28 58 GLU B N 1
ATOM 2676 C CA . GLU B 1 58 ? 22.749 39.587 0.366 1.00 48.86 58 GLU B CA 1
ATOM 2677 C C . GLU B 1 58 ? 22.783 38.105 0.747 1.00 50.72 58 GLU B C 1
ATOM 2678 O O . GLU B 1 58 ? 23.009 37.252 -0.100 1.00 48.64 58 GLU B O 1
ATOM 2684 N N . VAL B 1 59 ? 22.529 37.811 2.026 1.00 53.45 59 VAL B N 1
ATOM 2685 C CA . VAL B 1 59 ? 22.338 36.429 2.467 1.00 49.58 59 VAL B CA 1
ATOM 2686 C C . VAL B 1 59 ? 21.161 35.826 1.700 1.00 48.51 59 VAL B C 1
ATOM 2687 O O . VAL B 1 59 ? 20.087 36.418 1.635 1.00 49.12 59 VAL B O 1
ATOM 2691 N N . PRO B 1 60 ? 21.341 34.660 1.044 1.00 50.10 60 PRO B N 1
ATOM 2692 C CA . PRO B 1 60 ? 20.293 34.078 0.197 1.00 49.44 60 PRO B CA 1
ATOM 2693 C C . PRO B 1 60 ? 19.141 33.376 0.934 1.00 47.55 60 PRO B C 1
ATOM 2694 O O . PRO B 1 60 ? 18.787 32.254 0.610 1.00 50.46 60 PRO B O 1
ATOM 2698 N N . ILE B 1 61 ? 18.544 34.075 1.899 1.00 46.82 61 ILE B N 1
ATOM 2699 C CA . ILE B 1 61 ? 17.371 33.598 2.620 1.00 47.98 61 ILE B CA 1
ATOM 2700 C C . ILE B 1 61 ? 16.329 34.702 2.538 1.00 47.24 61 ILE B C 1
ATOM 2701 O O . ILE B 1 61 ? 16.597 35.808 2.968 1.00 53.08 61 ILE B O 1
ATOM 2706 N N . VAL B 1 62 ? 15.157 34.394 1.985 1.00 51.52 62 VAL B N 1
ATOM 2707 C CA . VAL B 1 62 ? 14.126 35.416 1.817 1.00 50.51 62 VAL B CA 1
ATOM 2708 C C . VAL B 1 62 ? 13.926 36.149 3.151 1.00 47.93 62 VAL B C 1
ATOM 2709 O O . VAL B 1 62 ? 13.921 35.540 4.221 1.00 46.15 62 VAL B O 1
ATOM 2713 N N . ASN B 1 63 ? 13.784 37.477 3.065 1.00 46.23 63 ASN B N 1
ATOM 2714 C CA . ASN B 1 63 ? 13.596 38.315 4.245 1.00 45.03 63 ASN B CA 1
ATOM 2715 C C . ASN B 1 63 ? 12.729 39.534 3.886 1.00 47.72 63 ASN B C 1
ATOM 2716 O O . ASN B 1 63 ? 13.114 40.674 4.131 1.00 44.05 63 ASN B O 1
ATOM 2721 N N . THR B 1 64 ? 11.550 39.265 3.312 1.00 46.41 64 THR B N 1
ATOM 2722 C CA . THR B 1 64 ? 10.546 40.265 2.970 1.00 47.26 64 THR B CA 1
ATOM 2723 C C . THR B 1 64 ? 9.596 40.448 4.157 1.00 50.96 64 THR B C 1
ATOM 2724 O O . THR B 1 64 ? 9.750 39.797 5.186 1.00 45.93 64 THR B O 1
ATOM 2728 N N . LYS B 1 65 ? 8.614 41.350 4.034 1.00 56.20 65 LYS B N 1
ATOM 2729 C CA . LYS B 1 65 ? 7.636 41.521 5.123 1.00 58.61 65 LYS B CA 1
ATOM 2730 C C . LYS B 1 65 ? 6.661 40.341 5.093 1.00 52.75 65 LYS B C 1
ATOM 2731 O O . LYS B 1 65 ? 6.200 39.899 6.141 1.00 47.45 65 LYS B O 1
ATOM 2737 N N . GLN B 1 66 ? 6.365 39.840 3.892 1.00 53.09 66 GLN B N 1
ATOM 2738 C CA . GLN B 1 66 ? 5.589 38.612 3.734 1.00 58.51 66 GLN B CA 1
ATOM 2739 C C . GLN B 1 66 ? 6.311 37.438 4.417 1.00 56.99 66 GLN B C 1
ATOM 2740 O O . GLN B 1 66 ? 5.735 36.758 5.263 1.00 55.02 66 GLN B O 1
ATOM 2746 N N . HIS B 1 67 ? 7.566 37.203 4.020 1.00 52.02 67 HIS B N 1
ATOM 2747 C CA . HIS B 1 67 ? 8.376 36.116 4.540 1.00 50.25 67 HIS B CA 1
ATOM 2748 C C . HIS B 1 67 ? 9.649 36.685 5.150 1.00 47.80 67 HIS B C 1
ATOM 2749 O O . HIS B 1 67 ? 10.700 36.713 4.496 1.00 48.04 67 HIS B O 1
ATOM 2756 N N . PRO B 1 68 ? 9.587 37.177 6.410 1.00 43.71 68 PRO B N 1
ATOM 2757 C CA . PRO B 1 68 ? 10.779 37.660 7.107 1.00 40.31 68 PRO B CA 1
ATOM 2758 C C . PRO B 1 68 ? 11.559 36.496 7.739 1.00 37.88 68 PRO B C 1
ATOM 2759 O O . PRO B 1 68 ? 11.812 36.484 8.946 1.00 37.22 68 PRO B O 1
ATOM 2763 N N . TYR B 1 69 ? 11.971 35.551 6.891 1.00 42.64 69 TYR B N 1
ATOM 2764 C CA . TYR B 1 69 ? 12.542 34.289 7.348 1.00 43.24 69 TYR B CA 1
ATOM 2765 C C . TYR B 1 69 ? 13.863 34.545 8.072 1.00 40.92 69 TYR B C 1
ATOM 2766 O O . TYR B 1 69 ? 14.044 34.113 9.213 1.00 38.53 69 TYR B O 1
ATOM 2775 N N . LEU B 1 70 ? 14.760 35.299 7.435 1.00 41.40 70 LEU B N 1
ATOM 2776 C CA . LEU B 1 70 ? 16.050 35.542 8.069 1.00 44.27 70 LEU B CA 1
ATOM 2777 C C . LEU B 1 70 ? 15.888 36.311 9.390 1.00 42.36 70 LEU B C 1
ATOM 2778 O O . LEU B 1 70 ? 16.601 36.037 10.358 1.00 47.27 70 LEU B O 1
ATOM 2783 N N . ASP B 1 71 ? 14.972 37.278 9.430 1.00 41.47 71 ASP B N 1
ATOM 2784 C CA . ASP B 1 71 ? 14.711 38.006 10.678 1.00 43.82 71 ASP B CA 1
ATOM 2785 C C . ASP B 1 71 ? 14.142 37.076 11.757 1.00 40.72 71 ASP B C 1
ATOM 2786 O O . ASP B 1 71 ? 14.444 37.226 12.944 1.00 39.01 71 ASP B O 1
ATOM 2791 N N . ASN B 1 72 ? 13.320 36.113 11.365 1.00 37.72 72 ASN B N 1
ATOM 2792 C CA . ASN B 1 72 ? 12.787 35.178 12.344 1.00 41.80 72 ASN B CA 1
ATOM 2793 C C . ASN B 1 72 ? 13.905 34.322 12.946 1.00 37.54 72 ASN B C 1
ATOM 2794 O O . ASN B 1 72 ? 13.917 34.065 14.154 1.00 35.71 72 ASN B O 1
ATOM 2799 N N . VAL B 1 73 ? 14.842 33.887 12.113 1.00 37.43 73 VAL B N 1
ATOM 2800 C CA . VAL B 1 73 ? 15.918 33.045 12.600 1.00 38.24 73 VAL B CA 1
ATOM 2801 C C . VAL B 1 73 ? 16.813 33.839 13.546 1.00 35.53 73 VAL B C 1
ATOM 2802 O O . VAL B 1 73 ? 17.086 33.411 14.664 1.00 34.40 73 VAL B O 1
ATOM 2806 N N . THR B 1 74 ? 17.269 35.004 13.092 1.00 41.74 74 THR B N 1
ATOM 2807 C CA . THR B 1 74 ? 18.119 35.852 13.947 1.00 42.76 74 THR B CA 1
ATOM 2808 C C . THR B 1 74 ? 17.339 36.276 15.195 1.00 37.72 74 THR B C 1
ATOM 2809 O O . THR B 1 74 ? 17.904 36.383 16.269 1.00 38.71 74 THR B O 1
ATOM 2813 N N . ASN B 1 75 ? 16.036 36.523 15.052 1.00 37.99 75 ASN B N 1
ATOM 2814 C CA . ASN B 1 75 ? 15.211 36.822 16.221 1.00 39.97 75 ASN B CA 1
ATOM 2815 C C . ASN B 1 75 ? 15.258 35.647 17.201 1.00 41.25 75 ASN B C 1
ATOM 2816 O O . ASN B 1 75 ? 15.403 35.857 18.411 1.00 43.22 75 ASN B O 1
ATOM 2821 N N . ALA B 1 76 ? 15.094 34.421 16.679 1.00 40.38 76 ALA B N 1
ATOM 2822 C CA . ALA B 1 76 ? 15.092 33.230 17.523 1.00 42.62 76 ALA B CA 1
ATOM 2823 C C . ALA B 1 76 ? 16.456 33.080 18.220 1.00 43.15 76 ALA B C 1
ATOM 2824 O O . ALA B 1 76 ? 16.524 32.715 19.394 1.00 40.95 76 ALA B O 1
ATOM 2826 N N . ALA B 1 77 ? 17.535 33.390 17.502 1.00 39.63 77 ALA B N 1
ATOM 2827 C CA . ALA B 1 77 ? 18.868 33.302 18.086 1.00 45.02 77 ALA B CA 1
ATOM 2828 C C . ALA B 1 77 ? 19.042 34.297 19.243 1.00 47.32 77 ALA B C 1
ATOM 2829 O O . ALA B 1 77 ? 19.760 34.003 20.196 1.00 52.48 77 ALA B O 1
ATOM 2831 N N . ARG B 1 78 ? 18.428 35.479 19.155 1.00 49.30 78 ARG B N 1
ATOM 2832 C CA . ARG B 1 78 ? 18.586 36.484 20.230 1.00 51.41 78 ARG B CA 1
ATOM 2833 C C . ARG B 1 78 ? 17.838 36.040 21.487 1.00 51.62 78 ARG B C 1
ATOM 2834 O O . ARG B 1 78 ? 18.357 36.208 22.586 1.00 52.52 78 ARG B O 1
ATOM 2842 N N . ILE B 1 79 ? 16.627 35.492 21.307 1.00 50.80 79 ILE B N 1
ATOM 2843 C CA . ILE B 1 79 ? 15.808 35.067 22.435 1.00 50.42 79 ILE B CA 1
ATOM 2844 C C . ILE B 1 79 ? 16.494 33.883 23.126 1.00 49.55 79 ILE B C 1
ATOM 2845 O O . ILE B 1 79 ? 16.645 33.859 24.340 1.00 50.81 79 ILE B O 1
ATOM 2850 N N . GLU B 1 80 ? 16.919 32.899 22.336 1.00 51.04 80 GLU B N 1
ATOM 2851 C CA . GLU B 1 80 ? 17.553 31.701 22.894 1.00 54.33 80 GLU B CA 1
ATOM 2852 C C . GLU B 1 80 ? 19.074 31.891 22.998 1.00 54.20 80 GLU B C 1
ATOM 2853 O O . GLU B 1 80 ? 19.855 31.073 22.501 1.00 49.25 80 GLU B O 1
ATOM 2859 N N . SER B 1 81 ? 19.485 32.959 23.691 1.00 57.39 81 SER B N 1
ATOM 2860 C CA . SER B 1 81 ? 20.899 33.367 23.769 1.00 57.73 81 SER B CA 1
ATOM 2861 C C . SER B 1 81 ? 21.780 32.233 24.307 1.00 54.30 81 SER B C 1
ATOM 2862 O O . SER B 1 81 ? 22.970 32.193 24.037 1.00 53.55 81 SER B O 1
ATOM 2865 N N . ASP B 1 82 ? 21.176 31.314 25.056 1.00 53.89 82 ASP B N 1
ATOM 2866 C CA . ASP B 1 82 ? 21.865 30.203 25.681 1.00 58.36 82 ASP B CA 1
ATOM 2867 C C . ASP B 1 82 ? 21.834 28.917 24.827 1.00 58.73 82 ASP B C 1
ATOM 2868 O O . ASP B 1 82 ? 22.535 27.958 25.147 1.00 57.17 82 ASP B O 1
ATOM 2873 N N . ARG B 1 83 ? 21.006 28.862 23.777 1.00 58.35 83 ARG B N 1
ATOM 2874 C CA . ARG B 1 83 ? 20.973 27.694 22.875 1.00 53.62 83 ARG B CA 1
ATOM 2875 C C . ARG B 1 83 ? 21.797 27.993 21.623 1.00 49.13 83 ARG B C 1
ATOM 2876 O O . ARG B 1 83 ? 22.189 29.122 21.361 1.00 49.72 83 ARG B O 1
ATOM 2884 N N . MET B 1 84 ? 22.042 26.937 20.849 1.00 51.79 84 MET B N 1
ATOM 2885 C CA . MET B 1 84 ? 22.693 27.028 19.556 1.00 50.19 84 MET B CA 1
ATOM 2886 C C . MET B 1 84 ? 21.633 26.944 18.441 1.00 48.23 84 MET B C 1
ATOM 2887 O O . MET B 1 84 ? 20.785 26.060 18.439 1.00 44.38 84 MET B O 1
ATOM 2892 N N . ILE B 1 85 ? 21.660 27.918 17.526 1.00 46.89 85 ILE B N 1
ATOM 2893 C CA . ILE B 1 85 ? 20.724 28.005 16.418 1.00 42.67 85 ILE B CA 1
ATOM 2894 C C . ILE B 1 85 ? 21.485 27.659 15.136 1.00 43.40 85 ILE B C 1
ATOM 2895 O O . ILE B 1 85 ? 22.514 28.256 14.837 1.00 43.76 85 ILE B O 1
ATOM 2900 N N . GLY B 1 86 ? 20.977 26.660 14.408 1.00 44.08 86 GLY B N 1
ATOM 2901 C CA . GLY B 1 86 ? 21.573 26.210 13.159 1.00 42.47 86 GLY B CA 1
ATOM 2902 C C . GLY B 1 86 ? 20.671 26.543 11.983 1.00 42.71 86 GLY B C 1
ATOM 2903 O O . GLY B 1 86 ? 19.440 26.524 12.112 1.00 41.56 86 GLY B O 1
ATOM 2904 N N . ILE B 1 87 ? 21.279 26.928 10.857 1.00 38.02 87 ILE B N 1
ATOM 2905 C CA . ILE B 1 87 ? 20.584 26.991 9.592 1.00 40.02 87 ILE B CA 1
ATOM 2906 C C . ILE B 1 87 ? 21.217 25.972 8.647 1.00 38.93 87 ILE B C 1
ATOM 2907 O O . ILE B 1 87 ? 22.360 26.142 8.238 1.00 45.33 87 ILE B O 1
ATOM 2912 N N . PHE B 1 88 ? 20.458 24.921 8.329 1.00 42.16 88 PHE B N 1
ATOM 2913 C CA . PHE B 1 88 ? 20.890 23.814 7.487 1.00 40.17 88 PHE B CA 1
ATOM 2914 C C . PHE B 1 88 ? 20.602 24.175 6.027 1.00 39.33 88 PHE B C 1
ATOM 2915 O O . PHE B 1 88 ? 19.436 24.193 5.615 1.00 39.63 88 PHE B O 1
ATOM 2923 N N . VAL B 1 89 ? 21.648 24.467 5.253 1.00 40.05 89 VAL B N 1
ATOM 2924 C CA . VAL B 1 89 ? 21.452 25.060 3.921 1.00 42.59 89 VAL B CA 1
ATOM 2925 C C . VAL B 1 89 ? 22.057 24.180 2.828 1.00 46.25 89 VAL B C 1
ATOM 2926 O O . VAL B 1 89 ? 22.941 23.376 3.060 1.00 48.03 89 VAL B O 1
ATOM 2930 N N . ASP B 1 90 ? 21.574 24.419 1.609 1.00 49.39 90 ASP B N 1
ATOM 2931 C CA . ASP B 1 90 ? 22.078 23.795 0.402 1.00 45.20 90 ASP B CA 1
ATOM 2932 C C . ASP B 1 90 ? 21.685 24.661 -0.800 1.00 42.77 90 ASP B C 1
ATOM 2933 O O . ASP B 1 90 ? 20.723 25.423 -0.756 1.00 42.54 90 ASP B O 1
ATOM 2938 N N . GLY B 1 91 ? 22.455 24.530 -1.878 1.00 43.90 91 GLY B N 1
ATOM 2939 C CA . GLY B 1 91 ? 22.234 25.292 -3.092 1.00 44.68 91 GLY B CA 1
ATOM 2940 C C . GLY B 1 91 ? 23.555 25.730 -3.696 1.00 50.32 91 GLY B C 1
ATOM 2941 O O . GLY B 1 91 ? 24.601 25.676 -3.033 1.00 51.64 91 GLY B O 1
ATOM 2942 N N . ASP B 1 92 ? 23.519 26.157 -4.963 1.00 51.94 92 ASP B N 1
ATOM 2943 C CA . ASP B 1 92 ? 24.738 26.556 -5.667 1.00 52.55 92 ASP B CA 1
ATOM 2944 C C . ASP B 1 92 ? 25.054 28.016 -5.332 1.00 53.36 92 ASP B C 1
ATOM 2945 O O . ASP B 1 92 ? 24.874 28.919 -6.144 1.00 56.59 92 ASP B O 1
ATOM 2950 N N . PHE B 1 93 ? 25.533 28.234 -4.108 1.00 50.26 93 PHE B N 1
ATOM 2951 C CA . PHE B 1 93 ? 25.782 29.575 -3.630 1.00 50.96 93 PHE B CA 1
ATOM 2952 C C . PHE B 1 93 ? 27.135 30.066 -4.153 1.00 52.72 93 PHE B C 1
ATOM 2953 O O . PHE B 1 93 ? 28.119 29.350 -4.145 1.00 49.58 93 PHE B O 1
ATOM 2961 N N . SER B 1 94 ? 27.158 31.308 -4.633 1.00 56.98 94 SER B N 1
ATOM 2962 C CA . SER B 1 94 ? 28.383 31.981 -4.983 1.00 54.20 94 SER B CA 1
ATOM 2963 C C . SER B 1 94 ? 29.241 32.174 -3.727 1.00 54.64 94 SER B C 1
ATOM 2964 O O . SER B 1 94 ? 28.754 32.094 -2.589 1.00 48.73 94 SER B O 1
ATOM 2967 N N . VAL B 1 95 ? 30.520 32.487 -3.952 1.00 53.33 95 VAL B N 1
ATOM 2968 C CA . VAL B 1 95 ? 31.459 32.728 -2.870 1.00 57.76 95 VAL B CA 1
ATOM 2969 C C . VAL B 1 95 ? 31.124 34.070 -2.198 1.00 57.34 95 VAL B C 1
ATOM 2970 O O . VAL B 1 95 ? 31.377 34.253 -1.004 1.00 59.34 95 VAL B O 1
ATOM 2974 N N . ASN B 1 96 ? 30.555 35.006 -2.960 1.00 51.87 96 ASN B N 1
ATOM 2975 C CA . ASN B 1 96 ? 30.043 36.252 -2.381 1.00 58.31 96 ASN B CA 1
ATOM 2976 C C . ASN B 1 96 ? 28.936 35.936 -1.356 1.00 57.43 96 ASN B C 1
ATOM 2977 O O . ASN B 1 96 ? 28.922 36.479 -0.252 1.00 50.90 96 ASN B O 1
ATOM 2982 N N . GLN B 1 97 ? 28.018 35.033 -1.714 1.00 54.25 97 GLN B N 1
ATOM 2983 C CA . GLN B 1 97 ? 26.954 34.629 -0.785 1.00 51.15 97 GLN B CA 1
ATOM 2984 C C . GLN B 1 97 ? 27.532 33.804 0.371 1.00 52.95 97 GLN B C 1
ATOM 2985 O O . GLN B 1 97 ? 27.070 33.943 1.514 1.00 47.57 97 GLN B O 1
ATOM 2991 N N . LYS B 1 98 ? 28.545 32.969 0.095 1.00 56.80 98 LYS B N 1
ATOM 2992 C CA . LYS B 1 98 ? 29.139 32.151 1.155 1.00 54.64 98 LYS B CA 1
ATOM 2993 C C . LYS B 1 98 ? 29.672 33.035 2.279 1.00 55.66 98 LYS B C 1
ATOM 2994 O O . LYS B 1 98 ? 29.481 32.744 3.460 1.00 55.88 98 LYS B O 1
ATOM 3000 N N . THR B 1 99 ? 30.331 34.127 1.914 1.00 55.21 99 THR B N 1
ATOM 3001 C CA . THR B 1 99 ? 30.938 34.974 2.939 1.00 56.75 99 THR B CA 1
ATOM 3002 C C . THR B 1 99 ? 29.867 35.812 3.649 1.00 49.49 99 THR B C 1
ATOM 3003 O O . THR B 1 99 ? 30.026 36.140 4.819 1.00 46.45 99 THR B O 1
ATOM 3007 N N . ALA B 1 100 ? 28.782 36.154 2.946 1.00 51.73 100 ALA B N 1
ATOM 3008 C CA . ALA B 1 100 ? 27.636 36.795 3.608 1.00 47.04 100 ALA B CA 1
ATOM 3009 C C . ALA B 1 100 ? 27.093 35.854 4.692 1.00 53.98 100 ALA B C 1
ATOM 3010 O O . ALA B 1 100 ? 26.771 36.298 5.809 1.00 60.54 100 ALA B O 1
ATOM 3012 N N . PHE B 1 101 ? 27.026 34.554 4.385 1.00 50.03 101 PHE B N 1
ATOM 3013 C CA . PHE B 1 101 ? 26.720 33.550 5.408 1.00 49.86 101 PHE B CA 1
ATOM 3014 C C . PHE B 1 101 ? 27.729 33.623 6.559 1.00 46.56 101 PHE B C 1
ATOM 3015 O O . PHE B 1 101 ? 27.361 33.582 7.730 1.00 50.40 101 PHE B O 1
ATOM 3023 N N . SER B 1 102 ? 29.014 33.708 6.229 1.00 49.29 102 SER B N 1
ATOM 3024 C CA . SER B 1 102 ? 30.043 33.722 7.267 1.00 53.93 102 SER B CA 1
ATOM 3025 C C . SER B 1 102 ? 29.963 35.022 8.088 1.00 53.44 102 SER B C 1
ATOM 3026 O O . SER B 1 102 ? 30.186 35.004 9.308 1.00 52.33 102 SER B O 1
ATOM 3029 N N . LYS B 1 103 ? 29.647 36.143 7.431 1.00 52.35 103 LYS B N 1
ATOM 3030 C CA . LYS B 1 103 ? 29.351 37.386 8.148 1.00 51.20 103 LYS B CA 1
ATOM 3031 C C . LYS B 1 103 ? 28.244 37.143 9.187 1.00 52.42 103 LYS B C 1
ATOM 3032 O O . LYS B 1 103 ? 28.352 37.613 10.323 1.00 52.73 103 LYS B O 1
ATOM 3038 N N . LEU B 1 104 ? 27.195 36.409 8.802 1.00 47.51 104 LEU B N 1
ATOM 3039 C CA . LEU B 1 104 ? 26.083 36.086 9.731 1.00 50.99 104 LEU B CA 1
ATOM 3040 C C . LEU B 1 104 ? 26.617 35.324 10.948 1.00 49.49 104 LEU B C 1
ATOM 3041 O O . LEU B 1 104 ? 26.288 35.668 12.082 1.00 52.19 104 LEU B O 1
ATOM 3046 N N . GLU B 1 105 ? 27.439 34.298 10.714 1.00 50.82 105 GLU B N 1
ATOM 3047 C CA . GLU B 1 105 ? 28.025 33.528 11.802 1.00 56.10 105 GLU B CA 1
ATOM 3048 C C . GLU B 1 105 ? 28.813 34.449 12.744 1.00 57.64 105 GLU B C 1
ATOM 3049 O O . GLU B 1 105 ? 28.787 34.258 13.974 1.00 57.49 105 GLU B O 1
ATOM 3055 N N . ARG B 1 106 ? 29.506 35.439 12.176 1.00 57.77 106 ARG B N 1
ATOM 3056 C CA . ARG B 1 106 ? 30.329 36.357 12.970 1.00 64.30 106 ARG B CA 1
ATOM 3057 C C . ARG B 1 106 ? 29.456 37.239 13.878 1.00 62.77 106 ARG B C 1
ATOM 3058 O O . ARG B 1 106 ? 29.687 37.320 15.076 1.00 70.25 106 ARG B O 1
ATOM 3066 N N . ASP B 1 107 ? 28.432 37.871 13.311 1.00 57.27 107 ASP B N 1
ATOM 3067 C CA . ASP B 1 107 ? 27.647 38.879 14.028 1.00 56.11 107 ASP B CA 1
ATOM 3068 C C . ASP B 1 107 ? 26.697 38.258 15.071 1.00 55.62 107 ASP B C 1
ATOM 3069 O O . ASP B 1 107 ? 25.978 38.985 15.753 1.00 57.62 107 ASP B O 1
ATOM 3074 N N . PHE B 1 108 ? 26.673 36.928 15.202 1.00 57.16 108 PHE B N 1
ATOM 3075 C CA . PHE B 1 108 ? 25.798 36.242 16.165 1.00 58.80 108 PHE B CA 1
ATOM 3076 C C . PHE B 1 108 ? 26.557 35.068 16.780 1.00 59.96 108 PHE B C 1
ATOM 3077 O O . PHE B 1 108 ? 26.973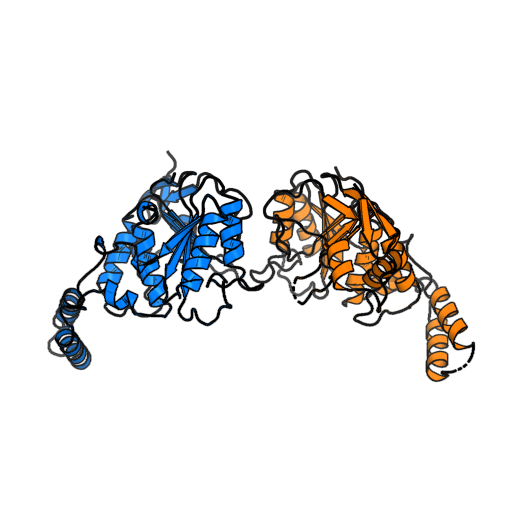 34.168 16.069 1.00 73.84 108 PHE B O 1
ATOM 3085 N N . GLU B 1 109 ? 26.700 35.070 18.104 1.00 62.91 109 GLU B N 1
ATOM 3086 C CA . GLU B 1 109 ? 27.513 34.074 18.790 1.00 65.76 109 GLU B CA 1
ATOM 3087 C C . GLU B 1 109 ? 26.964 32.661 18.553 1.00 62.94 109 GLU B C 1
ATOM 3088 O O . GLU B 1 109 ? 27.740 31.708 18.445 1.00 59.17 109 GLU B O 1
ATOM 3094 N N . ASN B 1 110 ? 25.635 32.525 18.475 1.00 58.97 110 ASN B N 1
ATOM 3095 C CA . ASN B 1 110 ? 24.993 31.211 18.579 1.00 57.31 110 ASN B CA 1
ATOM 3096 C C . ASN B 1 110 ? 24.345 30.774 17.255 1.00 53.20 110 ASN B C 1
ATOM 3097 O O . ASN B 1 110 ? 23.396 30.009 17.267 1.00 53.53 110 ASN B O 1
ATOM 3102 N N . VAL B 1 111 ? 24.865 31.248 16.121 1.00 51.53 111 VAL B N 1
ATOM 3103 C CA . VAL B 1 111 ? 24.312 30.886 14.823 1.00 51.10 111 VAL B CA 1
ATOM 3104 C C . VAL B 1 111 ? 25.393 30.161 14.026 1.00 50.59 111 VAL B C 1
ATOM 3105 O O . VAL B 1 111 ? 26.417 30.744 13.710 1.00 55.30 111 VAL B O 1
ATOM 3109 N N . MET B 1 112 ? 25.120 28.893 13.704 1.00 51.41 112 MET B N 1
ATOM 3110 C CA . MET B 1 112 ? 25.975 28.059 12.866 1.00 51.03 112 MET B CA 1
ATOM 3111 C C . MET B 1 112 ? 25.312 27.892 11.492 1.00 48.54 112 MET B C 1
ATOM 3112 O O . MET B 1 112 ? 24.154 27.497 11.404 1.00 42.97 112 MET B O 1
ATOM 3117 N N . ILE B 1 113 ? 26.049 28.210 10.421 1.00 49.64 113 ILE B N 1
ATOM 3118 C CA . ILE B 1 113 ? 25.628 27.843 9.077 1.00 48.13 113 ILE B CA 1
ATOM 3119 C C . ILE B 1 113 ? 26.175 26.439 8.777 1.00 52.34 113 ILE B C 1
ATOM 3120 O O . ILE B 1 113 ? 27.386 26.211 8.835 1.00 45.34 113 ILE B O 1
ATOM 3125 N N . ILE B 1 114 ? 25.259 25.519 8.457 1.00 52.33 114 ILE B N 1
ATOM 3126 C CA . ILE B 1 114 ? 25.556 24.106 8.257 1.00 50.92 114 ILE B CA 1
ATOM 3127 C C . ILE B 1 114 ? 25.252 23.758 6.803 1.00 48.64 114 ILE B C 1
ATOM 3128 O O . ILE B 1 114 ? 24.105 23.478 6.462 1.00 45.10 114 ILE B O 1
ATOM 3133 N N . TYR B 1 115 ? 26.280 23.761 5.963 1.00 44.81 115 TYR B N 1
ATOM 3134 C CA . TYR B 1 115 ? 26.114 23.349 4.579 1.00 49.84 115 TYR B CA 1
ATOM 3135 C C . TYR B 1 115 ? 25.916 21.830 4.506 1.00 50.99 115 TYR B C 1
ATOM 3136 O O . TYR B 1 115 ? 26.655 21.081 5.160 1.00 55.60 115 TYR B O 1
ATOM 3145 N N . ARG B 1 116 ? 24.938 21.387 3.703 1.00 47.94 116 ARG B N 1
ATOM 3146 C CA . ARG B 1 116 ? 24.709 19.959 3.495 1.00 51.49 116 ARG B CA 1
ATOM 3147 C C . ARG B 1 116 ? 25.990 19.265 3.014 1.00 51.84 116 ARG B C 1
ATOM 3148 O O . ARG B 1 116 ? 26.328 18.181 3.506 1.00 50.73 116 ARG B O 1
ATOM 3156 N N . GLU B 1 117 ? 26.698 19.885 2.068 1.00 54.37 117 GLU B N 1
ATOM 3157 C CA . GLU B 1 117 ? 27.853 19.242 1.438 1.00 58.50 117 GLU B CA 1
ATOM 3158 C C . GLU B 1 117 ? 28.930 18.934 2.487 1.00 59.97 117 GLU B C 1
ATOM 3159 O O . GLU B 1 117 ? 29.683 17.979 2.324 1.00 65.94 117 GLU B O 1
ATOM 3165 N N . ASP B 1 118 ? 28.997 19.737 3.553 1.00 59.30 118 ASP B N 1
ATOM 3166 C CA . ASP B 1 118 ? 29.951 19.505 4.637 1.00 57.97 118 ASP B CA 1
ATOM 3167 C C . ASP B 1 118 ? 29.430 18.497 5.674 1.00 59.37 118 ASP B C 1
ATOM 3168 O O . ASP B 1 118 ? 30.169 18.155 6.594 1.00 59.26 118 ASP B O 1
ATOM 3173 N N . VAL B 1 119 ? 28.174 18.046 5.574 1.00 56.58 119 VAL B N 1
ATOM 3174 C CA . VAL B 1 119 ? 27.674 17.062 6.523 1.00 56.45 119 VAL B CA 1
ATOM 3175 C C . VAL B 1 119 ? 27.973 15.654 5.999 1.00 62.14 119 VAL B C 1
ATOM 3176 O O . VAL B 1 119 ? 27.887 15.373 4.804 1.00 66.99 119 VAL B O 1
ATOM 3180 N N . ASP B 1 120 ? 28.329 14.777 6.935 1.00 66.80 120 ASP B N 1
ATOM 3181 C CA . ASP B 1 120 ? 28.578 13.375 6.678 1.00 65.21 120 ASP B CA 1
ATOM 3182 C C . ASP B 1 120 ? 27.274 12.616 6.938 1.00 61.28 120 ASP B C 1
ATOM 3183 O O . ASP B 1 120 ? 26.980 12.237 8.074 1.00 55.67 120 ASP B O 1
ATOM 3188 N N . PHE B 1 121 ? 26.486 12.416 5.881 1.00 57.53 121 PHE B N 1
ATOM 3189 C CA . PHE B 1 121 ? 25.263 11.625 5.975 1.00 55.43 121 PHE B CA 1
ATOM 3190 C C . PHE B 1 121 ? 25.518 10.171 5.556 1.00 57.20 121 PHE B C 1
ATOM 3191 O O . PHE B 1 121 ? 24.566 9.390 5.457 1.00 47.44 121 PHE B O 1
ATOM 3199 N N . SER B 1 122 ? 26.783 9.810 5.308 1.00 57.72 122 SER B N 1
ATOM 3200 C CA . SER B 1 122 ? 27.127 8.516 4.689 1.00 63.53 122 SER B CA 1
ATOM 3201 C C . SER B 1 122 ? 26.440 7.360 5.422 1.00 57.23 122 SER B C 1
ATOM 3202 O O . SER B 1 122 ? 25.874 6.476 4.789 1.00 66.92 122 SER B O 1
ATOM 3205 N N . MET B 1 123 ? 26.397 7.421 6.753 1.00 55.60 123 MET B N 1
ATOM 3206 C CA . MET B 1 123 ? 25.847 6.317 7.537 1.00 53.55 123 MET B CA 1
ATOM 3207 C C . MET B 1 123 ? 24.340 6.129 7.301 1.00 51.03 123 MET B C 1
ATOM 3208 O O . MET B 1 123 ? 23.747 5.220 7.875 1.00 51.32 123 MET B O 1
ATOM 3213 N N . TYR B 1 124 ? 23.716 6.956 6.458 1.00 52.59 124 TYR B N 1
ATOM 3214 C CA . TYR B 1 124 ? 22.301 6.752 6.105 1.00 57.50 124 TYR B CA 1
ATOM 3215 C C . TYR B 1 124 ? 22.131 6.448 4.612 1.00 55.40 124 TYR B C 1
ATOM 3216 O O . TYR B 1 124 ? 21.002 6.235 4.163 1.00 50.02 124 TYR B O 1
ATOM 3225 N N . ASP B 1 125 ? 23.245 6.414 3.870 1.00 53.92 125 ASP B N 1
ATOM 3226 C CA . ASP B 1 125 ? 23.228 6.255 2.419 1.00 58.16 125 ASP B CA 1
ATOM 3227 C C . ASP B 1 125 ? 22.935 4.797 2.034 1.00 63.46 125 ASP B C 1
ATOM 3228 O O . ASP B 1 125 ? 23.034 3.890 2.861 1.00 66.47 125 ASP B O 1
ATOM 3233 N N . ARG B 1 126 ? 22.570 4.587 0.765 1.00 65.97 126 ARG B N 1
ATOM 3234 C CA . ARG B 1 126 ? 22.374 3.249 0.215 1.00 65.92 126 ARG B CA 1
ATOM 3235 C C . ARG B 1 126 ? 22.798 3.236 -1.252 1.00 69.19 126 ARG B C 1
ATOM 3236 O O . ARG B 1 126 ? 22.680 4.242 -1.959 1.00 69.07 126 ARG B O 1
ATOM 3244 N N . LYS B 1 127 ? 23.281 2.072 -1.700 1.00 72.33 127 LYS B N 1
ATOM 3245 C CA . LYS B 1 127 ? 23.568 1.835 -3.110 1.00 68.57 127 LYS B CA 1
ATOM 3246 C C . LYS B 1 127 ? 22.274 1.984 -3.908 1.00 61.27 127 LYS B C 1
ATOM 3247 O O . LYS B 1 127 ? 21.247 1.425 -3.551 1.00 60.06 127 LYS B O 1
ATOM 3253 N N . LEU B 1 128 ? 22.322 2.780 -4.976 1.00 61.27 128 LEU B N 1
ATOM 3254 C CA . LEU B 1 128 ? 21.210 2.762 -5.940 1.00 64.05 128 LEU B CA 1
ATOM 3255 C C . LEU B 1 128 ? 21.102 1.382 -6.605 1.00 60.68 128 LEU B C 1
ATOM 3256 O O . LEU B 1 128 ? 20.001 0.946 -6.901 1.00 51.18 128 LEU B O 1
ATOM 3261 N N . SER B 1 129 ? 22.239 0.704 -6.801 1.00 66.21 129 SER B N 1
ATOM 3262 C CA . SER B 1 129 ? 22.279 -0.678 -7.272 1.00 66.92 129 SER B CA 1
ATOM 3263 C C . SER B 1 129 ? 21.285 -1.527 -6.480 1.00 68.02 129 SER B C 1
ATOM 3264 O O . SER B 1 129 ? 20.319 -2.059 -7.045 1.00 74.12 129 SER B O 1
ATOM 3267 N N . ASP B 1 130 ? 21.505 -1.622 -5.165 1.00 66.46 130 ASP B N 1
ATOM 3268 C CA . ASP B 1 130 ? 20.755 -2.551 -4.321 1.00 62.47 130 ASP B CA 1
ATOM 3269 C C . ASP B 1 130 ? 19.266 -2.211 -4.309 1.00 57.81 130 ASP B C 1
ATOM 3270 O O . ASP B 1 130 ? 18.432 -3.115 -4.199 1.00 61.92 130 ASP B O 1
ATOM 3275 N N . ILE B 1 131 ? 18.925 -0.930 -4.437 1.00 54.74 131 ILE B N 1
ATOM 3276 C CA . ILE B 1 131 ? 17.510 -0.560 -4.479 1.00 53.89 131 ILE B CA 1
ATOM 3277 C C . ILE B 1 131 ? 16.890 -1.101 -5.765 1.00 48.90 131 ILE B C 1
ATOM 3278 O O . ILE B 1 131 ? 15.824 -1.703 -5.742 1.00 52.97 131 ILE B O 1
ATOM 3283 N N . TYR B 1 132 ? 17.585 -0.900 -6.883 1.00 52.09 132 TYR B N 1
ATOM 3284 C CA . TYR B 1 132 ? 17.086 -1.375 -8.161 1.00 55.25 132 TYR B CA 1
ATOM 3285 C C . TYR B 1 132 ? 16.921 -2.899 -8.161 1.00 52.47 132 TYR B C 1
ATOM 3286 O O . TYR B 1 132 ? 15.941 -3.417 -8.696 1.00 49.57 132 TYR B O 1
ATOM 3295 N N . HIS B 1 133 ? 17.876 -3.608 -7.560 1.00 58.40 133 HIS B N 1
ATOM 3296 C CA . HIS B 1 133 ? 17.820 -5.068 -7.480 1.00 55.12 133 HIS B CA 1
ATOM 3297 C C . HIS B 1 133 ? 16.544 -5.533 -6.792 1.00 53.75 133 HIS B C 1
ATOM 3298 O O . HIS B 1 133 ? 15.899 -6.442 -7.289 1.00 51.01 133 HIS B O 1
ATOM 3305 N N . ASP B 1 134 ? 16.164 -4.888 -5.689 1.00 57.33 134 ASP B N 1
ATOM 3306 C CA . ASP B 1 134 ? 14.944 -5.286 -4.979 1.00 59.11 134 ASP B CA 1
ATOM 3307 C C . ASP B 1 134 ? 13.691 -4.869 -5.763 1.00 55.05 134 ASP B C 1
ATOM 3308 O O . ASP B 1 134 ? 12.718 -5.602 -5.771 1.00 57.01 134 ASP B O 1
ATOM 3313 N N . ILE B 1 135 ? 13.708 -3.712 -6.430 1.00 55.71 135 ILE B N 1
ATOM 3314 C CA . ILE B 1 135 ? 12.533 -3.306 -7.227 1.00 58.47 135 ILE B CA 1
ATOM 3315 C C . ILE B 1 135 ? 12.349 -4.274 -8.403 1.00 50.83 135 ILE B C 1
ATOM 3316 O O . ILE B 1 135 ? 11.245 -4.724 -8.684 1.00 48.68 135 ILE B O 1
ATOM 3321 N N . ILE B 1 136 ? 13.454 -4.571 -9.080 1.00 54.26 136 ILE B N 1
ATOM 3322 C CA . ILE B 1 136 ? 13.460 -5.520 -10.171 1.00 61.06 136 ILE B CA 1
ATOM 3323 C C . ILE B 1 136 ? 13.104 -6.922 -9.662 1.00 66.22 136 ILE B C 1
ATOM 3324 O O . ILE B 1 136 ? 12.309 -7.587 -10.309 1.00 62.14 136 ILE B O 1
ATOM 3329 N N . CYS B 1 137 ? 13.657 -7.339 -8.508 1.00 67.43 137 CYS B N 1
ATOM 3330 C CA . CYS B 1 137 ? 13.445 -8.686 -7.977 1.00 69.49 137 CYS B CA 1
ATOM 3331 C C . CYS B 1 137 ? 11.944 -8.836 -7.806 1.00 64.01 137 CYS B C 1
ATOM 3332 O O . CYS B 1 137 ? 11.357 -9.784 -8.208 1.00 69.02 137 CYS B O 1
ATOM 3335 N N . GLU B 1 138 ? 11.344 -7.792 -7.261 1.00 65.61 138 GLU B N 1
ATOM 3336 C CA . GLU B 1 138 ? 9.958 -7.815 -6.925 1.00 68.88 138 GLU B CA 1
ATOM 3337 C C . GLU B 1 138 ? 9.071 -7.862 -8.167 1.00 69.53 138 GLU B C 1
ATOM 3338 O O . GLU B 1 138 ? 8.048 -8.523 -8.152 1.00 68.42 138 GLU B O 1
ATOM 3344 N N . GLN B 1 139 ? 9.462 -7.147 -9.219 1.00 72.20 139 GLN B N 1
ATOM 3345 C CA . GLN B 1 139 ? 8.657 -7.081 -10.428 1.00 71.82 139 GLN B CA 1
ATOM 3346 C C . GLN B 1 139 ? 8.559 -8.463 -11.096 1.00 67.19 139 GLN B C 1
ATOM 3347 O O . GLN B 1 139 ? 7.488 -8.846 -11.559 1.00 66.85 139 GLN B O 1
ATOM 3353 N N . ARG B 1 140 ? 9.663 -9.213 -11.113 1.00 69.08 140 ARG B N 1
ATOM 3354 C CA . ARG B 1 140 ? 9.702 -10.519 -11.797 1.00 71.47 140 ARG B CA 1
ATOM 3355 C C . ARG B 1 140 ? 8.855 -11.571 -11.064 1.00 77.05 140 ARG B C 1
ATOM 3356 O O . ARG B 1 140 ? 8.532 -12.597 -11.642 1.00 84.04 140 ARG B O 1
ATOM 3364 N N . LEU B 1 141 ? 8.461 -11.322 -9.813 1.00 78.28 141 LEU B N 1
ATOM 3365 C CA . LEU B 1 141 ? 7.689 -12.328 -9.089 1.00 76.73 141 LEU B CA 1
ATOM 3366 C C . LEU B 1 141 ? 6.209 -12.285 -9.487 1.00 76.41 141 LEU B C 1
ATOM 3367 O O . LEU B 1 141 ? 5.350 -12.521 -8.636 1.00 77.95 141 LEU B O 1
ATOM 3372 N N . ARG B 1 142 ? 5.918 -12.049 -10.775 1.00 86.36 142 ARG B N 1
ATOM 3373 C CA . ARG B 1 142 ? 4.590 -12.340 -11.343 1.00 86.97 142 ARG B CA 1
ATOM 3374 C C . ARG B 1 142 ? 4.703 -12.649 -12.840 1.00 85.71 142 ARG B C 1
ATOM 3375 O O . ARG B 1 142 ? 3.942 -13.477 -13.358 1.00 82.22 142 ARG B O 1
ATOM 3383 N N . ARG B 1 147 ? 2.243 -8.226 -14.146 1.00 67.31 147 ARG B N 1
ATOM 3384 C CA . ARG B 1 147 ? 3.543 -8.233 -14.825 1.00 74.08 147 ARG B CA 1
ATOM 3385 C C . ARG B 1 147 ? 3.634 -7.080 -15.836 1.00 72.92 147 ARG B C 1
ATOM 3386 O O . ARG B 1 147 ? 2.746 -6.896 -16.677 1.00 76.20 147 ARG B O 1
ATOM 3394 N N . ASP B 1 148 ? 4.745 -6.337 -15.774 1.00 70.16 148 ASP B N 1
ATOM 3395 C CA . ASP B 1 148 ? 4.880 -5.061 -16.475 1.00 71.30 148 ASP B CA 1
ATOM 3396 C C . ASP B 1 148 ? 6.204 -5.041 -17.241 1.00 64.88 148 ASP B C 1
ATOM 3397 O O . ASP B 1 148 ? 7.238 -4.665 -16.697 1.00 58.01 148 ASP B O 1
ATOM 3402 N N . GLU B 1 149 ? 6.146 -5.398 -18.524 1.00 64.93 149 GLU B N 1
ATOM 3403 C CA . GLU B 1 149 ? 7.349 -5.483 -19.340 1.00 67.83 149 GLU B CA 1
ATOM 3404 C C . GLU B 1 149 ? 7.958 -4.093 -19.567 1.00 67.84 149 GLU B C 1
ATOM 3405 O O . GLU B 1 149 ? 9.193 -3.952 -19.555 1.00 61.68 149 GLU B O 1
ATOM 3411 N N . TYR B 1 150 ? 7.111 -3.081 -19.784 1.00 67.04 150 TYR B N 1
ATOM 3412 C CA . TYR B 1 150 ? 7.614 -1.735 -20.034 1.00 63.98 150 TYR B CA 1
ATOM 3413 C C . TYR B 1 150 ? 8.443 -1.272 -18.833 1.00 58.82 150 TYR B C 1
ATOM 3414 O O . TYR B 1 150 ? 9.595 -0.866 -18.982 1.00 54.66 150 TYR B O 1
ATOM 3423 N N . LEU B 1 151 ? 7.839 -1.333 -17.642 1.00 54.89 151 LEU B N 1
ATOM 3424 C CA . LEU B 1 151 ? 8.525 -0.923 -16.410 1.00 52.22 151 LEU B CA 1
ATOM 3425 C C . LEU B 1 151 ? 9.761 -1.798 -16.176 1.00 51.60 151 LEU B C 1
ATOM 3426 O O . LEU B 1 151 ? 10.819 -1.278 -15.810 1.00 40.59 151 LEU B O 1
ATOM 3431 N N . LEU B 1 152 ? 9.616 -3.118 -16.383 1.00 57.26 152 LEU B N 1
ATOM 3432 C CA . LEU B 1 152 ? 10.740 -4.039 -16.238 1.00 56.43 152 LEU B CA 1
ATOM 3433 C C . LEU B 1 152 ? 11.853 -3.657 -17.210 1.00 54.40 152 LEU B C 1
ATOM 3434 O O . LEU B 1 152 ? 13.015 -3.551 -16.818 1.00 48.53 152 LEU B O 1
ATOM 3439 N N . ASN B 1 153 ? 11.488 -3.456 -18.473 1.00 58.91 153 ASN B N 1
ATOM 3440 C CA . ASN B 1 153 ? 12.444 -3.035 -19.471 1.00 63.45 153 ASN B CA 1
ATOM 3441 C C . ASN B 1 153 ? 13.207 -1.811 -18.954 1.00 58.11 153 ASN B C 1
ATOM 3442 O O . ASN B 1 153 ? 14.441 -1.802 -18.905 1.00 62.46 153 ASN B O 1
ATOM 3447 N N . LEU B 1 154 ? 12.460 -0.795 -18.515 1.00 57.26 154 LEU B N 1
ATOM 3448 C CA . LEU B 1 154 ? 13.048 0.523 -18.175 1.00 59.94 154 LEU B CA 1
ATOM 3449 C C . LEU B 1 154 ? 13.907 0.436 -16.904 1.00 55.62 154 LEU B C 1
ATOM 3450 O O . LEU B 1 154 ? 14.931 1.097 -16.826 1.00 49.39 154 LEU B O 1
ATOM 3455 N N . LEU B 1 155 ? 13.483 -0.360 -15.915 1.00 55.38 155 LEU B N 1
ATOM 3456 C CA . LEU B 1 155 ? 14.263 -0.519 -14.671 1.00 55.31 155 LEU B CA 1
ATOM 3457 C C . LEU B 1 155 ? 15.601 -1.210 -14.958 1.00 51.65 155 LEU B C 1
ATOM 3458 O O . LEU B 1 155 ? 16.620 -0.824 -14.394 1.00 54.95 155 LEU B O 1
ATOM 3463 N N . GLU B 1 156 ? 15.594 -2.218 -15.837 1.00 61.81 156 GLU B N 1
ATOM 3464 C CA . GLU B 1 156 ? 16.812 -2.966 -16.190 1.00 66.14 156 GLU B CA 1
ATOM 3465 C C . GLU B 1 156 ? 17.854 -2.004 -16.777 1.00 66.21 156 GLU B C 1
ATOM 3466 O O . GLU B 1 156 ? 19.044 -2.109 -16.456 1.00 67.03 156 GLU B O 1
ATOM 3472 N N . LYS B 1 157 ? 17.403 -1.069 -17.627 1.00 65.91 157 LYS B N 1
ATOM 3473 C CA . LYS B 1 157 ? 18.312 -0.113 -18.294 1.00 70.66 157 LYS B CA 1
ATOM 3474 C C . LYS B 1 157 ? 18.924 0.832 -17.259 1.00 71.30 157 LYS B C 1
ATOM 3475 O O . LYS B 1 157 ? 20.155 0.967 -17.174 1.00 72.81 157 LYS B O 1
ATOM 3481 N N . GLU B 1 158 ? 18.053 1.508 -16.508 1.00 67.62 158 GLU B N 1
ATOM 3482 C CA . GLU B 1 158 ? 18.493 2.452 -15.494 1.00 71.93 158 GLU B CA 1
ATOM 3483 C C . GLU B 1 158 ? 19.531 1.788 -14.579 1.00 70.38 158 GLU B C 1
ATOM 3484 O O . GLU B 1 158 ? 20.475 2.453 -14.165 1.00 67.13 158 GLU B O 1
ATOM 3490 N N . LEU B 1 159 ? 19.362 0.492 -14.282 1.00 67.53 159 LEU B N 1
ATOM 3491 C CA . LEU B 1 159 ? 20.323 -0.238 -13.438 1.00 70.25 159 LEU B CA 1
ATOM 3492 C C . LEU B 1 159 ? 21.672 -0.370 -14.151 1.00 74.40 159 LEU B C 1
ATOM 3493 O O . LEU B 1 159 ? 22.711 -0.254 -13.518 1.00 76.14 159 LEU B O 1
ATOM 3498 N N . ARG B 1 160 ? 21.653 -0.618 -15.465 1.00 86.82 160 ARG B N 1
ATOM 3499 C CA . ARG B 1 160 ? 22.891 -0.896 -16.208 1.00 88.11 160 ARG B CA 1
ATOM 3500 C C . ARG B 1 160 ? 23.652 0.396 -16.525 1.00 90.73 160 ARG B C 1
ATOM 3501 O O . ARG B 1 160 ? 24.810 0.344 -16.967 1.00 89.93 160 ARG B O 1
ATOM 3509 N N . GLU B 1 161 ? 22.979 1.530 -16.316 1.00 87.36 161 GLU B N 1
ATOM 3510 C CA . GLU B 1 161 ? 23.457 2.833 -16.647 1.00 90.35 161 GLU B CA 1
ATOM 3511 C C . GLU B 1 161 ? 24.042 3.496 -15.404 1.00 86.53 161 GLU B C 1
ATOM 3512 O O . GLU B 1 161 ? 24.287 4.680 -15.396 1.00 83.07 161 GLU B O 1
ATOM 3518 N N . ILE B 1 162 ? 24.222 2.709 -14.346 1.00 90.06 162 ILE B N 1
ATOM 3519 C CA . ILE B 1 162 ? 24.657 3.243 -13.065 1.00 94.88 162 ILE B CA 1
ATOM 3520 C C . ILE B 1 162 ? 26.161 3.029 -12.878 1.00 96.58 162 ILE B C 1
ATOM 3521 O O . ILE B 1 162 ? 26.639 1.898 -12.838 1.00 100.07 162 ILE B O 1
ATOM 3526 N N . SER B 1 163 ? 26.886 4.131 -12.715 1.00 94.84 163 SER B N 1
ATOM 3527 C CA . SER B 1 163 ? 28.322 4.057 -12.492 1.00 97.96 163 SER B CA 1
ATOM 3528 C C . SER B 1 163 ? 28.606 3.784 -11.008 1.00 95.94 163 SER B C 1
ATOM 3529 O O . SER B 1 163 ? 27.721 3.896 -10.167 1.00 89.54 163 SER B O 1
ATOM 3532 N N . LYS B 1 164 ? 29.850 3.404 -10.703 1.00 95.90 164 LYS B N 1
ATOM 3533 C CA . LYS B 1 164 ? 30.231 2.956 -9.351 1.00 95.72 164 LYS B CA 1
ATOM 3534 C C . LYS B 1 164 ? 30.223 4.096 -8.316 1.00 99.88 164 LYS B C 1
ATOM 3535 O O . LYS B 1 164 ? 29.965 3.837 -7.129 1.00 94.33 164 LYS B O 1
ATOM 3541 N N . ALA B 1 165 ? 30.561 5.319 -8.738 1.00 97.63 165 ALA B N 1
ATOM 3542 C CA . ALA B 1 165 ? 30.334 6.528 -7.939 1.00 94.84 165 ALA B CA 1
ATOM 3543 C C . ALA B 1 165 ? 28.843 6.861 -7.873 1.00 92.22 165 ALA B C 1
ATOM 3544 O O . ALA B 1 165 ? 28.307 7.238 -6.832 1.00 87.98 165 ALA B O 1
ATOM 3546 N N . GLN B 1 166 ? 28.190 6.726 -9.021 1.00 94.32 166 GLN B N 1
ATOM 3547 C CA . GLN B 1 166 ? 26.883 7.275 -9.218 1.00 93.28 166 GLN B CA 1
ATOM 3548 C C . GLN B 1 166 ? 25.866 6.615 -8.279 1.00 91.60 166 GLN B C 1
ATOM 3549 O O . GLN B 1 166 ? 24.878 7.253 -7.921 1.00 88.57 166 GLN B O 1
ATOM 3555 N N . ASP B 1 167 ? 26.117 5.363 -7.875 1.00 86.40 167 ASP B N 1
ATOM 3556 C CA . ASP B 1 167 ? 25.193 4.625 -7.038 1.00 82.36 167 ASP B CA 1
ATOM 3557 C C . ASP B 1 167 ? 25.397 5.027 -5.582 1.00 73.57 167 ASP B C 1
ATOM 3558 O O . ASP B 1 167 ? 25.799 4.225 -4.746 1.00 76.62 167 ASP B O 1
ATOM 3563 N N . SER B 1 168 ? 25.091 6.287 -5.312 1.00 71.47 168 SER B N 1
ATOM 3564 C CA . SER B 1 168 ? 24.786 6.763 -4.003 1.00 69.23 168 SER B CA 1
ATOM 3565 C C . SER B 1 168 ? 23.365 7.304 -4.080 1.00 64.66 168 SER B C 1
ATOM 3566 O O . SER B 1 168 ? 23.062 8.049 -4.983 1.00 61.97 168 SER B O 1
ATOM 3569 N N . LEU B 1 169 ? 22.503 6.923 -3.152 1.00 56.27 169 LEU B N 1
ATOM 3570 C CA . LEU B 1 169 ? 21.220 7.559 -3.088 1.00 57.37 169 LEU B CA 1
ATOM 3571 C C . LEU B 1 169 ? 21.368 9.016 -2.641 1.00 62.72 169 LEU B C 1
ATOM 3572 O O . LEU B 1 169 ? 20.647 9.868 -3.118 1.00 60.76 169 LEU B O 1
ATOM 3577 N N . ILE B 1 170 ? 22.290 9.270 -1.706 1.00 63.67 170 ILE B N 1
ATOM 3578 C CA . ILE B 1 170 ? 22.582 10.628 -1.241 1.00 65.38 170 ILE B CA 1
ATOM 3579 C C . ILE B 1 170 ? 23.040 11.492 -2.424 1.00 62.73 170 ILE B C 1
ATOM 3580 O O . ILE B 1 170 ? 22.522 12.591 -2.638 1.00 56.92 170 ILE B O 1
ATOM 3585 N N . SER B 1 171 ? 24.040 11.005 -3.162 1.00 58.47 171 SER B N 1
ATOM 3586 C CA . SER B 1 171 ? 24.658 11.799 -4.209 1.00 63.06 171 SER B CA 1
ATOM 3587 C C . SER B 1 171 ? 23.655 12.078 -5.335 1.00 66.20 171 SER B C 1
ATOM 3588 O O . SER B 1 171 ? 23.811 13.044 -6.078 1.00 69.47 171 SER B O 1
ATOM 3591 N N . MET B 1 172 ? 22.644 11.220 -5.491 1.00 67.37 172 MET B N 1
ATOM 3592 C CA . MET B 1 172 ? 21.573 11.523 -6.427 1.00 66.21 172 MET B CA 1
ATOM 3593 C C . MET B 1 172 ? 20.748 12.700 -5.880 1.00 63.15 172 MET B C 1
ATOM 3594 O O . MET B 1 172 ? 20.659 13.748 -6.522 1.00 62.21 172 MET B O 1
ATOM 3599 N N . TYR B 1 173 ? 20.176 12.543 -4.683 1.00 56.77 173 TYR B N 1
ATOM 3600 C CA . TYR B 1 173 ? 19.252 13.543 -4.155 1.00 60.70 173 TYR B CA 1
ATOM 3601 C C . TYR B 1 173 ? 19.922 14.909 -3.940 1.00 58.69 173 TYR B C 1
ATOM 3602 O O . TYR B 1 173 ? 19.241 15.921 -3.938 1.00 51.48 173 TYR B O 1
ATOM 3611 N N . ALA B 1 174 ? 21.245 14.924 -3.758 1.00 59.30 174 ALA B N 1
ATOM 3612 C CA . ALA B 1 174 ? 21.999 16.166 -3.627 1.00 63.93 174 ALA B CA 1
ATOM 3613 C C . ALA B 1 174 ? 22.082 16.896 -4.979 1.00 68.59 174 ALA B C 1
ATOM 3614 O O . ALA B 1 174 ? 22.224 18.122 -5.013 1.00 58.92 174 ALA B O 1
ATOM 3616 N N . LYS B 1 175 ? 22.012 16.150 -6.086 1.00 70.81 175 LYS B N 1
ATOM 3617 C CA . LYS B 1 175 ? 21.978 16.755 -7.419 1.00 68.67 175 LYS B CA 1
ATOM 3618 C C . LYS B 1 175 ? 20.649 17.493 -7.627 1.00 65.63 175 LYS B C 1
ATOM 3619 O O . LYS B 1 175 ? 20.602 18.478 -8.351 1.00 62.56 175 LYS B O 1
ATOM 3625 N N . LYS B 1 176 ? 19.581 17.012 -6.984 1.00 64.48 176 LYS B N 1
ATOM 3626 C CA . LYS B 1 176 ? 18.239 17.558 -7.175 1.00 64.99 176 LYS B CA 1
ATOM 3627 C C . LYS B 1 176 ? 18.172 19.023 -6.711 1.00 59.33 176 LYS B C 1
ATOM 3628 O O . LYS B 1 176 ? 19.040 19.512 -5.982 1.00 56.52 176 LYS B O 1
ATOM 3634 N N . ARG B 1 177 ? 17.088 19.705 -7.101 1.00 56.88 177 ARG B N 1
ATOM 3635 C CA . ARG B 1 177 ? 16.825 21.070 -6.669 1.00 57.34 177 ARG B CA 1
ATOM 3636 C C . ARG B 1 177 ? 15.339 21.346 -6.432 1.00 59.18 177 ARG B C 1
ATOM 3637 O O . ARG B 1 177 ? 14.935 22.520 -6.436 1.00 52.76 177 ARG B O 1
ATOM 3645 N N . ASN B 1 178 ? 14.546 20.299 -6.193 1.00 52.19 178 ASN B N 1
ATOM 3646 C CA . ASN B 1 178 ? 13.105 20.424 -6.117 1.00 53.66 178 ASN B CA 1
ATOM 3647 C C . ASN B 1 178 ? 12.651 20.263 -4.659 1.00 56.60 178 ASN B C 1
ATOM 3648 O O . ASN B 1 178 ? 13.412 20.496 -3.726 1.00 59.51 178 ASN B O 1
ATOM 3653 N N . HIS B 1 179 ? 11.383 19.898 -4.467 1.00 54.40 179 HIS B N 1
ATOM 3654 C CA . HIS B 1 179 ? 10.856 19.602 -3.136 1.00 58.46 179 HIS B CA 1
ATOM 3655 C C . HIS B 1 179 ? 11.550 18.361 -2.533 1.00 55.51 179 HIS B C 1
ATOM 3656 O O . HIS B 1 179 ? 11.832 18.310 -1.341 1.00 44.79 179 HIS B O 1
ATOM 3663 N N . ALA B 1 180 ? 11.845 17.365 -3.373 1.00 54.56 180 ALA B N 1
ATOM 3664 C CA . ALA B 1 180 ? 12.424 16.098 -2.919 1.00 57.46 180 ALA B CA 1
ATOM 3665 C C . ALA B 1 180 ? 13.822 16.340 -2.315 1.00 53.06 180 ALA B C 1
ATOM 3666 O O . ALA B 1 180 ? 14.180 15.758 -1.298 1.00 48.70 180 ALA B O 1
ATOM 3668 N N . TRP B 1 181 ? 14.604 17.200 -2.969 1.00 51.14 181 TRP B N 1
ATOM 3669 C CA . TRP B 1 181 ? 15.845 17.762 -2.434 1.00 54.58 181 TRP B CA 1
ATOM 3670 C C . TRP B 1 181 ? 15.686 18.126 -0.955 1.00 52.12 181 TRP B C 1
ATOM 3671 O O . TRP B 1 181 ? 16.421 17.628 -0.096 1.00 49.29 181 TRP B O 1
ATOM 3682 N N . PHE B 1 182 ? 14.693 18.976 -0.674 1.00 50.95 182 PHE B N 1
ATOM 3683 C CA . PHE B 1 182 ? 14.517 19.550 0.656 1.00 48.47 182 PHE B CA 1
ATOM 3684 C C . PHE B 1 182 ? 14.102 18.477 1.670 1.00 46.16 182 PHE B C 1
ATOM 3685 O O . PHE B 1 182 ? 14.692 18.396 2.744 1.00 47.26 182 PHE B O 1
ATOM 3693 N N . ASP B 1 183 ? 13.073 17.693 1.344 1.00 51.76 183 ASP B N 1
ATOM 3694 C CA . ASP B 1 183 ? 12.500 16.713 2.291 1.00 53.93 183 ASP B CA 1
ATOM 3695 C C . ASP B 1 183 ? 13.494 15.578 2.572 1.00 47.11 183 ASP B C 1
ATOM 3696 O O . ASP B 1 183 ? 13.606 15.115 3.697 1.00 38.93 183 ASP B O 1
ATOM 3701 N N . PHE B 1 184 ? 14.241 15.167 1.552 1.00 47.91 184 PHE B N 1
ATOM 3702 C CA . PHE B 1 184 ? 15.206 14.103 1.727 1.00 52.46 184 PHE B CA 1
ATOM 3703 C C . PHE B 1 184 ? 16.289 14.512 2.735 1.00 53.09 184 PHE B C 1
ATOM 3704 O O . PHE B 1 184 ? 16.553 13.788 3.701 1.00 52.22 184 PHE B O 1
ATOM 3712 N N . PHE B 1 185 ? 16.939 15.657 2.527 1.00 47.32 185 PHE B N 1
ATOM 3713 C CA . PHE B 1 185 ? 17.993 16.015 3.456 1.00 45.21 185 PHE B CA 1
ATOM 3714 C C . PHE B 1 185 ? 17.437 16.533 4.790 1.00 46.07 185 PHE B C 1
ATOM 3715 O O . PHE B 1 185 ? 18.193 16.625 5.765 1.00 49.07 185 PHE B O 1
ATOM 3723 N N . ARG B 1 186 ? 16.136 16.823 4.861 1.00 42.32 186 ARG B N 1
ATOM 3724 C CA . ARG B 1 186 ? 15.515 17.183 6.121 1.00 41.12 186 ARG B CA 1
ATOM 3725 C C . ARG B 1 186 ? 15.415 15.967 7.062 1.00 45.45 186 ARG B C 1
ATOM 3726 O O . ARG B 1 186 ? 15.722 16.057 8.267 1.00 45.69 186 ARG B O 1
ATOM 3734 N N . ASN B 1 187 ? 14.983 14.818 6.538 1.00 44.56 187 ASN B N 1
ATOM 3735 C CA . ASN B 1 187 ? 14.919 13.619 7.367 1.00 42.57 187 ASN B CA 1
ATOM 3736 C C . ASN B 1 187 ? 16.324 13.193 7.806 1.00 40.65 187 ASN B C 1
ATOM 3737 O O . ASN B 1 187 ? 16.503 12.740 8.924 1.00 37.51 187 ASN B O 1
ATOM 3742 N N . LEU B 1 188 ? 17.320 13.336 6.927 1.00 38.41 188 LEU B N 1
ATOM 3743 C CA . LEU B 1 188 ? 18.691 13.024 7.311 1.00 44.09 188 LEU B CA 1
ATOM 3744 C C . LEU B 1 188 ? 19.213 13.989 8.390 1.00 52.03 188 LEU B C 1
ATOM 3745 O O . LEU B 1 188 ? 20.079 13.605 9.186 1.00 46.87 188 LEU B O 1
ATOM 3750 N N . ALA B 1 189 ? 18.709 15.231 8.416 1.00 49.83 189 ALA B N 1
ATOM 3751 C CA . ALA B 1 189 ? 19.124 16.191 9.447 1.00 49.85 189 ALA B CA 1
ATOM 3752 C C . ALA B 1 189 ? 18.472 15.829 10.790 1.00 44.81 189 ALA B C 1
ATOM 3753 O O . ALA B 1 189 ? 19.119 15.894 11.840 1.00 39.84 189 ALA B O 1
ATOM 3755 N N . LEU B 1 190 ? 17.194 15.446 10.753 1.00 40.30 190 LEU B N 1
ATOM 3756 C CA . LEU B 1 190 ? 16.496 15.123 11.979 1.00 44.65 190 LEU B CA 1
ATOM 3757 C C . LEU B 1 190 ? 16.963 13.789 12.577 1.00 52.26 190 LEU B C 1
ATOM 3758 O O . LEU B 1 190 ? 16.777 13.573 13.781 1.00 54.03 190 LEU B O 1
ATOM 3763 N N . LEU B 1 191 ? 17.527 12.901 11.746 1.00 51.62 191 LEU B N 1
ATOM 3764 C CA . LEU B 1 191 ? 18.147 11.683 12.243 1.00 53.32 191 LEU B CA 1
ATOM 3765 C C . LEU B 1 191 ? 19.400 12.060 13.055 1.00 51.92 191 LEU B C 1
ATOM 3766 O O . LEU B 1 191 ? 19.551 11.632 14.197 1.00 53.79 191 LEU B O 1
ATOM 3771 N N . LYS B 1 192 ? 20.281 12.876 12.469 1.00 50.39 192 LYS B N 1
ATOM 3772 C CA . LYS B 1 192 ? 21.414 13.458 13.196 1.00 53.54 192 LYS B CA 1
ATOM 3773 C C . LYS B 1 192 ? 20.939 14.221 14.445 1.00 57.66 192 LYS B C 1
ATOM 3774 O O . LYS B 1 192 ? 21.503 14.063 15.529 1.00 57.54 192 LYS B O 1
ATOM 3780 N N . ALA B 1 193 ? 19.932 15.080 14.275 1.00 55.01 193 ALA B N 1
ATOM 3781 C CA . ALA B 1 193 ? 19.265 15.797 15.375 1.00 57.57 193 ALA B CA 1
ATOM 3782 C C . ALA B 1 193 ? 20.248 16.478 16.323 1.00 57.34 193 ALA B C 1
ATOM 3783 O O . ALA B 1 193 ? 19.976 16.560 17.517 1.00 69.31 193 ALA B O 1
ATOM 3785 N N . GLY B 1 194 ? 21.367 17.001 15.844 1.00 49.02 194 GLY B N 1
ATOM 3786 C CA . GLY B 1 194 ? 22.250 17.612 16.850 1.00 56.98 194 GLY B CA 1
ATOM 3787 C C . GLY B 1 194 ? 23.715 17.277 16.669 1.00 58.40 194 GLY B C 1
ATOM 3788 O O . GLY B 1 194 ? 24.572 18.119 16.927 1.00 58.56 194 GLY B O 1
ATOM 3789 N N . GLU B 1 195 ? 23.995 16.046 16.240 1.00 56.53 195 GLU B N 1
ATOM 3790 C CA . GLU B 1 195 ? 25.299 15.720 15.684 1.00 60.93 195 GLU B CA 1
ATOM 3791 C C . GLU B 1 195 ? 25.569 16.590 14.451 1.00 57.07 195 GLU B C 1
ATOM 3792 O O . GLU B 1 195 ? 26.724 16.768 14.066 1.00 61.91 195 GLU B O 1
ATOM 3798 N N . ILE B 1 196 ? 24.506 17.084 13.807 1.00 57.08 196 ILE B N 1
ATOM 3799 C CA . ILE B 1 196 ? 24.651 17.947 12.634 1.00 55.17 196 ILE B CA 1
ATOM 3800 C C . ILE B 1 196 ? 25.342 19.262 13.026 1.00 51.80 196 ILE B C 1
ATOM 3801 O O . ILE B 1 196 ? 25.982 19.900 12.206 1.00 54.37 196 ILE B O 1
ATOM 3806 N N . PHE B 1 197 ? 25.213 19.656 14.290 1.00 54.54 197 PHE B N 1
ATOM 3807 C CA . PHE B 1 197 ? 25.902 20.830 14.783 1.00 65.51 197 PHE B CA 1
ATOM 3808 C C . PHE B 1 197 ? 27.406 20.578 14.950 1.00 76.16 197 PHE B C 1
ATOM 3809 O O . PHE B 1 197 ? 28.148 21.523 15.244 1.00 85.06 197 PHE B O 1
ATOM 3817 N N . ARG B 1 198 ? 27.858 19.332 14.765 1.00 77.84 198 ARG B N 1
ATOM 3818 C CA . ARG B 1 198 ? 29.290 19.065 14.681 1.00 80.83 198 ARG B CA 1
ATOM 3819 C C . ARG B 1 198 ? 29.693 18.846 13.218 1.00 80.62 198 ARG B C 1
ATOM 3820 O O . ARG B 1 198 ? 30.530 19.577 12.701 1.00 93.81 198 ARG B O 1
ATOM 3828 N N . SER B 1 209 ? 27.503 25.484 23.202 1.00 61.49 209 SER B N 1
ATOM 3829 C CA . SER B 1 209 ? 27.137 24.418 24.155 1.00 62.24 209 SER B CA 1
ATOM 3830 C C . SER B 1 209 ? 25.763 23.809 23.810 1.00 64.23 209 SER B C 1
ATOM 3831 O O . SER B 1 209 ? 24.730 24.354 24.181 1.00 58.14 209 SER B O 1
ATOM 3834 N N . PHE B 1 210 ? 25.761 22.648 23.139 1.00 73.70 210 PHE B N 1
ATOM 3835 C CA . PHE B 1 210 ? 24.527 22.011 22.632 1.00 73.78 210 PHE B CA 1
ATOM 3836 C C . PHE B 1 210 ? 24.477 20.526 23.018 1.00 71.72 210 PHE B C 1
ATOM 3837 O O . PHE B 1 210 ? 25.453 19.796 22.873 1.00 70.58 210 PHE B O 1
ATOM 3845 N N . GLY B 1 211 ? 23.295 20.097 23.474 1.00 72.02 211 GLY B N 1
ATOM 3846 C CA . GLY B 1 211 ? 23.030 18.729 23.880 1.00 68.52 211 GLY B CA 1
ATOM 3847 C C . GLY B 1 211 ? 22.426 17.898 22.760 1.00 66.70 211 GLY B C 1
ATOM 3848 O O . GLY B 1 211 ? 22.485 18.250 21.586 1.00 69.25 211 GLY B O 1
ATOM 3849 N N . GLU B 1 212 ? 21.845 16.761 23.138 1.00 67.58 212 GLU B N 1
ATOM 3850 C CA . GLU B 1 212 ? 21.261 15.836 22.183 1.00 66.88 212 GLU B CA 1
ATOM 3851 C C . GLU B 1 212 ? 19.831 16.273 21.849 1.00 62.85 212 GLU B C 1
ATOM 3852 O O . GLU B 1 212 ? 19.211 17.069 22.556 1.00 67.16 212 GLU B O 1
ATOM 3858 N N . GLY B 1 213 ? 19.310 15.722 20.755 1.00 56.91 213 GLY B N 1
ATOM 3859 C CA . GLY B 1 213 ? 17.994 16.095 20.283 1.00 56.01 213 GLY B CA 1
ATOM 3860 C C . GLY B 1 213 ? 18.019 17.411 19.528 1.00 52.22 213 GLY B C 1
ATOM 3861 O O . GLY B 1 213 ? 19.011 18.147 19.540 1.00 50.27 213 GLY B O 1
ATOM 3862 N N . CYS B 1 214 ? 16.902 17.711 18.869 1.00 49.01 214 CYS B N 1
ATOM 3863 C CA . CYS B 1 214 ? 16.818 18.863 17.999 1.00 47.39 214 CYS B CA 1
ATOM 3864 C C . CYS B 1 214 ? 15.396 19.430 18.030 1.00 45.63 214 CYS B C 1
ATOM 3865 O O . CYS B 1 214 ? 14.428 18.670 18.168 1.00 41.94 214 CYS B O 1
ATOM 3868 N N . ILE B 1 215 ? 15.303 20.768 17.941 1.00 43.21 215 ILE B N 1
ATOM 3869 C CA . ILE B 1 215 ? 14.054 21.508 17.797 1.00 41.65 215 ILE B CA 1
ATOM 3870 C C . ILE B 1 215 ? 14.043 22.088 16.385 1.00 41.61 215 ILE B C 1
ATOM 3871 O O . ILE B 1 215 ? 14.684 23.132 16.106 1.00 40.85 215 ILE B O 1
ATOM 3876 N N . TYR B 1 216 ? 13.332 21.404 15.488 1.00 42.35 216 TYR B N 1
ATOM 3877 C CA . TYR B 1 216 ? 13.334 21.736 14.077 1.00 40.34 216 TYR B CA 1
ATOM 3878 C C . TYR B 1 216 ? 12.196 22.720 13.822 1.00 43.20 216 TYR B C 1
ATOM 3879 O O . TYR B 1 216 ? 11.046 22.424 14.137 1.00 39.12 216 TYR B O 1
ATOM 3888 N N . LEU B 1 217 ? 12.525 23.907 13.301 1.00 46.70 217 LEU B N 1
ATOM 3889 C CA . LEU B 1 217 ? 11.502 24.949 13.142 1.00 41.95 217 LEU B CA 1
ATOM 3890 C C . LEU B 1 217 ? 11.475 25.422 11.699 1.00 41.30 217 LEU B C 1
ATOM 3891 O O . LEU B 1 217 ? 12.517 25.526 11.051 1.00 40.52 217 LEU B O 1
ATOM 3896 N N . ASP B 1 218 ? 10.273 25.747 11.227 1.00 42.00 218 ASP B N 1
ATOM 3897 C CA . ASP B 1 218 ? 10.121 26.423 9.951 1.00 45.30 218 ASP B CA 1
ATOM 3898 C C . ASP B 1 218 ? 10.555 27.884 10.119 1.00 44.08 218 ASP B C 1
ATOM 3899 O O . ASP B 1 218 ? 10.441 28.486 11.190 1.00 41.23 218 ASP B O 1
ATOM 3904 N N . MET B 1 219 ? 11.066 28.463 9.039 1.00 43.61 219 MET B N 1
ATOM 3905 C CA . MET B 1 219 ? 11.562 29.828 9.119 1.00 43.77 219 MET B CA 1
ATOM 3906 C C . MET B 1 219 ? 10.417 30.843 9.157 1.00 43.11 219 MET B C 1
ATOM 3907 O O . MET B 1 219 ? 10.673 31.997 9.413 1.00 45.38 219 MET B O 1
ATOM 3912 N N . ASP B 1 220 ? 9.169 30.413 8.947 1.00 46.12 220 ASP B N 1
ATOM 3913 C CA . ASP B 1 220 ? 8.032 31.323 9.064 1.00 46.92 220 ASP B CA 1
ATOM 3914 C C . ASP B 1 220 ? 7.477 31.371 10.487 1.00 41.99 220 ASP B C 1
ATOM 3915 O O . ASP B 1 220 ? 6.539 32.101 10.717 1.00 46.99 220 ASP B O 1
ATOM 3920 N N . MET B 1 221 ? 8.060 30.629 11.429 1.00 43.99 221 MET B N 1
ATOM 3921 C CA . MET B 1 221 ? 7.587 30.634 12.816 1.00 47.98 221 MET B CA 1
ATOM 3922 C C . MET B 1 221 ? 8.366 31.684 13.603 1.00 48.69 221 MET B C 1
ATOM 3923 O O . MET B 1 221 ? 9.514 32.007 13.258 1.00 50.37 221 MET B O 1
ATOM 3928 N N . ILE B 1 222 ? 7.723 32.214 14.651 1.00 46.39 222 ILE B N 1
ATOM 3929 C CA . ILE B 1 222 ? 8.186 33.421 15.351 1.00 41.74 222 ILE B CA 1
ATOM 3930 C C . ILE B 1 222 ? 8.227 33.138 16.843 1.00 39.41 222 ILE B C 1
ATOM 3931 O O . ILE B 1 222 ? 7.201 32.848 17.446 1.00 49.56 222 ILE B O 1
ATOM 3936 N N . LEU B 1 223 ? 9.416 33.255 17.439 1.00 39.95 223 LEU B N 1
ATOM 3937 C CA . LEU B 1 223 ? 9.533 33.105 18.885 1.00 41.21 223 LEU B CA 1
ATOM 3938 C C . LEU B 1 223 ? 9.201 34.446 19.558 1.00 46.89 223 LEU B C 1
ATOM 3939 O O . LEU B 1 223 ? 9.599 35.528 19.086 1.00 43.22 223 LEU B O 1
ATOM 3944 N N . THR B 1 224 ? 8.437 34.367 20.655 1.00 49.00 224 THR B N 1
ATOM 3945 C CA . THR B 1 224 ? 8.023 35.546 21.427 1.00 45.45 224 THR B CA 1
ATOM 3946 C C . THR B 1 224 ? 8.468 35.442 22.886 1.00 47.17 224 THR B C 1
ATOM 3947 O O . THR B 1 224 ? 7.896 36.097 23.746 1.00 53.27 224 THR B O 1
ATOM 3951 N N . GLY B 1 225 ? 9.524 34.671 23.133 1.00 45.35 225 GLY B N 1
ATOM 3952 C CA . GLY B 1 225 ? 10.010 34.398 24.462 1.00 48.07 225 GLY B CA 1
ATOM 3953 C C . GLY B 1 225 ? 10.633 33.016 24.518 1.00 50.26 225 GLY B C 1
ATOM 3954 O O . GLY B 1 225 ? 10.425 32.204 23.622 1.00 49.45 225 GLY B O 1
ATOM 3955 N N . LYS B 1 226 ? 11.396 32.750 25.581 1.00 51.84 226 LYS B N 1
ATOM 3956 C CA . LYS B 1 226 ? 12.168 31.534 25.682 1.00 53.46 226 LYS B CA 1
ATOM 3957 C C . LYS B 1 226 ? 11.239 30.317 25.601 1.00 54.36 226 LYS B C 1
ATOM 3958 O O . LYS B 1 226 ? 10.041 30.401 25.847 1.00 53.70 226 LYS B O 1
ATOM 3964 N N . LEU B 1 227 ? 11.823 29.172 25.249 1.00 54.83 227 LEU B N 1
ATOM 3965 C CA . LEU B 1 227 ? 11.044 27.951 25.080 1.00 57.91 227 LEU B CA 1
ATOM 3966 C C . LEU B 1 227 ? 11.027 27.109 26.360 1.00 58.52 227 LEU B C 1
ATOM 3967 O O . LEU B 1 227 ? 10.042 26.423 26.613 1.00 66.65 227 LEU B O 1
ATOM 3972 N N . GLY B 1 228 ? 12.111 27.130 27.135 1.00 58.79 228 GLY B N 1
ATOM 3973 C CA . GLY B 1 228 ? 12.199 26.305 28.323 1.00 57.58 228 GLY B CA 1
ATOM 3974 C C . GLY B 1 228 ? 12.384 24.846 27.950 1.00 59.08 228 GLY B C 1
ATOM 3975 O O . GLY B 1 228 ? 13.070 24.526 26.983 1.00 59.15 228 GLY B O 1
ATOM 3976 N N . THR B 1 229 ? 11.780 23.963 28.744 1.00 60.69 229 THR B N 1
ATOM 3977 C CA . THR B 1 229 ? 11.892 22.532 28.555 1.00 59.47 229 THR B CA 1
ATOM 3978 C C . THR B 1 229 ? 10.595 22.004 27.944 1.00 58.55 229 THR B C 1
ATOM 3979 O O . THR B 1 229 ? 9.502 22.423 28.320 1.00 55.25 229 THR B O 1
ATOM 3983 N N . ILE B 1 230 ? 10.737 21.080 26.991 1.00 59.02 230 ILE B N 1
ATOM 3984 C CA . ILE B 1 230 ? 9.600 20.563 26.237 1.00 57.54 230 ILE B CA 1
ATOM 3985 C C . ILE B 1 230 ? 9.482 19.060 26.493 1.00 57.72 230 ILE B C 1
ATOM 3986 O O . ILE B 1 230 ? 10.486 18.365 26.633 1.00 57.11 230 ILE B O 1
ATOM 3991 N N . TYR B 1 231 ? 8.236 18.585 26.544 1.00 62.48 231 TYR B N 1
ATOM 3992 C CA . TYR B 1 231 ? 7.935 17.182 26.782 1.00 67.58 231 TYR B CA 1
ATOM 3993 C C . TYR B 1 231 ? 7.232 16.593 25.560 1.00 63.61 231 TYR B C 1
ATOM 3994 O O . TYR B 1 231 ? 6.343 17.213 25.001 1.00 60.89 231 TYR B O 1
ATOM 4003 N N . ALA B 1 232 ? 7.662 15.397 25.145 1.00 59.46 232 ALA B N 1
ATOM 4004 C CA . ALA B 1 232 ? 7.156 14.801 23.913 1.00 56.69 232 ALA B CA 1
ATOM 4005 C C . ALA B 1 232 ? 7.016 13.285 24.058 1.00 59.69 232 ALA B C 1
ATOM 4006 O O . ALA B 1 232 ? 7.898 12.604 24.594 1.00 52.50 232 ALA B O 1
ATOM 4008 N N . PRO B 1 233 ? 5.913 12.711 23.533 1.00 55.27 233 PRO B N 1
ATOM 4009 C CA . PRO B 1 233 ? 5.684 11.274 23.626 1.00 56.95 233 PRO B CA 1
ATOM 4010 C C . PRO B 1 233 ? 6.817 10.487 22.957 1.00 53.49 233 PRO B C 1
ATOM 4011 O O . PRO B 1 233 ? 7.115 10.689 21.786 1.00 57.35 233 PRO B O 1
ATOM 4015 N N . ASP B 1 234 ? 7.466 9.632 23.742 1.00 56.93 234 ASP B N 1
ATOM 4016 C CA . ASP B 1 234 ? 8.644 8.894 23.310 1.00 57.74 234 ASP B CA 1
ATOM 4017 C C . ASP B 1 234 ? 9.739 9.844 22.825 1.00 51.24 234 ASP B C 1
ATOM 4018 O O . ASP B 1 234 ? 10.695 9.407 22.175 1.00 52.87 234 ASP B O 1
ATOM 4023 N N . GLY B 1 235 ? 9.609 11.134 23.153 1.00 51.23 235 GLY B N 1
ATOM 4024 C CA . GLY B 1 235 ? 10.598 12.133 22.763 1.00 53.62 235 GLY B CA 1
ATOM 4025 C C . GLY B 1 235 ? 10.516 12.538 21.297 1.00 49.78 235 GLY B C 1
ATOM 4026 O O . GLY B 1 235 ? 11.535 12.925 20.719 1.00 42.28 235 GLY B O 1
ATOM 4027 N N . ILE B 1 236 ? 9.317 12.460 20.698 1.00 48.35 236 ILE B N 1
ATOM 4028 C CA . ILE B 1 236 ? 9.087 13.003 19.359 1.00 48.16 236 ILE B CA 1
ATOM 4029 C C . ILE B 1 236 ? 7.713 13.671 19.329 1.00 51.48 236 ILE B C 1
ATOM 4030 O O . ILE B 1 236 ? 6.750 13.118 19.838 1.00 49.77 236 ILE B O 1
ATOM 4035 N N . SER B 1 237 ? 7.670 14.876 18.736 1.00 58.71 237 SER B N 1
ATOM 4036 C CA . SER B 1 237 ? 6.438 15.662 18.520 1.00 59.16 237 SER B CA 1
ATOM 4037 C C . SER B 1 237 ? 6.494 16.334 17.144 1.00 54.10 237 SER B C 1
ATOM 4038 O O . SER B 1 237 ? 7.567 16.555 16.579 1.00 49.09 237 SER B O 1
ATOM 4041 N N . MET B 1 238 ? 5.306 16.634 16.612 1.00 53.72 238 MET B N 1
ATOM 4042 C CA . MET B 1 238 ? 5.153 17.225 15.297 1.00 52.59 238 MET B CA 1
ATOM 4043 C C . MET B 1 238 ? 4.142 18.360 15.423 1.00 55.26 238 MET B C 1
ATOM 4044 O O . MET B 1 238 ? 3.268 18.329 16.304 1.00 58.43 238 MET B O 1
ATOM 4049 N N . HIS B 1 239 ? 4.288 19.368 14.558 1.00 55.77 239 HIS B N 1
ATOM 4050 C CA . HIS B 1 239 ? 3.321 20.449 14.478 1.00 53.94 239 HIS B CA 1
ATOM 4051 C C . HIS B 1 239 ? 2.087 19.961 13.725 1.00 50.36 239 HIS B C 1
ATOM 4052 O O . HIS B 1 239 ? 2.222 19.386 12.638 1.00 50.60 239 HIS B O 1
ATOM 4059 N N . VAL B 1 240 ? 0.903 20.187 14.303 1.00 49.80 240 VAL B N 1
ATOM 4060 C CA . VAL B 1 240 ? -0.344 20.009 13.574 1.00 54.80 240 VAL B CA 1
ATOM 4061 C C . VAL B 1 240 ? -1.042 21.371 13.454 1.00 58.74 240 VAL B C 1
ATOM 4062 O O . VAL B 1 240 ? -1.121 22.127 14.431 1.00 61.51 240 VAL B O 1
ATOM 4066 N N . ASP B 1 241 ? -1.528 21.671 12.246 1.00 61.49 241 ASP B N 1
ATOM 4067 C CA . ASP B 1 241 ? -2.253 22.898 11.942 1.00 60.18 241 ASP B CA 1
ATOM 4068 C C . ASP B 1 241 ? -3.715 22.735 12.364 1.00 62.49 241 ASP B C 1
ATOM 4069 O O . ASP B 1 241 ? -4.320 21.683 12.140 1.00 65.08 241 ASP B O 1
ATOM 4074 N N . ARG B 1 242 ? -4.268 23.795 12.964 1.00 66.97 242 ARG B N 1
ATOM 4075 C CA . ARG B 1 242 ? -5.671 23.825 13.396 1.00 68.25 242 ARG B CA 1
ATOM 4076 C C . ARG B 1 242 ? -6.324 25.142 12.961 1.00 65.76 242 ARG B C 1
ATOM 4077 O O . ARG B 1 242 ? -6.865 25.250 11.870 1.00 68.75 242 ARG B O 1
ATOM 4085 N N . SER B 1 246 ? -10.588 22.173 10.157 1.00 76.95 246 SER B N 1
ATOM 4086 C CA . SER B 1 246 ? -9.539 21.298 9.611 1.00 78.67 246 SER B CA 1
ATOM 4087 C C . SER B 1 246 ? -8.363 21.140 10.595 1.00 77.69 246 SER B C 1
ATOM 4088 O O . SER B 1 246 ? -8.002 22.054 11.350 1.00 80.69 246 SER B O 1
ATOM 4091 N N . VAL B 1 247 ? -7.766 19.942 10.576 1.00 71.80 247 VAL B N 1
ATOM 4092 C CA . VAL B 1 247 ? -6.624 19.602 11.400 1.00 68.67 247 VAL B CA 1
ATOM 4093 C C . VAL B 1 247 ? -5.656 18.782 10.541 1.00 66.27 247 VAL B C 1
ATOM 4094 O O . VAL B 1 247 ? -6.054 17.780 9.952 1.00 70.54 247 VAL B O 1
ATOM 4098 N N . ASN B 1 248 ? -4.389 19.210 10.487 1.00 60.23 248 ASN B N 1
ATOM 4099 C CA . ASN B 1 248 ? -3.412 18.632 9.558 1.00 61.23 248 ASN B CA 1
ATOM 4100 C C . ASN B 1 248 ? -2.022 18.573 10.206 1.00 57.66 248 ASN B C 1
ATOM 4101 O O . ASN B 1 248 ? -1.530 19.566 10.733 1.00 54.87 248 ASN B O 1
ATOM 4106 N N . ILE B 1 249 ? -1.393 17.399 10.142 1.00 54.15 249 ILE B N 1
ATOM 4107 C CA . ILE B 1 249 ? -0.009 17.222 10.564 1.00 56.02 249 ILE B CA 1
ATOM 4108 C C . ILE B 1 249 ? 0.910 17.791 9.480 1.00 53.90 249 ILE B C 1
ATOM 4109 O O . ILE B 1 249 ? 0.809 17.411 8.314 1.00 45.32 249 ILE B O 1
ATOM 4114 N N . GLU B 1 250 ? 1.829 18.677 9.880 1.00 58.94 250 GLU B N 1
ATOM 4115 C CA . GLU B 1 250 ? 2.847 19.163 8.946 1.00 62.35 250 GLU B CA 1
ATOM 4116 C C . GLU B 1 250 ? 4.240 18.845 9.490 1.00 59.80 250 GLU B C 1
ATOM 4117 O O . GLU B 1 250 ? 4.450 18.719 10.704 1.00 59.83 250 GLU B O 1
ATOM 4123 N N . ASN B 1 251 ? 5.187 18.741 8.556 1.00 55.70 251 ASN B N 1
ATOM 4124 C CA . ASN B 1 251 ? 6.589 18.552 8.856 1.00 57.94 251 ASN B CA 1
ATOM 4125 C C . ASN B 1 251 ? 7.296 19.893 9.123 1.00 57.58 251 ASN B C 1
ATOM 4126 O O . ASN B 1 251 ? 8.529 19.928 9.175 1.00 57.37 251 ASN B O 1
ATOM 4131 N N . SER B 1 252 ? 6.526 20.969 9.328 1.00 60.63 252 SER B N 1
ATOM 4132 C CA . SER B 1 252 ? 7.074 22.322 9.542 1.00 64.19 252 SER B CA 1
ATOM 4133 C C . SER B 1 252 ? 7.856 22.406 10.859 1.00 66.28 252 SER B C 1
ATOM 4134 O O . SER B 1 252 ? 8.904 23.049 10.903 1.00 75.96 252 SER B O 1
ATOM 4137 N N . ALA B 1 253 ? 7.339 21.782 11.922 1.00 61.93 253 ALA B N 1
ATOM 4138 C CA . ALA B 1 253 ? 8.049 21.703 13.203 1.00 57.76 253 ALA B CA 1
ATOM 4139 C C . ALA B 1 253 ? 8.197 20.226 13.604 1.00 61.85 253 ALA B C 1
ATOM 4140 O O . ALA B 1 253 ? 7.238 19.458 13.498 1.00 61.97 253 ALA B O 1
ATOM 4142 N N . ILE B 1 254 ? 9.402 19.833 14.035 1.00 52.80 254 ILE B N 1
ATOM 4143 C CA . ILE B 1 254 ? 9.648 18.495 14.568 1.00 50.92 254 ILE B CA 1
ATOM 4144 C C . ILE B 1 254 ? 10.564 18.603 15.796 1.00 47.91 254 ILE B C 1
ATOM 4145 O O . ILE B 1 254 ? 11.589 19.269 15.737 1.00 41.76 254 ILE B O 1
ATOM 4150 N N . ILE B 1 255 ? 10.184 17.931 16.891 1.00 47.26 255 ILE B N 1
ATOM 4151 C CA . ILE B 1 255 ? 10.992 17.878 18.119 1.00 51.43 255 ILE B CA 1
ATOM 4152 C C . ILE B 1 255 ? 11.390 16.424 18.389 1.00 54.49 255 ILE B C 1
ATOM 4153 O O . ILE B 1 255 ? 10.527 15.571 18.594 1.00 51.20 255 ILE B O 1
ATOM 4158 N N . VAL B 1 256 ? 12.696 16.150 18.406 1.00 49.45 256 VAL B N 1
ATOM 4159 C CA . VAL B 1 256 ? 13.196 14.840 18.803 1.00 46.02 256 VAL B CA 1
ATOM 4160 C C . VAL B 1 256 ? 14.207 15.018 19.932 1.00 47.44 256 VAL B C 1
ATOM 4161 O O . VAL B 1 256 ? 14.958 16.007 19.967 1.00 41.84 256 VAL B O 1
ATOM 4165 N N . ASN B 1 257 ? 14.207 14.042 20.848 1.00 47.50 257 ASN B N 1
ATOM 4166 C CA . ASN B 1 257 ? 14.977 14.100 22.088 1.00 50.11 257 ASN B CA 1
ATOM 4167 C C . ASN B 1 257 ? 16.363 13.456 21.937 1.00 50.05 257 ASN B C 1
ATOM 4168 O O . ASN B 1 257 ? 17.156 13.525 22.867 1.00 48.98 257 ASN B O 1
ATOM 4173 N N . ARG B 1 258 ? 16.644 12.826 20.793 1.00 49.62 258 ARG B N 1
ATOM 4174 C CA . ARG B 1 258 ? 17.911 12.125 20.595 1.00 52.56 258 ARG B CA 1
ATOM 4175 C C . ARG B 1 258 ? 18.110 11.882 19.103 1.00 50.43 258 ARG B C 1
ATOM 4176 O O . ARG B 1 258 ? 17.148 11.869 18.329 1.00 45.33 258 ARG B O 1
ATOM 4184 N N . SER B 1 259 ? 19.365 11.650 18.719 1.00 46.02 259 SER B N 1
ATOM 4185 C CA . SER B 1 259 ? 19.666 11.324 17.356 1.00 47.99 259 SER B CA 1
ATOM 4186 C C . SER B 1 259 ? 19.191 9.892 17.043 1.00 51.66 259 SER B C 1
ATOM 4187 O O . SER B 1 259 ? 18.848 9.116 17.947 1.00 57.48 259 SER B O 1
ATOM 4190 N N . ASN B 1 260 ? 19.100 9.582 15.743 1.00 50.06 260 ASN B N 1
ATOM 4191 C CA . ASN B 1 260 ? 18.707 8.252 15.202 1.00 53.77 260 ASN B CA 1
ATOM 4192 C C . ASN B 1 260 ? 17.401 7.739 15.823 1.00 50.42 260 ASN B C 1
ATOM 4193 O O . ASN B 1 260 ? 17.257 6.557 16.067 1.00 51.27 260 ASN B O 1
ATOM 4198 N N . HIS B 1 261 ? 16.437 8.628 16.036 1.00 45.76 261 HIS B N 1
ATOM 4199 C CA . HIS B 1 261 ? 15.164 8.247 16.621 1.00 50.23 261 HIS B CA 1
ATOM 4200 C C . HIS B 1 261 ? 14.541 7.105 15.822 1.00 54.51 261 HIS B C 1
ATOM 4201 O O . HIS B 1 261 ? 14.525 7.139 14.589 1.00 51.56 261 HIS B O 1
ATOM 4208 N N . PRO B 1 262 ? 13.968 6.085 16.505 1.00 64.93 262 PRO B N 1
ATOM 4209 C CA . PRO B 1 262 ? 13.324 4.974 15.809 1.00 63.01 262 PRO B CA 1
ATOM 4210 C C . PRO B 1 262 ? 12.220 5.394 14.822 1.00 59.74 262 PRO B C 1
ATOM 4211 O O . PRO B 1 262 ? 12.142 4.821 13.730 1.00 54.22 262 PRO B O 1
ATOM 4215 N N . ALA B 1 263 ? 11.377 6.366 15.194 1.00 57.68 263 ALA B N 1
ATOM 4216 C CA . ALA B 1 263 ? 10.286 6.794 14.300 1.00 56.54 263 ALA B CA 1
ATOM 4217 C C . ALA B 1 263 ? 10.857 7.383 12.998 1.00 53.30 263 ALA B C 1
ATOM 4218 O O . ALA B 1 263 ? 10.299 7.210 11.912 1.00 47.14 263 ALA B O 1
ATOM 4220 N N . LEU B 1 264 ? 12.004 8.047 13.097 1.00 56.05 264 LEU B N 1
ATOM 4221 C CA . LEU B 1 264 ? 12.655 8.590 11.902 1.00 55.30 264 LEU B CA 1
ATOM 4222 C C . LEU B 1 264 ? 13.468 7.511 11.180 1.00 56.16 264 LEU B C 1
ATOM 4223 O O . LEU B 1 264 ? 13.677 7.643 9.962 1.00 46.08 264 LEU B O 1
ATOM 4228 N N . LEU B 1 265 ? 13.928 6.473 11.901 1.00 54.59 265 LEU B N 1
ATOM 4229 C CA . LEU B 1 265 ? 14.577 5.331 11.239 1.00 51.43 265 LEU B CA 1
ATOM 4230 C C . LEU B 1 265 ? 13.597 4.640 10.284 1.00 47.61 265 LEU B C 1
ATOM 4231 O O . LEU B 1 265 ? 13.992 4.202 9.206 1.00 41.85 265 LEU B O 1
ATOM 4236 N N . GLU B 1 266 ? 12.319 4.589 10.670 1.00 44.67 266 GLU B N 1
ATOM 4237 C CA . GLU B 1 266 ? 11.266 4.102 9.783 1.00 50.72 266 GLU B CA 1
ATOM 4238 C C . GLU B 1 266 ? 11.195 4.927 8.491 1.00 49.76 266 GLU B C 1
ATOM 4239 O O . GLU B 1 266 ? 10.991 4.382 7.397 1.00 48.06 266 GLU B O 1
ATOM 4245 N N . GLY B 1 267 ? 11.361 6.244 8.616 1.00 51.51 267 GLY B N 1
ATOM 4246 C CA . GLY B 1 267 ? 11.372 7.123 7.464 1.00 48.62 267 GLY B CA 1
ATOM 4247 C C . GLY B 1 267 ? 12.494 6.781 6.507 1.00 48.67 267 GLY B C 1
ATOM 4248 O O . GLY B 1 267 ? 12.296 6.801 5.296 1.00 54.90 267 GLY B O 1
ATOM 4249 N N . LEU B 1 268 ? 13.683 6.479 7.047 1.00 51.01 268 LEU B N 1
ATOM 4250 C CA . LEU B 1 268 ? 14.832 6.098 6.206 1.00 51.09 268 LEU B CA 1
ATOM 4251 C C . LEU B 1 268 ? 14.536 4.784 5.457 1.00 54.24 268 LEU B C 1
ATOM 4252 O O . LEU B 1 268 ? 15.062 4.581 4.367 1.00 48.74 268 LEU B O 1
ATOM 4257 N N . SER B 1 269 ? 13.694 3.911 6.029 1.00 58.86 269 SER B N 1
ATOM 4258 C CA . SER B 1 269 ? 13.275 2.677 5.334 1.00 61.25 269 SER B CA 1
ATOM 4259 C C . SER B 1 269 ? 12.509 3.032 4.052 1.00 60.17 269 SER B C 1
ATOM 4260 O O . SER B 1 269 ? 12.907 2.625 2.947 1.00 54.21 269 SER B O 1
ATOM 4263 N N . PHE B 1 270 ? 11.423 3.801 4.202 1.00 56.29 270 PHE B N 1
ATOM 4264 C CA . PHE B 1 270 ? 10.629 4.218 3.043 1.00 56.52 270 PHE B CA 1
ATOM 4265 C C . PHE B 1 270 ? 11.534 4.863 1.986 1.00 55.52 270 PHE B C 1
ATOM 4266 O O . PHE B 1 270 ? 11.511 4.478 0.827 1.00 54.46 270 PHE B O 1
ATOM 4274 N N . MET B 1 271 ? 12.348 5.827 2.412 1.00 59.83 271 MET B N 1
ATOM 4275 C CA . MET B 1 271 ? 13.288 6.508 1.533 1.00 61.18 271 MET B CA 1
ATOM 4276 C C . MET B 1 271 ? 14.225 5.506 0.845 1.00 60.85 271 MET B C 1
ATOM 4277 O O . MET B 1 271 ? 14.595 5.719 -0.301 1.00 63.49 271 MET B O 1
ATOM 4282 N N . HIS B 1 272 ? 14.617 4.434 1.544 1.00 62.04 272 HIS B N 1
ATOM 4283 C CA . HIS B 1 272 ? 15.547 3.455 0.983 1.00 58.70 272 HIS B CA 1
ATOM 4284 C C . HIS B 1 272 ? 14.852 2.442 0.061 1.00 60.03 272 HIS B C 1
ATOM 4285 O O . HIS B 1 272 ? 15.541 1.690 -0.623 1.00 59.07 272 HIS B O 1
ATOM 4292 N N . SER B 1 273 ? 13.514 2.419 0.034 1.00 58.60 273 SER B N 1
ATOM 4293 C CA . SER B 1 273 ? 12.775 1.446 -0.785 1.00 59.76 273 SER B CA 1
ATOM 4294 C C . SER B 1 273 ? 12.590 1.946 -2.228 1.00 64.47 273 SER B C 1
ATOM 4295 O O . SER B 1 273 ? 12.349 1.142 -3.123 1.00 70.70 273 SER B O 1
ATOM 4298 N N . LYS B 1 274 ? 12.668 3.262 -2.444 1.00 64.87 274 LYS B N 1
ATOM 4299 C CA . LYS B 1 274 ? 12.451 3.858 -3.765 1.00 63.54 274 LYS B CA 1
ATOM 4300 C C . LYS B 1 274 ? 13.757 4.471 -4.264 1.00 61.83 274 LYS B C 1
ATOM 4301 O O . LYS B 1 274 ? 14.676 4.734 -3.497 1.00 61.25 274 LYS B O 1
ATOM 4307 N N . VAL B 1 275 ? 13.819 4.697 -5.573 1.00 61.03 275 VAL B N 1
ATOM 4308 C CA . VAL B 1 275 ? 14.910 5.436 -6.169 1.00 62.56 275 VAL B CA 1
ATOM 4309 C C . VAL B 1 275 ? 14.551 6.924 -6.209 1.00 62.26 275 VAL B C 1
ATOM 4310 O O . VAL B 1 275 ? 15.343 7.759 -5.816 1.00 74.20 275 VAL B O 1
ATOM 4314 N N . ASP B 1 276 ? 13.359 7.248 -6.715 1.00 63.73 276 ASP B N 1
ATOM 4315 C CA . ASP B 1 276 ? 12.892 8.620 -6.771 1.00 64.00 276 ASP B CA 1
ATOM 4316 C C . ASP B 1 276 ? 11.486 8.708 -6.174 1.00 64.93 276 ASP B C 1
ATOM 4317 O O . ASP B 1 276 ? 10.536 8.209 -6.764 1.00 74.61 276 ASP B O 1
ATOM 4322 N N . ALA B 1 277 ? 11.367 9.378 -5.024 1.00 58.47 277 ALA B N 1
ATOM 4323 C CA . ALA B 1 277 ? 10.077 9.604 -4.382 1.00 59.58 277 ALA B CA 1
ATOM 4324 C C . ALA B 1 277 ? 9.260 10.635 -5.180 1.00 58.99 277 ALA B C 1
ATOM 4325 O O . ALA B 1 277 ? 9.728 11.744 -5.456 1.00 54.53 277 ALA B O 1
ATOM 4327 N N . HIS B 1 278 ? 8.020 10.266 -5.519 1.00 57.93 278 HIS B N 1
ATOM 4328 C CA . HIS B 1 278 ? 7.085 11.172 -6.185 1.00 59.93 278 HIS B CA 1
ATOM 4329 C C . HIS B 1 278 ? 6.677 12.303 -5.247 1.00 63.77 278 HIS B C 1
ATOM 4330 O O . HIS B 1 278 ? 6.767 12.173 -4.028 1.00 66.01 278 HIS B O 1
ATOM 4337 N N . PRO B 1 279 ? 6.215 13.454 -5.777 1.00 64.60 279 PRO B N 1
ATOM 4338 C CA . PRO B 1 279 ? 5.610 14.469 -4.924 1.00 69.80 279 PRO B CA 1
ATOM 4339 C C . PRO B 1 279 ? 4.541 13.867 -4.002 1.00 75.47 279 PRO B C 1
ATOM 4340 O O . PRO B 1 279 ? 3.839 12.914 -4.381 1.00 72.02 279 PRO B O 1
ATOM 4344 N N . TYR B 1 280 ? 4.469 14.425 -2.786 1.00 80.53 280 TYR B N 1
ATOM 4345 C CA . TYR B 1 280 ? 3.499 14.057 -1.733 1.00 87.59 280 TYR B CA 1
ATOM 4346 C C . TYR B 1 280 ? 3.856 12.727 -1.046 1.00 83.51 280 TYR B C 1
ATOM 4347 O O . TYR B 1 280 ? 3.106 12.297 -0.166 1.00 80.70 280 TYR B O 1
ATOM 4356 N N . TYR B 1 281 ? 4.965 12.072 -1.419 1.00 76.03 281 TYR B N 1
ATOM 4357 C CA . TYR B 1 281 ? 5.196 10.709 -0.930 1.00 71.48 281 TYR B CA 1
ATOM 4358 C C . TYR B 1 281 ? 5.431 10.695 0.592 1.00 67.91 281 TYR B C 1
ATOM 4359 O O . TYR B 1 281 ? 4.958 9.791 1.285 1.00 62.08 281 TYR B O 1
ATOM 4368 N N . ASP B 1 282 ? 6.170 11.693 1.092 1.00 57.24 282 ASP B N 1
ATOM 4369 C CA . ASP B 1 282 ? 6.323 11.964 2.529 1.00 57.69 282 ASP B CA 1
ATOM 4370 C C . ASP B 1 282 ? 6.806 10.712 3.279 1.00 57.96 282 ASP B C 1
ATOM 4371 O O . ASP B 1 282 ? 6.061 10.085 4.049 1.00 53.51 282 ASP B O 1
ATOM 4376 N N . GLY B 1 283 ? 8.077 10.376 3.057 1.00 51.69 283 GLY B N 1
ATOM 4377 C CA . GLY B 1 283 ? 8.728 9.286 3.739 1.00 54.02 283 GLY B CA 1
ATOM 4378 C C . GLY B 1 283 ? 8.811 9.508 5.246 1.00 51.45 283 GLY B C 1
ATOM 4379 O O . GLY B 1 283 ? 8.784 8.542 6.034 1.00 47.88 283 GLY B O 1
ATOM 4380 N N . LEU B 1 284 ? 8.936 10.766 5.671 1.00 50.07 284 LEU B N 1
ATOM 4381 C CA . LEU B 1 284 ? 9.082 11.034 7.091 1.00 53.86 284 LEU B CA 1
ATOM 4382 C C . LEU B 1 284 ? 7.755 10.753 7.815 1.00 55.43 284 LEU B C 1
ATOM 4383 O O . LEU B 1 284 ? 7.740 10.038 8.832 1.00 54.83 284 LEU B O 1
ATOM 4388 N N . GLY B 1 285 ? 6.651 11.328 7.319 1.00 53.60 285 GLY B N 1
ATOM 4389 C CA . GLY B 1 285 ? 5.359 11.149 7.969 1.00 55.45 285 GLY B CA 1
ATOM 4390 C C . GLY B 1 285 ? 4.954 9.683 8.019 1.00 60.76 285 GLY B C 1
ATOM 4391 O O . GLY B 1 285 ? 4.450 9.217 9.044 1.00 58.20 285 GLY B O 1
ATOM 4392 N N . LYS B 1 286 ? 5.169 8.956 6.911 1.00 63.62 286 LYS B N 1
ATOM 4393 C CA . LYS B 1 286 ? 4.825 7.531 6.838 1.00 62.96 286 LYS B CA 1
ATOM 4394 C C . LYS B 1 286 ? 5.518 6.773 7.976 1.00 61.56 286 LYS B C 1
ATOM 4395 O O . LYS B 1 286 ? 4.880 6.020 8.699 1.00 55.34 286 LYS B O 1
ATOM 4401 N N . GLY B 1 287 ? 6.826 6.995 8.129 1.00 62.02 287 GLY B N 1
ATOM 4402 C CA . GLY B 1 287 ? 7.618 6.313 9.149 1.00 62.10 287 GLY B CA 1
ATOM 4403 C C . GLY B 1 287 ? 7.124 6.589 10.566 1.00 63.20 287 GLY B C 1
ATOM 4404 O O . GLY B 1 287 ? 7.046 5.665 11.401 1.00 58.31 287 GLY B O 1
ATOM 4405 N N . VAL B 1 288 ? 6.786 7.850 10.851 1.00 52.45 288 VAL B N 1
ATOM 4406 C CA . VAL B 1 288 ? 6.353 8.229 12.182 1.00 52.45 288 VAL B CA 1
ATOM 4407 C C . VAL B 1 288 ? 4.993 7.589 12.483 1.00 50.47 288 VAL B C 1
ATOM 4408 O O . VAL B 1 288 ? 4.807 6.980 13.533 1.00 54.63 288 VAL B O 1
ATOM 4412 N N . LYS B 1 289 ? 4.039 7.741 11.565 1.00 46.93 289 LYS B N 1
ATOM 4413 C CA . LYS B 1 289 ? 2.746 7.083 11.702 1.00 54.41 289 LYS B CA 1
ATOM 4414 C C . LYS B 1 289 ? 2.924 5.575 11.930 1.00 53.71 289 LYS B C 1
ATOM 4415 O O . LYS B 1 289 ? 2.246 4.999 12.779 1.00 51.31 289 LYS B O 1
ATOM 4421 N N . LYS B 1 290 ? 3.840 4.943 11.194 1.00 54.19 290 LYS B N 1
ATOM 4422 C CA . LYS B 1 290 ? 4.011 3.501 11.294 1.00 61.59 290 LYS B CA 1
ATOM 4423 C C . LYS B 1 290 ? 4.664 3.124 12.634 1.00 64.15 290 LYS B C 1
ATOM 4424 O O . LYS B 1 290 ? 4.314 2.099 13.220 1.00 58.19 290 LYS B O 1
ATOM 4430 N N . TYR B 1 291 ? 5.600 3.949 13.117 1.00 64.96 291 TYR B N 1
ATOM 4431 C CA . TYR B 1 291 ? 6.211 3.720 14.427 1.00 61.07 291 TYR B CA 1
ATOM 4432 C C . TYR B 1 291 ? 5.143 3.698 15.535 1.00 58.76 291 TYR B C 1
ATOM 4433 O O . TYR B 1 291 ? 5.230 2.914 16.470 1.00 60.42 291 TYR B O 1
ATOM 4442 N N . PHE B 1 292 ? 4.141 4.573 15.442 1.00 54.19 292 PHE B N 1
ATOM 4443 C CA . PHE B 1 292 ? 3.118 4.659 16.473 1.00 60.40 292 PHE B CA 1
ATOM 4444 C C . PHE B 1 292 ? 1.872 3.845 16.120 1.00 58.48 292 PHE B C 1
ATOM 4445 O O . PHE B 1 292 ? 0.836 3.977 16.784 1.00 52.09 292 PHE B O 1
ATOM 4453 N N . ASN B 1 293 ? 1.976 3.015 15.080 1.00 59.00 293 ASN B N 1
ATOM 4454 C CA . ASN B 1 293 ? 0.879 2.158 14.644 1.00 62.60 293 ASN B CA 1
ATOM 4455 C C . ASN B 1 293 ? -0.361 3.012 14.342 1.00 63.81 293 ASN B C 1
ATOM 4456 O O . ASN B 1 293 ? -1.494 2.633 14.688 1.00 63.59 293 ASN B O 1
ATOM 4461 N N . PHE B 1 294 ? -0.146 4.171 13.705 1.00 56.87 294 PHE B N 1
ATOM 4462 C CA . PHE B 1 294 ? -1.258 4.923 13.130 1.00 55.61 294 PHE B CA 1
ATOM 4463 C C . PHE B 1 294 ? -1.438 4.475 11.675 1.00 52.20 294 PHE B C 1
ATOM 4464 O O . PHE B 1 294 ? -0.515 4.570 10.881 1.00 54.17 294 PHE B O 1
ATOM 4472 N N . THR B 1 295 ? -2.637 3.969 11.379 1.00 52.24 295 THR B N 1
ATOM 4473 C CA . THR B 1 295 ? -3.039 3.397 10.096 1.00 54.09 295 THR B CA 1
ATOM 4474 C C . THR B 1 295 ? -4.076 4.304 9.442 1.00 51.49 295 THR B C 1
ATOM 4475 O O . THR B 1 295 ? -4.682 5.144 10.106 1.00 47.92 295 THR B O 1
ATOM 4479 N N . PRO B 1 296 ? -4.301 4.173 8.114 1.00 55.89 296 PRO B N 1
ATOM 4480 C CA . PRO B 1 296 ? -5.365 4.925 7.449 1.00 53.63 296 PRO B CA 1
ATOM 4481 C C . PRO B 1 296 ? -6.737 4.793 8.128 1.00 54.65 296 PRO B C 1
ATOM 4482 O O . PRO B 1 296 ? -7.633 5.604 7.860 1.00 50.01 296 PRO B O 1
ATOM 4486 N N . LEU B 1 297 ? -6.867 3.797 9.021 1.00 58.70 297 LEU B N 1
ATOM 4487 C CA . LEU B 1 297 ? -8.142 3.412 9.648 1.00 56.65 297 LEU B CA 1
ATOM 4488 C C . LEU B 1 297 ? -8.276 3.927 11.092 1.00 54.40 297 LEU B C 1
ATOM 4489 O O . LEU B 1 297 ? -9.411 4.019 11.587 1.00 48.52 297 LEU B O 1
ATOM 4494 N N . HIS B 1 298 ? -7.157 4.214 11.772 1.00 52.95 298 HIS B N 1
ATOM 4495 C CA . HIS B 1 298 ? -7.180 4.862 13.087 1.00 52.63 298 HIS B CA 1
ATOM 4496 C C . HIS B 1 298 ? -7.817 6.259 12.998 1.00 52.05 298 HIS B C 1
ATOM 4497 O O . HIS B 1 298 ? -8.215 6.720 11.922 1.00 44.69 298 HIS B O 1
ATOM 4504 N N . ASN B 1 299 ? -7.902 6.914 14.158 1.00 53.23 299 ASN B N 1
ATOM 4505 C CA . ASN B 1 299 ? -8.514 8.223 14.329 1.00 57.40 299 ASN B CA 1
ATOM 4506 C C . ASN B 1 299 ? -7.439 9.306 14.132 1.00 54.83 299 ASN B C 1
ATOM 4507 O O . ASN B 1 299 ? -6.487 9.388 14.899 1.00 45.31 299 ASN B O 1
ATOM 4512 N N . TYR B 1 300 ? -7.617 10.153 13.118 1.00 56.19 300 TYR B N 1
ATOM 4513 C CA . TYR B 1 300 ? -6.602 11.147 12.762 1.00 56.71 300 TYR B CA 1
ATOM 4514 C C . TYR B 1 300 ? -6.530 12.275 13.800 1.00 56.01 300 TYR B C 1
ATOM 4515 O O . TYR B 1 300 ? -5.430 12.745 14.105 1.00 51.98 300 TYR B O 1
ATOM 4524 N N . ASN B 1 301 ? -7.681 12.698 14.333 1.00 55.31 301 ASN B N 1
ATOM 4525 C CA . ASN B 1 301 ? -7.706 13.752 15.334 1.00 58.62 301 ASN B CA 1
ATOM 4526 C C . ASN B 1 301 ? -7.076 13.275 16.648 1.00 58.88 301 ASN B C 1
ATOM 4527 O O . ASN B 1 301 ? -6.439 14.064 17.336 1.00 61.97 301 ASN B O 1
ATOM 4532 N N . HIS B 1 302 ? -7.247 11.997 16.991 1.00 56.29 302 HIS B N 1
ATOM 4533 C CA . HIS B 1 302 ? -6.634 11.446 18.201 1.00 55.20 302 HIS B CA 1
ATOM 4534 C C . HIS B 1 302 ? -5.106 11.444 18.082 1.00 48.74 302 HIS B C 1
ATOM 4535 O O . HIS B 1 302 ? -4.415 11.773 19.025 1.00 51.22 302 HIS B O 1
ATOM 4542 N N . PHE B 1 303 ? -4.576 11.028 16.933 1.00 49.96 303 PHE B N 1
ATOM 4543 C CA . PHE B 1 303 ? -3.121 10.972 16.766 1.00 51.75 303 PHE B CA 1
ATOM 4544 C C . PHE B 1 303 ? -2.529 12.386 16.768 1.00 50.52 303 PHE B C 1
ATOM 4545 O O . PHE B 1 303 ? -1.444 12.589 17.308 1.00 47.21 303 PHE B O 1
ATOM 4553 N N . CYS B 1 304 ? -3.248 13.355 16.188 1.00 56.96 304 CYS B N 1
ATOM 4554 C CA . CYS B 1 304 ? -2.807 14.770 16.176 1.00 58.20 304 CYS B CA 1
ATOM 4555 C C . CYS B 1 304 ? -2.626 15.283 17.617 1.00 59.65 304 CYS B C 1
ATOM 4556 O O . CYS B 1 304 ? -1.563 15.809 17.959 1.00 52.00 304 CYS B O 1
ATOM 4559 N N . ASP B 1 305 ? -3.650 15.098 18.460 1.00 61.28 305 ASP B N 1
ATOM 4560 C CA . ASP B 1 305 ? -3.591 15.533 19.860 1.00 56.84 305 ASP B CA 1
ATOM 4561 C C . ASP B 1 305 ? -2.436 14.832 20.583 1.00 55.41 305 ASP B C 1
ATOM 4562 O O . ASP B 1 305 ? -1.753 15.424 21.404 1.00 58.92 305 ASP B O 1
ATOM 4567 N N . PHE B 1 306 ? -2.235 13.550 20.282 1.00 52.97 306 PHE B N 1
ATOM 4568 C CA . PHE B 1 306 ? -1.128 12.796 20.870 1.00 51.95 306 PHE B CA 1
ATOM 4569 C C . PHE B 1 306 ? 0.222 13.388 20.437 1.00 50.39 306 PHE B C 1
ATOM 4570 O O . PHE B 1 306 ? 1.075 13.686 21.286 1.00 52.53 306 PHE B O 1
ATOM 4578 N N . ILE B 1 307 ? 0.406 13.555 19.120 1.00 49.12 307 ILE B N 1
ATOM 4579 C CA . ILE B 1 307 ? 1.734 13.803 18.519 1.00 47.11 307 ILE B CA 1
ATOM 4580 C C . ILE B 1 307 ? 2.072 15.301 18.497 1.00 51.06 307 ILE B C 1
ATOM 4581 O O . ILE B 1 307 ? 3.211 15.656 18.137 1.00 45.24 307 ILE B O 1
ATOM 4586 N N . GLU B 1 308 ? 1.104 16.173 18.807 1.00 51.21 308 GLU B N 1
ATOM 4587 C CA . GLU B 1 308 ? 1.245 17.590 18.469 1.00 57.47 308 GLU B CA 1
ATOM 4588 C C . GLU B 1 308 ? 2.411 18.235 19.228 1.00 58.99 308 GLU B C 1
ATOM 4589 O O . GLU B 1 308 ? 2.581 18.046 20.429 1.00 53.82 308 GLU B O 1
ATOM 4595 N N . PHE B 1 309 ? 3.192 19.037 18.501 1.00 65.01 309 PHE B N 1
ATOM 4596 C CA . PHE B 1 309 ? 4.107 19.972 19.134 1.00 70.71 309 PHE B CA 1
ATOM 4597 C C . PHE B 1 309 ? 3.413 21.332 19.291 1.00 71.17 309 PHE B C 1
ATOM 4598 O O . PHE B 1 309 ? 2.972 21.930 18.303 1.00 78.93 309 PHE B O 1
ATOM 4606 N N . ASN B 1 310 ? 3.342 21.808 20.535 1.00 65.62 310 ASN B N 1
ATOM 4607 C CA . ASN B 1 310 ? 2.647 23.036 20.875 1.00 67.02 310 ASN B CA 1
ATOM 4608 C C . ASN B 1 310 ? 3.536 23.871 21.804 1.00 62.07 310 ASN B C 1
ATOM 4609 O O . ASN B 1 310 ? 4.207 23.311 22.675 1.00 58.67 310 ASN B O 1
ATOM 4614 N N . HIS B 1 311 ? 3.525 25.201 21.622 1.00 55.00 311 HIS B N 1
ATOM 4615 C CA . HIS B 1 311 ? 4.252 26.118 22.522 1.00 53.30 311 HIS B CA 1
ATOM 4616 C C . HIS B 1 311 ? 3.613 27.504 22.533 1.00 52.04 311 HIS B C 1
ATOM 4617 O O . HIS B 1 311 ? 3.308 28.070 21.478 1.00 46.23 311 HIS B O 1
ATOM 4624 N N . PRO B 1 312 ? 3.427 28.115 23.721 1.00 48.94 312 PRO B N 1
ATOM 4625 C CA . PRO B 1 312 ? 2.861 29.462 23.776 1.00 51.04 312 PRO B CA 1
ATOM 4626 C C . PRO B 1 312 ? 3.711 30.510 23.033 1.00 49.81 312 PRO B C 1
ATOM 4627 O O . PRO B 1 312 ? 3.170 31.348 22.295 1.00 53.00 312 PRO B O 1
ATOM 4631 N N . ASN B 1 313 ? 5.034 30.448 23.201 1.00 45.22 313 ASN B N 1
ATOM 4632 C CA . ASN B 1 313 ? 5.928 31.476 22.658 1.00 46.51 313 ASN B CA 1
ATOM 4633 C C . ASN B 1 313 ? 6.323 31.196 21.201 1.00 44.68 313 ASN B C 1
ATOM 4634 O O . ASN B 1 313 ? 7.406 31.576 20.784 1.00 47.37 313 ASN B O 1
ATOM 4639 N N . ILE B 1 314 ? 5.459 30.546 20.424 1.00 45.19 314 ILE B N 1
ATOM 4640 C CA . ILE B 1 314 ? 5.737 30.374 19.010 1.00 48.19 314 ILE B CA 1
ATOM 4641 C C . ILE B 1 314 ? 4.448 30.587 18.226 1.00 49.71 314 ILE B C 1
ATOM 4642 O O . ILE B 1 314 ? 3.386 30.113 18.612 1.00 54.26 314 ILE B O 1
ATOM 4647 N N . ILE B 1 315 ? 4.580 31.305 17.109 1.00 49.27 315 ILE B N 1
ATOM 4648 C CA . ILE B 1 315 ? 3.474 31.570 16.222 1.00 47.13 315 ILE B CA 1
ATOM 4649 C C . ILE B 1 315 ? 3.665 30.663 15.007 1.00 44.17 315 ILE B C 1
ATOM 4650 O O . ILE B 1 315 ? 4.517 30.920 14.157 1.00 45.35 315 ILE B O 1
ATOM 4655 N N . MET B 1 316 ? 2.897 29.577 14.948 1.00 46.72 316 MET B N 1
ATOM 4656 C CA . MET B 1 316 ? 3.136 28.531 13.931 1.00 54.75 316 MET B CA 1
ATOM 4657 C C . MET B 1 316 ? 2.175 28.667 12.741 1.00 52.42 316 MET B C 1
ATOM 4658 O O . MET B 1 316 ? 1.124 29.300 12.838 1.00 56.40 316 MET B O 1
#

InterPro domains:
  IPR057545 Protein-arginine N-acetylglucosaminyltransferase SseK/NleB [PF24688] (10-326)